Protein 4YK3 (pdb70)

Foldseek 3Di:
DLVVLLVLLVPPPQLVVLLQQLLVLCCLFAVGSCQCVVVLSVCSSPLVCLVVVLCCCLVPVPVRHDTPADQDVNDTDPSNVRNVVSSVSNSVSSVSNSVSSVVSSVVCVVCVVVSVPPPD/DVLLVVVCPPPQLVVLLQQLLVLCCLWAVGSCLCVVVLSVCSVPLVCLVVVLCCCLVPVCVSHDTPFDQDVNDTDPSNVSNVVSSVVSSVSSVSNSVSSVVSVVVVD/DPLVVLLVLCVPDPQLVVLLVQLLVLCCLFAVGSCLCVVVLSVCLSPLVCLVVVLCCCLVPVCVRHDTPFDQDVNDTDPSNVSNVVSSVSSSVSSVSNSVVSVVSVD/DCCPPPQLVVLLQQLLVLCCLFAVGSCLCVVVLVVCLVPLVCLVVVLVCCLVPVCVRHHTPFDQDPNDTDPSNVRNVVSSVSSSVSSVSNSVVSVVVVVD

Organism: Bartonella henselae (strain ATCC 49882 / DSM 28221 / CCUG 30454 / Houston 1) (NCBI:txid283166)

Solvent-accessible surface area: 23668 Å² total; per-residue (Å²): 111,132,72,62,26,4,93,24,1,40,102,9,70,92,4,88,61,81,24,113,75,0,32,91,50,0,125,40,0,4,49,64,31,78,35,2,81,132,80,0,98,90,3,12,90,92,6,89,72,0,145,98,8,15,56,58,0,34,152,73,30,43,18,13,42,79,42,12,20,101,65,29,92,24,10,85,3,111,47,34,47,109,2,77,72,2,57,114,71,0,22,103,5,0,73,14,1,9,69,6,0,70,103,2,31,57,56,16,134,153,62,79,144,48,30,86,205,100,109,51,107,84,49,5,65,68,8,46,142,46,106,106,0,66,51,70,14,107,76,0,42,83,50,0,118,36,0,5,51,65,33,76,42,6,102,76,26,4,78,106,2,4,109,36,15,94,76,0,68,96,13,9,43,88,0,36,107,36,0,38,62,33,71,72,12,15,33,154,50,101,145,59,130,75,53,111,48,20,39,88,0,30,128,2,15,107,67,0,19,103,6,0,77,14,0,19,72,12,0,69,52,10,79,69,129,68,132,136,69,195,78,43,51,59,47,67,21,60,150,38,103,119,5,44,58,84,29,111,74,0,32,97,48,0,116,47,0,3,39,63,34,76,43,0,88,149,44,0,97,102,4,30,70,32,38,101,75,0,75,100,8,9,56,24,0,33,151,67,29,69,3,10,39,142,41,13,23,104,69,35,84,27,10,84,3,102,47,39,47,106,1,72,71,2,41,107,80,0,19,107,3,1,78,12,1,9,68,15,0,75,138,36,52,125,145,43,74,96,44,108,107,2,38,57,75,42,112,76,0,53,90,45,0,126,43,0,4,49,64,34,86,37,4,43,74,30,4,56,117,4,36,88,38,43,99,45,0,71,96,16,12,38,83,0,34,106,39,0,44,60,41,60,158,5,16,31,162,47,91,143,60,114,52,50,89,48,20,113,89,0,34,127,2,14,109,64,0,20,107,4,0,74,14,0,12,70,8,0,59,120,16,64,103,106

Sequence (434 aa):
TREEIADRMQHNPLVQAYQQEVMHWCKIVYGNSDVLKEKMQEVLQKPSEGEDLSRQVAENPTSVHKLAGRNLCGLKTNNARRQAEEGFMHLCQALDGYTSAVTQAQENIKHVPQAEARRYGEEIADRMQHNPLVQAYQQEVMHWCKIVYGNSDVLKEKMQEVLQKPSEGEDLSRQVAENPTSVHKLAGRNLCGLKTNARRQAEEGFMHLCQALDGYTSAVTQAQENIKLTREEIADRMQHNPLVQAYQQEVMHWCKIVYGNSDVLKEKMQEVLQKPSEGEDLSRQVAENPTSVHKLAGRNLCGLKTNARRQAEEGFMHLCQALDGYTSAVTQAQERMQHNPLVQAYQQEVMHWCKIVYGNSDVLKEKMQEVLQKPSEGEDLSRQVAEENPTSVHKLAGRNLCGLKTNNARRQAEEGFMHLCQALDGYTSAVTQAQEN

Structure (mmCIF, N/CA/C/O backbone):
data_4YK3
#
_entry.id   4YK3
#
_cell.length_a   58.070
_cell.length_b   77.420
_cell.length_c   67.510
_cell.angle_alpha   90.000
_cell.angle_beta   93.660
_cell.angle_gamma   90.000
#
_symmetry.space_group_name_H-M   'P 1 21 1'
#
loop_
_entity.id
_entity.type
_entity.pdbx_description
1 polymer 'BepE protein'
2 non-polymer 1,2-ETHANEDIOL
3 water water
#
loop_
_atom_site.group_PDB
_atom_site.id
_atom_site.type_symbol
_atom_site.label_atom_id
_atom_site.label_alt_id
_atom_site.label_comp_id
_atom_site.label_asym_id
_atom_site.label_entity_id
_atom_site.label_seq_id
_atom_site.pdbx_PDB_ins_code
_atom_site.Cartn_x
_atom_site.Cartn_y
_atom_site.Cartn_z
_atom_site.occupancy
_atom_site.B_iso_or_equiv
_atom_site.auth_seq_id
_atom_site.auth_comp_id
_atom_site.auth_asym_id
_atom_site.auth_atom_id
_atom_site.pdbx_PDB_model_num
ATOM 1 N N . THR A 1 20 ? -10.851 -1.299 7.469 1.00 103.58 142 THR A N 1
ATOM 2 C CA . THR A 1 20 ? -9.939 -0.668 6.525 1.00 104.06 142 THR A CA 1
ATOM 3 C C . THR A 1 20 ? -9.446 0.677 7.052 1.00 110.54 142 THR A C 1
ATOM 4 O O . THR A 1 20 ? -8.249 0.952 7.018 1.00 116.47 142 THR A O 1
ATOM 6 N N . ARG A 1 21 ? -10.357 1.518 7.533 1.00 105.02 143 ARG A N 1
ATOM 7 C CA . ARG A 1 21 ? -9.967 2.827 8.053 1.00 99.49 143 ARG A CA 1
ATOM 8 C C . ARG A 1 21 ? -8.982 2.690 9.216 1.00 94.62 143 ARG A C 1
ATOM 9 O O . ARG A 1 21 ? -8.061 3.501 9.372 1.00 83.25 143 ARG A O 1
ATOM 17 N N . GLU A 1 22 ? -9.187 1.657 10.029 1.00 95.40 144 GLU A N 1
ATOM 18 C CA . GLU A 1 22 ? -8.280 1.349 11.130 1.00 88.53 144 GLU A CA 1
ATOM 19 C C . GLU A 1 22 ? -6.980 0.757 10.583 1.00 81.09 144 GLU A C 1
ATOM 20 O O . GLU A 1 22 ? -5.911 0.927 11.170 1.00 83.25 144 GLU A O 1
ATOM 22 N N . GLU A 1 23 ? -7.078 0.068 9.452 1.00 70.51 145 GLU A N 1
ATOM 23 C CA . GLU A 1 23 ? -5.895 -0.478 8.801 1.00 75.39 145 GLU A CA 1
ATOM 24 C C . GLU A 1 23 ? -5.058 0.650 8.181 1.00 77.76 145 GLU A C 1
ATOM 25 O O . GLU A 1 23 ? -3.828 0.643 8.257 1.00 76.80 145 GLU A O 1
ATOM 27 N N . ILE A 1 24 ? -5.732 1.622 7.575 1.00 74.19 146 ILE A N 1
ATOM 28 C CA . ILE A 1 24 ? -5.056 2.760 6.965 1.00 65.41 146 ILE A CA 1
ATOM 29 C C . ILE A 1 24 ? -4.239 3.503 8.023 1.00 66.08 146 ILE A C 1
ATOM 30 O O . ILE A 1 24 ? -3.063 3.813 7.807 1.00 62.09 146 ILE A O 1
ATOM 35 N N . ALA A 1 25 ? -4.843 3.761 9.180 1.00 64.39 147 ALA A N 1
ATOM 36 C CA . ALA A 1 25 ? -4.127 4.431 10.261 1.00 62.04 147 ALA A CA 1
ATOM 37 C C . ALA A 1 25 ? -2.945 3.589 10.733 1.00 62.55 147 ALA A C 1
ATOM 38 O O . ALA A 1 25 ? -1.931 4.122 11.177 1.00 64.89 147 ALA A O 1
ATOM 40 N N . ASP A 1 26 ? -3.076 2.272 10.637 1.00 63.87 148 ASP A N 1
ATOM 41 C CA . ASP A 1 26 ? -1.976 1.392 10.984 1.00 71.22 148 ASP A CA 1
ATOM 42 C C . ASP A 1 26 ? -0.788 1.613 10.036 1.00 71.36 148 ASP A C 1
ATOM 43 O O . ASP A 1 26 ? 0.352 1.734 10.490 1.00 76.82 148 ASP A O 1
ATOM 48 N N . ARG A 1 27 ? -1.053 1.676 8.729 1.00 60.59 149 ARG A N 1
ATOM 49 C CA . ARG A 1 27 ? -0.002 1.980 7.748 1.00 58.11 149 ARG A CA 1
ATOM 50 C C . ARG A 1 27 ? 0.609 3.356 7.995 1.00 55.14 149 ARG A C 1
ATOM 51 O O . ARG A 1 27 ? 1.827 3.519 8.010 1.00 59.07 149 ARG A O 1
ATOM 53 N N . MET A 1 28 ? -0.243 4.346 8.212 1.00 56.07 150 MET A N 1
ATOM 54 C CA . MET A 1 28 ? 0.235 5.717 8.369 1.00 60.63 150 MET A CA 1
ATOM 55 C C . MET A 1 28 ? 1.104 5.909 9.610 1.00 66.27 150 MET A C 1
ATOM 56 O O . MET A 1 28 ? 1.851 6.878 9.694 1.00 68.49 150 MET A O 1
ATOM 61 N N . GLN A 1 29 ? 1.019 4.985 10.562 1.00 73.49 151 GLN A N 1
ATOM 62 C CA . GLN A 1 29 ? 1.854 5.050 11.760 1.00 73.11 151 GLN A CA 1
ATOM 63 C C . GLN A 1 29 ? 3.338 4.974 11.403 1.00 67.80 151 GLN A C 1
ATOM 64 O O . GLN A 1 29 ? 4.165 5.628 12.024 1.00 67.34 151 GLN A O 1
ATOM 66 N N . HIS A 1 30 ? 3.663 4.190 10.382 1.00 65.68 152 HIS A N 1
ATOM 67 C CA . HIS A 1 30 ? 5.050 3.978 9.983 1.00 63.53 152 HIS A CA 1
ATOM 68 C C . HIS A 1 30 ? 5.507 4.909 8.865 1.00 64.25 152 HIS A C 1
ATOM 69 O O . HIS A 1 30 ? 6.690 4.931 8.524 1.00 69.29 152 HIS A O 1
ATOM 76 N N . ASN A 1 31 ? 4.574 5.655 8.281 1.00 51.22 153 ASN A N 1
ATOM 77 C CA . ASN A 1 31 ? 4.925 6.581 7.213 1.00 50.57 153 ASN A CA 1
ATOM 78 C C . ASN A 1 31 ? 6.037 7.507 7.695 1.00 55.38 153 ASN A C 1
ATOM 79 O O . ASN A 1 31 ? 5.920 8.117 8.762 1.00 56.84 153 ASN A O 1
ATOM 84 N N . PRO A 1 32 ? 7.125 7.601 6.917 1.00 55.73 154 PRO A N 1
ATOM 85 C CA . PRO A 1 32 ? 8.283 8.394 7.342 1.00 54.91 154 PRO A CA 1
ATOM 86 C C . PRO A 1 32 ? 7.955 9.860 7.606 1.00 54.02 154 PRO A C 1
ATOM 87 O O . PRO A 1 32 ? 8.385 10.386 8.627 1.00 53.71 154 PRO A O 1
ATOM 91 N N . LEU A 1 33 ? 7.204 10.505 6.720 1.00 48.81 155 LEU A N 1
ATOM 92 C CA . LEU A 1 33 ? 6.857 11.900 6.942 1.00 48.94 155 LEU A CA 1
ATOM 93 C C . LEU A 1 33 ? 5.961 12.070 8.174 1.00 44.61 155 LEU A C 1
ATOM 94 O O . LEU A 1 33 ? 6.099 13.029 8.929 1.00 42.83 155 LEU A O 1
ATOM 99 N N . VAL A 1 34 ? 5.030 11.145 8.361 1.00 49.70 156 VAL A N 1
ATOM 100 C CA . VAL A 1 34 ? 4.093 11.237 9.472 1.00 46.65 156 VAL A CA 1
ATOM 101 C C . VAL A 1 34 ? 4.857 11.131 10.777 1.00 46.38 156 VAL A C 1
ATOM 102 O O . VAL A 1 34 ? 4.673 11.946 11.680 1.00 49.91 156 VAL A O 1
ATOM 106 N N . GLN A 1 35 ? 5.743 10.144 10.858 1.00 45.47 157 GLN A N 1
ATOM 107 C CA . GLN A 1 35 ? 6.576 9.969 12.040 1.00 45.33 157 GLN A CA 1
ATOM 108 C C . GLN A 1 35 ? 7.460 11.183 12.305 1.00 49.67 157 GLN A C 1
ATOM 109 O O . GLN A 1 35 ? 7.532 11.663 13.432 1.00 49.39 157 GLN A O 1
ATOM 115 N N . ALA A 1 36 ? 8.133 11.667 11.264 1.00 51.61 158 ALA A N 1
ATOM 116 C CA . ALA A 1 36 ? 9.058 12.785 11.399 1.00 46.03 158 ALA A CA 1
ATOM 117 C C . ALA A 1 36 ? 8.355 14.039 11.919 1.00 44.34 158 ALA A C 1
ATOM 118 O O . ALA A 1 36 ? 8.854 14.713 12.824 1.00 43.95 158 ALA A O 1
ATOM 120 N N . TYR A 1 37 ? 7.196 14.355 11.350 1.00 42.62 159 TYR A N 1
ATOM 121 C CA . TYR A 1 37 ? 6.444 15.523 11.800 1.00 37.62 159 TYR A CA 1
ATOM 122 C C . TYR A 1 37 ? 5.879 15.337 13.208 1.00 40.13 159 TYR A C 1
ATOM 123 O O . TYR A 1 37 ? 5.839 16.280 13.987 1.00 38.68 159 TYR A O 1
ATOM 132 N N . GLN A 1 38 ? 5.430 14.124 13.519 1.00 41.67 160 GLN A N 1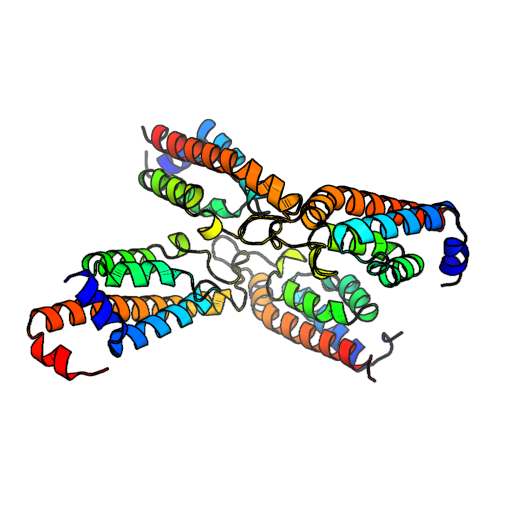
ATOM 133 C CA . GLN A 1 38 ? 4.947 13.808 14.853 1.00 39.13 160 GLN A CA 1
ATOM 134 C C . GLN A 1 38 ? 6.018 14.141 15.885 1.00 43.26 160 GLN A C 1
ATOM 135 O O . GLN A 1 38 ? 5.758 14.873 16.849 1.00 38.90 160 GLN A O 1
ATOM 141 N N . GLN A 1 39 ? 7.220 13.608 15.673 1.00 36.48 161 GLN A N 1
ATOM 142 C CA . GLN A 1 39 ? 8.358 13.920 16.530 1.00 37.54 161 GLN A CA 1
ATOM 143 C C . GLN A 1 39 ? 8.660 15.416 16.594 1.00 45.41 161 GLN A C 1
ATOM 144 O O . GLN A 1 39 ? 9.053 15.936 17.644 1.00 45.76 161 GLN A O 1
ATOM 150 N N . GLU A 1 40 ? 8.467 16.101 15.472 1.00 41.29 162 GLU A N 1
ATOM 151 C CA . GLU A 1 40 ? 8.682 17.545 15.399 1.00 41.16 162 GLU A CA 1
ATOM 152 C C . GLU A 1 40 ? 7.677 18.312 16.258 1.00 38.23 162 GLU A C 1
ATOM 153 O O . GLU A 1 40 ? 8.032 19.242 16.986 1.00 36.44 162 GLU A O 1
ATOM 159 N N . VAL A 1 41 ? 6.408 17.929 16.143 1.00 35.42 163 VAL A N 1
ATOM 160 C CA . VAL A 1 41 ? 5.361 18.508 16.964 1.00 35.04 163 VAL A CA 1
ATOM 161 C C . VAL A 1 41 ? 5.701 18.328 18.448 1.00 38.81 163 VAL A C 1
ATOM 162 O O . VAL A 1 41 ? 5.564 19.267 19.218 1.00 38.57 163 VAL A O 1
ATOM 166 N N . MET A 1 42 ? 6.154 17.137 18.848 1.00 33.62 164 MET A N 1
ATOM 167 C CA . MET A 1 42 ? 6.422 16.907 20.269 1.00 42.90 164 MET A CA 1
ATOM 168 C C . MET A 1 42 ? 7.567 17.783 20.759 1.00 48.71 164 MET A C 1
ATOM 169 O O . MET A 1 42 ? 7.545 18.271 21.894 1.00 40.58 164 MET A O 1
ATOM 174 N N . HIS A 1 43 ? 8.579 17.956 19.914 1.00 41.61 165 HIS A N 1
ATOM 175 C CA . HIS A 1 43 ? 9.708 18.801 20.279 1.00 42.43 165 HIS A CA 1
ATOM 176 C C . HIS A 1 43 ? 9.228 20.222 20.577 1.00 42.39 165 HIS A C 1
ATOM 177 O O . HIS A 1 43 ? 9.559 20.806 21.601 1.00 41.33 165 HIS A O 1
ATOM 184 N N . TRP A 1 44 ? 8.433 20.775 19.678 1.00 37.45 166 TRP A N 1
ATOM 185 C CA . TRP A 1 44 ? 8.014 22.146 19.844 1.00 39.32 166 TRP A CA 1
ATOM 186 C C . TRP A 1 44 ? 6.932 22.278 20.924 1.00 38.52 166 TRP A C 1
ATOM 187 O O . TRP A 1 44 ? 6.802 23.352 21.515 1.00 37.86 166 TRP A O 1
ATOM 198 N N . CYS A 1 45 ? 6.177 21.206 21.204 1.00 33.63 167 CYS A N 1
ATOM 199 C CA . CYS A 1 45 ? 5.245 21.245 22.343 1.00 32.83 167 CYS A CA 1
ATOM 200 C C . CYS A 1 45 ? 6.038 21.415 23.631 1.00 37.30 167 CYS A C 1
ATOM 201 O O . CYS A 1 45 ? 5.673 22.217 24.497 1.00 32.59 167 CYS A O 1
ATOM 204 N N . LYS A 1 46 ? 7.137 20.673 23.744 1.00 30.14 168 LYS A N 1
ATOM 205 C CA . LYS A 1 46 ? 8.011 20.811 24.905 1.00 44.25 168 LYS A CA 1
ATOM 206 C C . LYS A 1 46 ? 8.471 22.268 25.075 1.00 37.94 168 LYS A C 1
ATOM 207 O O . LYS A 1 46 ? 8.505 22.789 26.175 1.00 36.62 168 LYS A O 1
ATOM 213 N N . ILE A 1 47 ? 8.793 22.929 23.971 1.00 33.45 169 ILE A N 1
ATOM 214 C CA . ILE A 1 47 ? 9.281 24.303 24.038 1.00 37.10 169 ILE A CA 1
ATOM 215 C C . ILE A 1 47 ? 8.169 25.325 24.284 1.00 39.96 169 ILE A C 1
ATOM 216 O O . ILE A 1 47 ? 8.330 26.238 25.095 1.00 39.08 169 ILE A O 1
ATOM 221 N N . VAL A 1 48 ? 7.040 25.169 23.599 1.00 30.40 170 VAL A N 1
ATOM 222 C CA . VAL A 1 48 ? 5.963 26.142 23.709 1.00 34.63 170 VAL A CA 1
ATOM 223 C C . VAL A 1 48 ? 5.155 25.942 25.002 1.00 35.46 170 VAL A C 1
ATOM 224 O O . VAL A 1 48 ? 4.752 26.906 25.660 1.00 31.87 170 VAL A O 1
ATOM 228 N N . TYR A 1 49 ? 4.933 24.681 25.364 1.00 28.65 171 TYR A N 1
ATOM 229 C CA . TYR A 1 49 ? 4.063 24.345 26.482 1.00 30.22 171 TYR A CA 1
ATOM 230 C C . TYR A 1 49 ? 4.791 23.816 27.719 1.00 36.30 171 TYR A C 1
ATOM 231 O O . TYR A 1 49 ? 4.181 23.656 28.776 1.00 38.23 171 TYR A O 1
ATOM 240 N N . GLY A 1 50 ? 6.071 23.491 27.585 1.00 32.25 172 GLY A N 1
ATOM 241 C CA . GLY A 1 50 ? 6.788 22.876 28.687 1.00 32.92 172 GLY A CA 1
ATOM 242 C C . GLY A 1 50 ? 6.530 21.383 28.816 1.00 39.50 172 GLY A C 1
ATOM 243 O O . GLY A 1 50 ? 6.940 20.766 29.792 1.00 42.10 172 GLY A O 1
ATOM 244 N N . ASN A 1 51 ? 5.856 20.798 27.826 1.00 35.27 173 ASN A N 1
ATOM 245 C CA . ASN A 1 51 ? 5.475 19.393 27.887 1.00 38.68 173 ASN A CA 1
ATOM 246 C C . ASN A 1 51 ? 5.308 18.804 26.484 1.00 41.50 173 ASN A C 1
ATOM 247 O O . ASN A 1 51 ? 4.439 19.228 25.720 1.00 36.34 173 ASN A O 1
ATOM 252 N N . SER A 1 52 ? 6.111 17.799 26.161 1.00 41.14 174 SER A N 1
ATOM 253 C CA . SER A 1 52 ? 6.155 17.301 24.791 1.00 39.75 174 SER A CA 1
ATOM 254 C C . SER A 1 52 ? 4.936 16.464 24.426 1.00 38.35 174 SER A C 1
ATOM 255 O O . SER A 1 52 ? 4.666 16.237 23.245 1.00 41.76 174 SER A O 1
ATOM 258 N N . ASP A 1 53 ? 4.200 16.009 25.436 1.00 35.95 175 ASP A N 1
ATOM 259 C CA . ASP A 1 53 ? 3.113 15.063 25.218 1.00 44.68 175 ASP A CA 1
ATOM 260 C C . ASP A 1 53 ? 1.746 15.697 25.002 1.00 41.73 175 ASP A C 1
ATOM 261 O O . ASP A 1 53 ? 0.757 15.002 24.757 1.00 42.19 175 ASP A O 1
ATOM 266 N N . VAL A 1 54 ? 1.695 17.016 25.083 1.00 35.80 176 VAL A N 1
ATOM 267 C CA . VAL A 1 54 ? 0.426 17.721 25.155 1.00 38.49 176 VAL A CA 1
ATOM 268 C C . VAL A 1 54 ? -0.486 17.426 23.956 1.00 38.60 176 VAL A C 1
ATOM 269 O O . VAL A 1 54 ? -1.698 17.311 24.101 1.00 37.62 176 VAL A O 1
ATOM 273 N N . LEU A 1 55 ? 0.098 17.264 22.775 1.00 36.39 177 LEU A N 1
ATOM 274 C CA . LEU A 1 55 ? -0.708 16.982 21.595 1.00 32.46 177 LEU A CA 1
ATOM 275 C C . LEU A 1 55 ? -0.640 15.520 21.140 1.00 38.72 177 LEU A C 1
ATOM 276 O O . LEU A 1 55 ? -1.136 15.171 20.056 1.00 40.95 177 LEU A O 1
ATOM 281 N N . LYS A 1 56 ? -0.027 14.660 21.941 1.00 48.33 178 LYS A N 1
ATOM 282 C CA . LYS A 1 56 ? 0.181 13.284 21.487 1.00 56.44 178 LYS A CA 1
ATOM 283 C C . LYS A 1 56 ? -1.124 12.549 21.180 1.00 55.53 178 LYS A C 1
ATOM 284 O O . LYS A 1 56 ? -1.271 11.928 20.108 1.00 53.09 178 LYS A O 1
ATOM 290 N N . GLU A 1 57 ? -2.062 12.637 22.110 1.00 51.63 179 GLU A N 1
ATOM 291 C CA . GLU A 1 57 ? -3.363 11.996 21.964 1.00 54.99 179 GLU A CA 1
ATOM 292 C C . GLU A 1 57 ? -4.112 12.492 20.720 1.00 59.31 179 GLU A C 1
ATOM 293 O O . GLU A 1 57 ? -4.628 11.695 19.928 1.00 56.91 179 GLU A O 1
ATOM 299 N N . LYS A 1 58 ? -4.153 13.807 20.537 1.00 51.83 180 LYS A N 1
ATOM 300 C CA . LYS A 1 58 ? -4.870 14.382 19.413 1.00 52.74 180 LYS A CA 1
ATOM 301 C C . LYS A 1 58 ? -4.214 14.026 18.077 1.00 54.00 180 LYS A C 1
ATOM 302 O O . LYS A 1 58 ? -4.899 13.897 17.074 1.00 49.39 180 LYS A O 1
ATOM 308 N N . MET A 1 59 ? -2.894 13.879 18.060 1.00 46.73 181 MET A N 1
ATOM 309 C CA . MET A 1 59 ? -2.223 13.486 16.833 1.00 49.17 181 MET A CA 1
ATOM 310 C C . MET A 1 59 ? -2.575 12.041 16.483 1.00 51.85 181 MET A C 1
ATOM 311 O O . MET A 1 59 ? -2.716 11.709 15.308 1.00 50.42 181 MET A O 1
ATOM 316 N N . GLN A 1 60 ? -2.734 11.197 17.502 1.00 54.04 182 GLN A N 1
ATOM 317 C CA . GLN A 1 60 ? -3.177 9.823 17.278 1.00 58.18 182 GLN A CA 1
ATOM 318 C C . GLN A 1 60 ? -4.597 9.841 16.747 1.00 60.66 182 GLN A C 1
ATOM 319 O O . GLN A 1 60 ? -4.942 9.074 15.851 1.00 59.40 182 GLN A O 1
ATOM 325 N N . GLU A 1 61 ? -5.416 10.738 17.282 1.00 59.66 183 GLU A N 1
ATOM 326 C CA . GLU A 1 61 ? -6.810 10.814 16.863 1.00 58.15 183 GLU A CA 1
ATOM 327 C C . GLU A 1 61 ? -6.914 11.215 15.404 1.00 60.81 183 GLU A C 1
ATOM 328 O O . GLU A 1 61 ? -7.768 10.715 14.671 1.00 59.34 183 GLU A O 1
ATOM 334 N N . VAL A 1 62 ? -6.018 12.095 14.972 1.00 53.62 184 VAL A N 1
ATOM 335 C CA . VAL A 1 62 ? -6.021 12.531 13.593 1.00 53.15 184 VAL A CA 1
ATOM 336 C C . VAL A 1 62 ? -5.695 11.367 12.642 1.00 58.15 184 VAL A C 1
ATOM 337 O O . VAL A 1 62 ? -6.284 11.274 11.575 1.00 56.34 184 VAL A O 1
ATOM 341 N N . LEU A 1 63 ? -4.797 10.466 13.032 1.00 55.46 185 LEU A N 1
ATOM 342 C CA . LEU A 1 63 ? -4.546 9.275 12.213 1.00 60.39 185 LEU A CA 1
ATOM 343 C C . LEU A 1 63 ? -5.838 8.513 11.935 1.00 61.99 185 LEU A C 1
ATOM 344 O O . LEU A 1 63 ? -6.071 8.096 10.807 1.00 62.63 185 LEU A O 1
ATOM 349 N N . GLN A 1 64 ? -6.687 8.358 12.948 1.00 61.83 186 GLN A N 1
ATOM 350 C CA . GLN A 1 64 ? -7.944 7.635 12.766 1.00 64.86 186 GLN A CA 1
ATOM 351 C C . GLN A 1 64 ? -8.937 8.419 11.917 1.00 64.48 186 GLN A C 1
ATOM 352 O O . GLN A 1 64 ? -9.737 7.826 11.205 1.00 72.65 186 GLN A O 1
ATOM 358 N N . LYS A 1 65 ? -8.890 9.747 11.987 1.00 65.87 187 LYS A N 1
ATOM 359 C CA . LYS A 1 65 ? -9.778 10.575 11.171 1.00 67.26 187 LYS A CA 1
ATOM 360 C C . LYS A 1 65 ? -9.063 11.820 10.655 1.00 60.07 187 LYS A C 1
ATOM 361 O O . LYS A 1 65 ? -9.156 12.894 11.242 1.00 58.82 187 LYS A O 1
ATOM 367 N N . PRO A 1 66 ? -8.340 11.677 9.534 1.00 65.89 188 PRO A N 1
ATOM 368 C CA . PRO A 1 66 ? -7.514 12.754 8.964 1.00 59.12 188 PRO A CA 1
ATOM 369 C C . PRO A 1 66 ? -8.265 14.070 8.749 1.00 52.98 188 PRO A C 1
ATOM 370 O O . PRO A 1 66 ? -7.667 15.148 8.801 1.00 50.42 188 PRO A O 1
ATOM 374 N N . SER A 1 67 ? -9.570 13.969 8.531 1.00 56.45 189 SER A N 1
ATOM 375 C CA . SER A 1 67 ? -10.412 15.130 8.277 1.00 60.11 189 SER A CA 1
ATOM 376 C C . SER A 1 67 ? -10.468 16.083 9.472 1.00 59.45 189 SER A C 1
ATOM 377 O O . SER A 1 67 ? -10.910 17.219 9.336 1.00 66.75 189 SER A O 1
ATOM 380 N N . GLU A 1 68 ? -10.034 15.622 10.640 1.00 53.85 190 GLU A N 1
ATOM 381 C CA . GLU A 1 68 ? -9.989 16.483 11.821 1.00 53.51 190 GLU A CA 1
ATOM 382 C C . GLU A 1 68 ? -8.633 17.155 11.986 1.00 50.25 190 GLU A C 1
ATOM 383 O O . GLU A 1 68 ? -8.428 17.945 12.908 1.00 44.86 190 GLU A O 1
ATOM 389 N N . GLY A 1 69 ? -7.698 16.839 11.098 1.00 46.96 191 GLY A N 1
ATOM 390 C CA . GLY A 1 69 ? -6.382 17.443 11.170 1.00 44.49 191 GLY A CA 1
ATOM 391 C C . GLY A 1 69 ? -6.417 18.949 10.992 1.00 42.68 191 GLY A C 1
ATOM 392 O O . GLY A 1 69 ? -5.719 19.678 11.697 1.00 38.75 191 GLY A O 1
ATOM 393 N N . GLU A 1 70 ? -7.227 19.421 10.050 1.00 43.99 192 GLU A N 1
ATOM 394 C CA . GLU A 1 70 ? -7.319 20.859 9.814 1.00 54.67 192 GLU A CA 1
ATOM 395 C C . GLU A 1 70 ? -7.792 21.560 11.085 1.00 53.23 192 GLU A C 1
ATOM 396 O O . GLU A 1 70 ? -7.279 22.608 11.444 1.00 54.33 192 GLU A O 1
ATOM 402 N N . ASP A 1 71 ? -8.755 20.959 11.773 1.00 50.83 193 ASP A N 1
ATOM 403 C CA . ASP A 1 71 ? -9.270 21.533 13.001 1.00 51.16 193 ASP A CA 1
ATOM 404 C C . ASP A 1 71 ? -8.179 21.636 14.056 1.00 48.36 193 ASP A C 1
ATOM 405 O O . ASP A 1 71 ? -8.004 22.686 14.670 1.00 43.41 193 ASP A O 1
ATOM 410 N N . LEU A 1 72 ? -7.450 20.547 14.266 1.00 43.61 194 LEU A N 1
ATOM 411 C CA . LEU A 1 72 ? -6.374 20.538 15.245 1.00 37.69 194 LEU A CA 1
ATOM 412 C C . LEU A 1 72 ? -5.360 21.645 14.919 1.00 34.09 194 LEU A C 1
ATOM 413 O O . LEU A 1 72 ? -4.914 22.383 15.792 1.00 35.27 194 LEU A O 1
ATOM 418 N N . SER A 1 73 ? -5.037 21.780 13.644 1.00 35.29 195 SER A N 1
ATOM 419 C CA . SER A 1 73 ? -4.101 22.806 13.225 1.00 41.01 195 SER A CA 1
ATOM 420 C C . SER A 1 73 ? -4.589 24.218 13.565 1.00 41.30 195 SER A C 1
ATOM 421 O O . SER A 1 73 ? -3.829 25.026 14.094 1.00 42.58 195 SER A O 1
ATOM 424 N N . ARG A 1 74 ? -5.848 24.516 13.257 1.00 38.43 196 ARG A N 1
ATOM 425 C CA . ARG A 1 74 ? -6.363 25.850 13.497 1.00 42.18 196 ARG A CA 1
ATOM 426 C C . ARG A 1 74 ? -6.444 26.117 15.001 1.00 42.48 196 ARG A C 1
ATOM 427 O O . ARG A 1 74 ? -6.075 27.198 15.457 1.00 46.11 196 ARG A O 1
ATOM 429 N N . GLN A 1 75 ? -6.884 25.128 15.772 1.00 37.25 197 GLN A N 1
ATOM 430 C CA . GLN A 1 75 ? -7.050 25.333 17.207 1.00 33.53 197 GLN A CA 1
ATOM 431 C C . GLN A 1 75 ? -5.718 25.751 17.838 1.00 36.30 197 GLN A C 1
ATOM 432 O O . GLN A 1 75 ? -5.655 26.705 18.620 1.00 35.49 197 GLN A O 1
ATOM 438 N N . VAL A 1 76 ? -4.642 25.061 17.477 1.00 31.09 198 VAL A N 1
ATOM 439 C CA . VAL A 1 76 ? -3.367 25.385 18.088 1.00 31.03 198 VAL A CA 1
ATOM 440 C C . VAL A 1 76 ? -2.873 26.731 17.581 1.00 35.47 198 VAL A C 1
ATOM 441 O O . VAL A 1 76 ? -2.340 27.515 18.352 1.00 34.01 198 VAL A O 1
ATOM 445 N N . ALA A 1 77 ? -3.093 27.027 16.304 1.00 29.52 199 ALA A N 1
ATOM 446 C CA . ALA A 1 77 ? -2.548 28.254 15.747 1.00 31.23 199 ALA A CA 1
ATOM 447 C C . ALA A 1 77 ? -3.339 29.459 16.202 1.00 35.28 199 ALA A C 1
ATOM 448 O O . ALA A 1 77 ? -2.787 30.533 16.398 1.00 33.99 199 ALA A O 1
ATOM 450 N N . GLU A 1 78 ? -4.644 29.309 16.355 1.00 33.18 200 GLU A N 1
ATOM 451 C CA . GLU A 1 78 ? -5.414 30.502 16.661 1.00 35.45 200 GLU A CA 1
ATOM 452 C C . GLU A 1 78 ? -5.907 30.517 18.105 1.00 33.49 200 GLU A C 1
ATOM 453 O O . GLU A 1 78 ? -6.437 31.502 18.574 1.00 38.35 200 GLU A O 1
ATOM 459 N N . ASN A 1 79 ? -5.692 29.434 18.825 1.00 30.61 201 ASN A N 1
ATOM 460 C CA . ASN A 1 79 ? -6.001 29.476 20.245 1.00 29.17 201 ASN A CA 1
ATOM 461 C C . ASN A 1 79 ? -5.092 28.570 21.024 1.00 26.38 201 ASN A C 1
ATOM 462 O O . ASN A 1 79 ? -5.542 27.607 21.611 1.00 27.45 201 ASN A O 1
ATOM 467 N N . PRO A 1 80 ? -3.796 28.887 21.042 1.00 25.68 202 PRO A N 1
ATOM 468 C CA . PRO A 1 80 ? -2.818 27.955 21.607 1.00 23.68 202 PRO A CA 1
ATOM 469 C C . PRO A 1 80 ? -3.014 27.644 23.103 1.00 33.33 202 PRO A C 1
ATOM 470 O O . PRO A 1 80 ? -2.709 26.518 23.517 1.00 32.79 202 PRO A O 1
ATOM 474 N N . THR A 1 81 ? -3.541 28.584 23.887 1.00 25.99 203 THR A N 1
ATOM 475 C CA . THR A 1 81 ? -3.707 28.342 25.317 1.00 28.48 203 THR A CA 1
ATOM 476 C C . THR A 1 81 ? -4.960 27.522 25.641 1.00 34.76 203 THR A C 1
ATOM 477 O O . THR A 1 81 ? -5.190 27.162 26.800 1.00 38.10 203 THR A O 1
ATOM 481 N N . SER A 1 82 ? -5.760 27.209 24.630 1.00 32.31 204 SER A N 1
ATOM 482 C CA . SER A 1 82 ? -6.892 26.298 24.821 1.00 35.18 204 SER A CA 1
ATOM 483 C C . SER A 1 82 ? -6.391 24.870 24.998 1.00 31.48 204 SER A C 1
ATOM 484 O O . SER A 1 82 ? -7.123 23.990 25.382 1.00 40.57 204 SER A O 1
ATOM 487 N N . VAL A 1 83 ? -5.119 24.665 24.702 1.00 34.32 205 VAL A N 1
ATOM 488 C CA . VAL A 1 83 ? -4.526 23.350 24.729 1.00 36.82 205 VAL A CA 1
ATOM 489 C C . VAL A 1 83 ? -3.747 23.126 26.034 1.00 32.38 205 VAL A C 1
ATOM 490 O O . VAL A 1 83 ? -3.832 22.064 26.647 1.00 29.89 205 VAL A O 1
ATOM 494 N N . HIS A 1 84 ? -3.016 24.139 26.473 1.00 27.25 206 HIS A N 1
ATOM 495 C CA . HIS A 1 84 ? -2.103 24.007 27.608 1.00 31.54 206 HIS A CA 1
ATOM 496 C C . HIS A 1 84 ? -1.582 25.408 27.887 1.00 32.76 206 HIS A C 1
ATOM 497 O O . HIS A 1 84 ? -1.634 26.265 26.999 1.00 28.96 206 HIS A O 1
ATOM 504 N N . LYS A 1 85 ? -1.096 25.666 29.098 1.00 32.79 207 LYS A N 1
ATOM 505 C CA . LYS A 1 85 ? -0.506 26.975 29.372 1.00 35.01 207 LYS A CA 1
ATOM 506 C C . LYS A 1 85 ? 0.878 27.084 28.712 1.00 34.75 207 LYS A C 1
ATOM 507 O O . LYS A 1 85 ? 1.577 26.078 28.480 1.00 26.41 207 LYS A O 1
ATOM 513 N N . LEU A 1 86 ? 1.248 28.312 28.376 1.00 26.71 208 LEU A N 1
ATOM 514 C CA . LEU A 1 86 ? 2.564 28.584 27.794 1.00 29.55 208 LEU A CA 1
ATOM 515 C C . LEU A 1 86 ? 3.639 28.331 28.821 1.00 26.04 208 LEU A C 1
ATOM 516 O O . LEU A 1 86 ? 3.470 28.686 29.968 1.00 30.31 208 LEU A O 1
ATOM 521 N N . ALA A 1 87 ? 4.752 27.738 28.407 1.00 27.45 209 ALA A N 1
ATOM 522 C CA . ALA A 1 87 ? 5.877 27.580 29.311 1.00 31.96 209 ALA A CA 1
ATOM 523 C C . ALA A 1 87 ? 6.349 28.927 29.857 1.00 33.31 209 ALA A C 1
ATOM 524 O O . ALA A 1 87 ? 6.152 29.967 29.234 1.00 34.38 209 ALA A O 1
ATOM 526 N N . GLY A 1 88 ? 6.975 28.886 31.027 1.00 42.51 210 GLY A N 1
ATOM 527 C CA . GLY A 1 88 ? 7.476 30.080 31.679 1.00 42.99 210 GLY A CA 1
ATOM 528 C C . GLY A 1 88 ? 6.399 31.058 32.101 1.00 41.54 210 GLY A C 1
ATOM 529 O O . GLY A 1 88 ? 5.233 30.692 32.243 1.00 38.36 210 GLY A O 1
ATOM 530 N N . ARG A 1 89 ? 6.795 32.315 32.273 1.00 37.26 211 ARG A N 1
ATOM 531 C CA . ARG A 1 89 ? 5.927 33.336 32.848 1.00 40.28 211 ARG A CA 1
ATOM 532 C C . ARG A 1 89 ? 6.175 34.686 32.188 1.00 44.57 211 ARG A C 1
ATOM 533 O O . ARG A 1 89 ? 7.306 34.995 31.784 1.00 40.16 211 ARG A O 1
ATOM 541 N N . ASN A 1 90 ? 5.118 35.486 32.092 1.00 37.43 212 ASN A N 1
ATOM 542 C CA . ASN A 1 90 ? 5.228 36.873 31.665 1.00 41.07 212 ASN A CA 1
ATOM 543 C C . ASN A 1 90 ? 4.789 37.763 32.824 1.00 45.68 212 ASN A C 1
ATOM 544 O O . ASN A 1 90 ? 3.607 37.884 33.117 1.00 52.27 212 ASN A O 1
ATOM 549 N N . LEU A 1 91 ? 5.762 38.385 33.473 1.00 42.62 213 LEU A N 1
ATOM 550 C CA . LEU A 1 91 ? 5.514 39.179 34.658 1.00 49.04 213 LEU A CA 1
ATOM 551 C C . LEU A 1 91 ? 5.470 40.638 34.304 1.00 49.62 213 LEU A C 1
ATOM 552 O O . LEU A 1 91 ? 6.510 41.300 34.246 1.00 48.19 213 LEU A O 1
ATOM 557 N N . CYS A 1 92 ? 4.259 41.122 34.045 1.00 53.32 214 CYS A N 1
ATOM 558 C CA . CYS A 1 92 ? 4.017 42.522 33.721 1.00 55.21 214 CYS A CA 1
ATOM 559 C C . CYS A 1 92 ? 4.874 42.986 32.543 1.00 50.10 214 CYS A C 1
ATOM 560 O O . CYS A 1 92 ? 5.223 44.150 32.446 1.00 53.79 214 CYS A O 1
ATOM 563 N N . GLY A 1 93 ? 5.215 42.068 31.648 1.00 47.77 215 GLY A N 1
ATOM 564 C CA . GLY A 1 93 ? 6.037 42.426 30.507 1.00 54.28 215 GLY A CA 1
ATOM 565 C C . GLY A 1 93 ? 7.426 41.820 30.552 1.00 55.28 215 GLY A C 1
ATOM 566 O O . GLY A 1 93 ? 8.110 41.757 29.528 1.00 54.15 215 GLY A O 1
ATOM 567 N N . LEU A 1 94 ? 7.852 41.378 31.735 1.00 44.23 216 LEU A N 1
ATOM 568 C CA . LEU A 1 94 ? 9.141 40.716 31.842 1.00 40.42 216 LEU A CA 1
ATOM 569 C C . LEU A 1 94 ? 8.958 39.242 31.567 1.00 38.08 216 LEU A C 1
ATOM 570 O O . LEU A 1 94 ? 8.340 38.543 32.340 1.00 45.63 216 LEU A O 1
ATOM 575 N N . LYS A 1 95 ? 9.483 38.770 30.446 1.00 44.41 217 LYS A N 1
ATOM 576 C CA . LYS A 1 95 ? 9.335 37.363 30.081 1.00 39.26 217 LYS A CA 1
ATOM 577 C C . LYS A 1 95 ? 10.518 36.557 30.592 1.00 40.49 217 LYS A C 1
ATOM 578 O O . LYS A 1 95 ? 11.659 36.949 30.410 1.00 44.37 217 LYS A O 1
ATOM 584 N N . THR A 1 96 ? 10.249 35.447 31.266 1.00 38.16 218 THR A N 1
ATOM 585 C CA . THR A 1 96 ? 11.329 34.577 31.715 1.00 39.93 218 THR A CA 1
ATOM 586 C C . THR A 1 96 ? 11.889 33.886 30.490 1.00 39.74 218 THR A C 1
ATOM 587 O O . THR A 1 96 ? 11.282 33.941 29.425 1.00 37.44 218 THR A O 1
ATOM 591 N N . ASN A 1 97 ? 13.025 33.220 30.625 1.00 39.64 219 ASN A N 1
ATOM 592 C CA A ASN A 1 97 ? 13.668 32.603 29.476 0.52 44.83 219 ASN A CA 1
ATOM 593 C CA B ASN A 1 97 ? 13.647 32.644 29.445 0.48 44.63 219 ASN A CA 1
ATOM 594 C C . ASN A 1 97 ? 12.768 31.567 28.813 1.00 37.29 219 ASN A C 1
ATOM 595 O O . ASN A 1 97 ? 12.660 31.519 27.599 1.00 40.65 219 ASN A O 1
ATOM 604 N N . ALA A 1 98 ? 12.126 30.735 29.627 1.00 38.28 220 ALA A N 1
ATOM 605 C CA . ALA A 1 98 ? 11.269 29.671 29.102 1.00 38.11 220 ALA A CA 1
ATOM 606 C C . ALA A 1 98 ? 10.126 30.255 28.267 1.00 41.98 220 ALA A C 1
ATOM 607 O O . ALA A 1 98 ? 9.742 29.673 27.252 1.00 38.74 220 ALA A O 1
ATOM 609 N N . ARG A 1 99 ? 9.592 31.397 28.696 1.00 35.12 221 ARG A N 1
ATOM 610 C CA . ARG A 1 99 ? 8.502 32.044 27.968 1.00 35.45 221 ARG A CA 1
ATOM 611 C C . ARG A 1 99 ? 8.990 32.662 26.662 1.00 38.08 221 ARG A C 1
ATOM 612 O O . ARG A 1 99 ? 8.306 32.613 25.649 1.00 37.12 221 ARG A O 1
ATOM 620 N N . ARG A 1 100 ? 10.176 33.255 26.698 1.00 35.29 222 ARG A N 1
ATOM 621 C CA . ARG A 1 100 ? 10.742 33.845 25.505 1.00 37.98 222 ARG A CA 1
ATOM 622 C C . ARG A 1 100 ? 10.961 32.734 24.476 1.00 40.22 222 ARG A C 1
ATOM 623 O O . ARG A 1 100 ? 10.626 32.889 23.309 1.00 39.88 222 ARG A O 1
ATOM 625 N N . GLN A 1 101 ? 11.488 31.599 24.916 1.00 37.14 223 GLN A N 1
ATOM 626 C CA . GLN A 1 101 ? 11.658 30.475 24.006 1.00 38.61 223 GLN A CA 1
ATOM 627 C C . GLN A 1 101 ? 10.315 29.936 23.524 1.00 35.39 223 GLN A C 1
ATOM 628 O O . GLN A 1 101 ? 10.176 29.553 22.369 1.00 34.66 223 GLN A O 1
ATOM 634 N N . ALA A 1 102 ? 9.313 29.929 24.397 1.00 34.47 224 ALA A N 1
ATOM 635 C CA . ALA A 1 102 ? 7.985 29.492 23.980 1.00 34.11 224 ALA A CA 1
ATOM 636 C C . ALA A 1 102 ? 7.449 30.382 22.859 1.00 38.74 224 ALA A C 1
ATOM 637 O O . ALA A 1 102 ? 6.950 29.880 21.855 1.00 36.77 224 ALA A O 1
ATOM 639 N N . GLU A 1 103 ? 7.544 31.700 23.035 1.00 36.17 225 GLU A N 1
ATOM 640 C CA . GLU A 1 103 ? 7.024 32.630 22.029 1.00 37.77 225 GLU A CA 1
ATOM 641 C C . GLU A 1 103 ? 7.734 32.478 20.701 1.00 38.62 225 GLU A C 1
ATOM 642 O O . GLU A 1 103 ? 7.094 32.486 19.636 1.00 38.05 225 GLU A O 1
ATOM 648 N N . GLU A 1 104 ? 9.055 32.329 20.780 1.00 32.40 226 GLU A N 1
ATOM 649 C CA . GLU A 1 104 ? 9.904 32.155 19.609 1.00 43.20 226 GLU A CA 1
ATOM 650 C C . GLU A 1 104 ? 9.564 30.846 18.893 1.00 45.04 226 GLU A C 1
ATOM 651 O O . GLU A 1 104 ? 9.529 30.779 17.669 1.00 50.14 226 GLU A O 1
ATOM 653 N N . GLY A 1 105 ? 9.271 29.815 19.674 1.00 40.45 227 GLY A N 1
ATOM 654 C CA . GLY A 1 105 ? 8.973 28.513 19.112 1.00 36.25 227 GLY A CA 1
ATOM 655 C C . GLY A 1 105 ? 7.561 28.320 18.595 1.00 36.91 227 GLY A C 1
ATOM 656 O O . GLY A 1 105 ? 7.308 27.352 17.874 1.00 40.64 227 GLY A O 1
ATOM 657 N N . PHE A 1 106 ? 6.644 29.225 18.953 1.00 32.70 228 PHE A N 1
ATOM 658 C CA . PHE A 1 106 ? 5.241 29.054 18.580 1.00 30.28 228 PHE A CA 1
ATOM 659 C C . PHE A 1 106 ? 5.045 28.873 17.063 1.00 38.39 228 PHE A C 1
ATOM 660 O O . PHE A 1 106 ? 4.307 27.983 16.642 1.00 35.15 228 PHE A O 1
ATOM 668 N N . MET A 1 107 ? 5.703 29.715 16.260 1.00 32.23 229 MET A N 1
ATOM 669 C CA . MET A 1 107 ? 5.623 29.637 14.801 1.00 34.27 229 MET A CA 1
ATOM 670 C C . MET A 1 107 ? 6.071 28.279 14.293 1.00 36.67 229 MET A C 1
ATOM 671 O O . MET A 1 107 ? 5.476 27.728 13.376 1.00 39.79 229 MET A O 1
ATOM 676 N N . HIS A 1 108 ? 7.135 27.751 14.883 1.00 31.09 230 HIS A N 1
ATOM 677 C CA . HIS A 1 108 ? 7.647 26.468 14.461 1.00 38.42 230 HIS A CA 1
ATOM 678 C C . HIS A 1 108 ? 6.679 25.360 14.858 1.00 42.29 230 HIS A C 1
ATOM 679 O O . HIS A 1 108 ? 6.555 24.359 14.155 1.00 38.68 230 HIS A O 1
ATOM 686 N N . LEU A 1 109 ? 5.963 25.556 15.962 1.00 37.45 231 LEU A N 1
ATOM 687 C CA . LEU A 1 109 ? 5.027 24.533 16.408 1.00 37.54 231 LEU A CA 1
ATOM 688 C C . LEU A 1 109 ? 3.874 24.471 15.408 1.00 36.88 231 LEU A C 1
ATOM 689 O O . LEU A 1 109 ? 3.448 23.391 15.006 1.00 40.72 231 LEU A O 1
ATOM 694 N N . CYS A 1 110 ? 3.398 25.635 14.983 1.00 28.63 232 CYS A N 1
ATOM 695 C CA . CYS A 1 110 ? 2.321 25.704 13.997 1.00 36.96 232 CYS A CA 1
ATOM 696 C C . CYS A 1 110 ? 2.716 25.083 12.640 1.00 39.96 232 CYS A C 1
ATOM 697 O O . CYS A 1 110 ? 1.937 24.336 12.050 1.00 36.09 232 CYS A O 1
ATOM 700 N N . GLN A 1 111 ? 3.923 25.383 12.174 1.00 35.36 233 GLN A N 1
ATOM 701 C CA . GLN A 1 111 ? 4.471 24.766 10.966 1.00 39.24 233 GLN A CA 1
ATOM 702 C C . GLN A 1 111 ? 4.569 23.257 11.100 1.00 40.27 233 GLN A C 1
ATOM 703 O O . GLN A 1 111 ? 4.177 22.537 10.204 1.00 39.93 233 GLN A O 1
ATOM 709 N N . ALA A 1 112 ? 5.131 22.786 12.210 1.00 39.47 234 ALA A N 1
ATOM 710 C CA . ALA A 1 112 ? 5.307 21.358 12.419 1.00 37.59 234 ALA A CA 1
ATOM 711 C C . ALA A 1 112 ? 3.958 20.659 12.407 1.00 37.02 234 ALA A C 1
ATOM 712 O O . ALA A 1 112 ? 3.816 19.584 11.833 1.00 36.20 234 ALA A O 1
ATOM 714 N N . LEU A 1 113 ? 2.961 21.306 12.999 1.00 37.11 235 LEU A N 1
ATOM 715 C CA . LEU A 1 113 ? 1.619 20.745 13.094 1.00 33.78 235 LEU A CA 1
ATOM 716 C C . LEU A 1 113 ? 0.888 20.740 11.757 1.00 35.92 235 LEU A C 1
ATOM 717 O O . LEU A 1 113 ? 0.202 19.770 11.424 1.00 41.33 235 LEU A O 1
ATOM 722 N N . ASP A 1 114 ? 1.019 21.837 11.014 1.00 38.80 236 ASP A N 1
ATOM 723 C CA . ASP A 1 114 ? 0.559 21.902 9.634 1.00 45.46 236 ASP A CA 1
ATOM 724 C C . ASP A 1 114 ? 1.192 20.793 8.809 1.00 41.45 236 ASP A C 1
ATOM 725 O O . ASP A 1 114 ? 0.519 20.130 8.032 1.00 50.21 236 ASP A O 1
ATOM 730 N N . GLY A 1 115 ? 2.500 20.624 8.971 1.00 37.69 237 GLY A N 1
ATOM 731 C CA . GLY A 1 115 ? 3.235 19.564 8.300 1.00 40.63 237 GLY A CA 1
ATOM 732 C C . GLY A 1 115 ? 2.702 18.183 8.660 1.00 40.06 237 GLY A C 1
ATOM 733 O O . GLY A 1 115 ? 2.480 17.350 7.774 1.00 39.96 237 GLY A O 1
ATOM 734 N N . TYR A 1 116 ? 2.478 17.947 9.955 1.00 35.72 238 TYR A N 1
ATOM 735 C CA . TYR A 1 116 ? 1.917 16.676 10.403 1.00 37.75 238 TYR A CA 1
ATOM 736 C C . TYR A 1 116 ? 0.550 16.383 9.781 1.00 39.85 238 TYR A C 1
ATOM 737 O O . TYR A 1 116 ? 0.334 15.302 9.222 1.00 37.42 238 TYR A O 1
ATOM 746 N N . THR A 1 117 ? -0.382 17.327 9.901 1.00 38.17 239 THR A N 1
ATOM 747 C CA . THR A 1 117 ? -1.757 17.054 9.492 1.00 40.05 239 THR A CA 1
ATOM 748 C C . THR A 1 117 ? -1.863 16.975 7.959 1.00 42.54 239 THR A C 1
ATOM 749 O O . THR A 1 117 ? -2.643 16.186 7.425 1.00 46.76 239 THR A O 1
ATOM 753 N N . SER A 1 118 ? -1.064 17.766 7.251 1.00 37.73 240 SER A N 1
ATOM 754 C CA . SER A 1 118 ? -1.016 17.641 5.794 1.00 43.38 240 SER A CA 1
ATOM 755 C C . SER A 1 118 ? -0.404 16.301 5.372 1.00 48.40 240 SER A C 1
ATOM 756 O O . SER A 1 118 ? -0.868 15.672 4.418 1.00 54.58 240 SER A O 1
ATOM 759 N N . ALA A 1 119 ? 0.633 15.858 6.079 1.00 42.86 241 ALA A N 1
ATOM 760 C CA . ALA A 1 119 ? 1.269 14.589 5.728 1.00 45.21 241 ALA A CA 1
ATOM 761 C C . ALA A 1 119 ? 0.308 13.426 5.968 1.00 45.37 241 ALA A C 1
ATOM 762 O O . ALA A 1 119 ? 0.261 12.482 5.181 1.00 42.29 241 ALA A O 1
ATOM 764 N N . VAL A 1 120 ? -0.455 13.500 7.055 1.00 43.53 242 VAL A N 1
ATOM 765 C CA . VAL A 1 120 ? -1.465 12.485 7.347 1.00 44.66 242 VAL A CA 1
ATOM 766 C C . VAL A 1 120 ? -2.533 12.451 6.255 1.00 46.54 242 VAL A C 1
ATOM 767 O O . VAL A 1 120 ? -2.918 11.384 5.763 1.00 49.77 242 VAL A O 1
ATOM 771 N N . THR A 1 121 ? -3.028 13.623 5.890 1.00 44.39 243 THR A N 1
ATOM 772 C CA . THR A 1 121 ? -4.023 13.716 4.832 1.00 45.54 243 THR A CA 1
ATOM 773 C C . THR A 1 121 ? -3.437 13.223 3.505 1.00 43.66 243 THR A C 1
ATOM 774 O O . THR A 1 121 ? -4.074 12.482 2.769 1.00 39.94 243 THR A O 1
ATOM 778 N N . GLN A 1 122 ? -2.198 13.607 3.232 1.00 49.19 244 GLN A N 1
ATOM 779 C CA . GLN A 1 122 ? -1.537 13.229 1.986 1.00 52.09 244 GLN A CA 1
ATOM 780 C C . GLN A 1 122 ? -1.276 11.726 1.939 1.00 52.68 244 GLN A C 1
ATOM 781 O O . GLN A 1 122 ? -1.289 11.119 0.874 1.00 48.73 244 GLN A O 1
ATOM 787 N N . ALA A 1 123 ? -1.069 11.117 3.103 1.00 53.41 245 ALA A N 1
ATOM 788 C CA . ALA A 1 123 ? -0.765 9.689 3.146 1.00 50.69 245 ALA A CA 1
ATOM 789 C C . ALA A 1 123 ? -2.027 8.877 2.941 1.00 49.74 245 ALA A C 1
ATOM 790 O O . ALA A 1 123 ? -2.003 7.864 2.241 1.00 50.51 245 ALA A O 1
ATOM 792 N N . GLN A 1 124 ? -3.121 9.323 3.563 1.00 48.94 246 GLN A N 1
ATOM 793 C CA . GLN A 1 124 ? -4.410 8.645 3.439 1.00 51.20 246 GLN A CA 1
ATOM 794 C C . GLN A 1 124 ? -4.832 8.611 1.984 1.00 48.57 246 GLN A C 1
ATOM 795 O O . GLN A 1 124 ? -5.328 7.604 1.487 1.00 47.38 246 GLN A O 1
ATOM 801 N N . GLU A 1 125 ? -4.624 9.732 1.304 1.00 46.96 247 GLU A N 1
ATOM 802 C CA . GLU A 1 125 ? -4.999 9.839 -0.085 1.00 49.50 247 GLU A CA 1
ATOM 803 C C . GLU A 1 125 ? -4.182 8.869 -0.924 1.00 49.79 247 GLU A C 1
ATOM 804 O O . GLU A 1 125 ? -4.741 8.153 -1.749 1.00 53.08 247 GLU A O 1
ATOM 806 N N . ASN A 1 126 ? -2.865 8.817 -0.724 1.00 46.25 248 ASN A N 1
ATOM 807 C CA . ASN A 1 126 ? -2.079 8.038 -1.671 1.00 58.28 248 ASN A CA 1
ATOM 808 C C . ASN A 1 126 ? -2.198 6.539 -1.356 1.00 60.14 248 ASN A C 1
ATOM 809 O O . ASN A 1 126 ? -1.979 5.695 -2.238 1.00 65.58 248 ASN A O 1
ATOM 814 N N . ILE A 1 127 ? -2.591 6.205 -0.128 1.00 53.99 249 ILE A N 1
ATOM 815 C CA . ILE A 1 127 ? -2.899 4.806 0.182 1.00 54.93 249 ILE A CA 1
ATOM 816 C C . ILE A 1 127 ? -4.207 4.422 -0.512 1.00 58.06 249 ILE A C 1
ATOM 817 O O . ILE A 1 127 ? -4.298 3.344 -1.105 1.00 67.70 249 ILE A O 1
ATOM 822 N N . LYS A 1 128 ? -5.208 5.305 -0.473 1.00 54.37 250 LYS A N 1
ATOM 823 C CA . LYS A 1 128 ? -6.468 5.046 -1.182 1.00 53.66 250 LYS A CA 1
ATOM 824 C C . LYS A 1 128 ? -6.281 5.067 -2.695 1.00 58.77 250 LYS A C 1
ATOM 825 O O . LYS A 1 128 ? -6.969 4.350 -3.419 1.00 62.22 250 LYS A O 1
ATOM 831 N N . HIS A 1 129 ? -5.369 5.900 -3.183 1.00 60.18 251 HIS A N 1
ATOM 832 C CA . HIS A 1 129 ? -5.149 5.990 -4.627 1.00 60.04 251 HIS A CA 1
ATOM 833 C C . HIS A 1 129 ? -4.428 4.755 -5.146 1.00 57.15 251 HIS A C 1
ATOM 834 O O . HIS A 1 129 ? -4.871 4.130 -6.109 1.00 67.37 251 HIS A O 1
ATOM 841 N N . VAL A 1 130 ? -3.316 4.401 -4.513 1.00 59.55 252 VAL A N 1
ATOM 842 C CA . VAL A 1 130 ? -2.516 3.287 -5.003 1.00 55.58 252 VAL A CA 1
ATOM 843 C C . VAL A 1 130 ? -1.997 2.446 -3.826 1.00 59.64 252 VAL A C 1
ATOM 844 O O . VAL A 1 130 ? -0.845 2.579 -3.395 1.00 51.53 252 VAL A O 1
ATOM 848 N N . PRO A 1 131 ? -2.874 1.584 -3.279 1.00 64.29 253 PRO A N 1
ATOM 849 C CA . PRO A 1 131 ? -2.557 0.714 -2.136 1.00 68.75 253 PRO A CA 1
ATOM 850 C C . PRO A 1 131 ? -1.405 -0.255 -2.407 1.00 59.94 253 PRO A C 1
ATOM 851 O O . PRO A 1 131 ? -0.637 -0.570 -1.498 1.00 61.19 253 PRO A O 1
ATOM 855 N N . GLN A 1 132 ? -1.291 -0.711 -3.651 1.00 58.33 254 GLN A N 1
ATOM 856 C CA . GLN A 1 132 ? -0.217 -1.612 -4.046 1.00 57.85 254 GLN A CA 1
ATOM 857 C C . GLN A 1 132 ? 1.149 -0.989 -3.770 1.00 54.81 254 GLN A C 1
ATOM 858 O O . GLN A 1 132 ? 2.065 -1.676 -3.322 1.00 56.27 254 GLN A O 1
ATOM 864 N N . ALA A 1 133 ? 1.278 0.309 -4.038 1.00 51.17 255 ALA A N 1
ATOM 865 C CA . ALA A 1 133 ? 2.509 1.044 -3.745 1.00 50.20 255 ALA A CA 1
ATOM 866 C C . ALA A 1 133 ? 2.822 1.103 -2.242 1.00 50.80 255 ALA A C 1
ATOM 867 O O . ALA A 1 133 ? 3.976 1.006 -1.848 1.00 58.80 255 ALA A O 1
ATOM 869 N N . GLU A 1 134 ? 1.807 1.265 -1.407 1.00 53.41 256 GLU A N 1
ATOM 870 C CA . GLU A 1 134 ? 2.034 1.279 0.033 1.00 59.61 256 GLU A CA 1
ATOM 871 C C . GLU A 1 134 ? 2.440 -0.115 0.523 1.00 65.60 256 GLU A C 1
ATOM 872 O O . GLU A 1 134 ? 3.243 -0.256 1.446 1.00 62.31 256 GLU A O 1
ATOM 878 N N . ALA A 1 135 ? 1.893 -1.143 -0.116 1.00 65.88 257 ALA A N 1
ATOM 879 C CA . ALA A 1 135 ? 2.235 -2.521 0.217 1.00 72.24 257 ALA A CA 1
ATOM 880 C C . ALA A 1 135 ? 3.715 -2.803 -0.050 1.00 70.45 257 ALA A C 1
ATOM 881 O O . ALA A 1 135 ? 4.293 -3.731 0.512 1.00 72.10 257 ALA A O 1
ATOM 883 N N . ARG A 1 136 ? 4.328 -1.992 -0.903 1.00 60.46 258 ARG A N 1
ATOM 884 C CA . ARG A 1 136 ? 5.700 -2.238 -1.322 1.00 65.38 258 ARG A CA 1
ATOM 885 C C . ARG A 1 136 ? 6.692 -1.415 -0.510 1.00 67.82 258 ARG A C 1
ATOM 886 O O . ARG A 1 136 ? 7.902 -1.528 -0.697 1.00 69.62 258 ARG A O 1
ATOM 894 N N . ARG A 1 137 ? 6.178 -0.583 0.384 1.00 58.55 259 ARG A N 1
ATOM 895 C CA . ARG A 1 137 ? 7.035 0.318 1.152 1.00 65.09 259 ARG A CA 1
ATOM 896 C C . ARG A 1 137 ? 7.893 -0.451 2.159 1.00 71.55 259 ARG A C 1
ATOM 897 O O . ARG A 1 137 ? 9.102 -0.224 2.265 1.00 70.11 259 ARG A O 1
ATOM 905 N N . TYR A 1 138 ? 7.250 -1.351 2.895 1.00 67.63 260 TYR A N 1
ATOM 906 C CA . TYR A 1 138 ? 7.912 -2.156 3.916 1.00 92.76 260 TYR A CA 1
ATOM 907 C C . TYR A 1 138 ? 8.535 -1.268 4.993 1.00 97.86 260 TYR A C 1
ATOM 908 O O . TYR A 1 13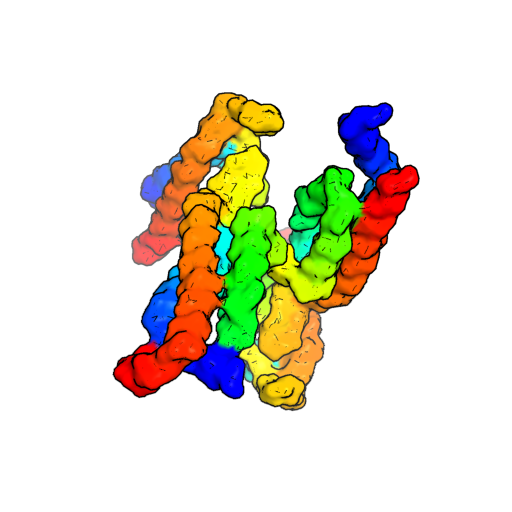8 ? 9.428 -1.703 5.720 1.00 106.43 260 TYR A O 1
ATOM 910 N N . GLY A 1 139 ? 8.049 -0.030 5.098 1.00 91.54 261 GLY A N 1
ATOM 911 C CA . GLY A 1 139 ? 8.561 0.927 6.066 1.00 89.70 261 GLY A CA 1
ATOM 912 C C . GLY A 1 139 ? 7.779 2.226 6.149 1.00 81.70 261 GLY A C 1
ATOM 913 O O . GLY A 1 139 ? 6.563 2.226 6.352 1.00 81.29 261 GLY A O 1
ATOM 914 N N . GLU B 1 22 ? 23.630 24.412 69.335 1.00 80.56 144 GLU B N 1
ATOM 915 C CA . GLU B 1 22 ? 24.716 23.455 69.528 1.00 86.07 144 GLU B CA 1
ATOM 916 C C . GLU B 1 22 ? 24.544 22.683 70.834 1.00 96.25 144 GLU B C 1
ATOM 917 O O . GLU B 1 22 ? 24.077 21.541 70.837 1.00 97.72 144 GLU B O 1
ATOM 919 N N . GLU B 1 23 ? 24.919 23.319 71.942 1.00 100.34 145 GLU B N 1
ATOM 920 C CA . GLU B 1 23 ? 24.822 22.702 73.262 1.00 103.64 145 GLU B CA 1
ATOM 921 C C . GLU B 1 23 ? 23.375 22.590 73.725 1.00 101.50 145 GLU B C 1
ATOM 922 O O . GLU B 1 23 ? 23.039 21.713 74.521 1.00 101.95 145 GLU B O 1
ATOM 924 N N . ILE B 1 24 ? 22.527 23.486 73.223 1.00 99.05 146 ILE B N 1
ATOM 925 C CA . ILE B 1 24 ? 21.112 23.519 73.592 1.00 92.56 146 ILE B CA 1
ATOM 926 C C . ILE B 1 24 ? 20.379 22.305 73.036 1.00 85.73 146 ILE B C 1
ATOM 927 O O . ILE B 1 24 ? 19.378 21.857 73.596 1.00 77.00 146 ILE B O 1
ATOM 929 N N . ALA B 1 25 ? 20.878 21.780 71.925 1.00 88.06 147 ALA B N 1
ATOM 930 C CA . ALA B 1 25 ? 20.295 20.592 71.326 1.00 85.18 147 ALA B CA 1
ATOM 931 C C . ALA B 1 25 ? 20.542 19.396 72.236 1.00 88.07 147 ALA B C 1
ATOM 932 O O . ALA B 1 25 ? 19.680 18.528 72.394 1.00 86.33 147 ALA B O 1
ATOM 934 N N . ASP B 1 26 ? 21.728 19.363 72.835 1.00 90.34 148 ASP B N 1
ATOM 935 C CA . ASP B 1 26 ? 22.085 18.313 73.777 1.00 91.78 148 ASP B CA 1
ATOM 936 C C . ASP B 1 26 ? 21.096 18.297 74.933 1.00 89.63 148 ASP B C 1
ATOM 937 O O . ASP B 1 26 ? 20.662 17.237 75.375 1.00 98.50 148 ASP B O 1
ATOM 939 N N . ARG B 1 27 ? 20.730 19.480 75.410 1.00 82.03 149 ARG B N 1
ATOM 940 C CA . ARG B 1 27 ? 19.794 19.581 76.523 1.00 82.50 149 ARG B CA 1
ATOM 941 C C . ARG B 1 27 ? 18.387 19.214 76.062 1.00 78.30 149 ARG B C 1
ATOM 942 O O . ARG B 1 27 ? 17.614 18.617 76.810 1.00 81.31 149 ARG B O 1
ATOM 944 N N . MET B 1 28 ? 18.060 19.556 74.823 1.00 73.14 150 MET B N 1
ATOM 945 C CA . MET B 1 28 ? 16.726 19.275 74.303 1.00 74.73 150 MET B CA 1
ATOM 946 C C . MET B 1 28 ? 16.494 17.792 73.992 1.00 74.14 150 MET B C 1
ATOM 947 O O . MET B 1 28 ? 15.351 17.358 73.886 1.00 73.36 150 MET B O 1
ATOM 952 N N . GLN B 1 29 ? 17.560 17.010 73.861 1.00 74.15 151 GLN B N 1
ATOM 953 C CA . GLN B 1 29 ? 17.396 15.581 73.602 1.00 74.16 151 GLN B CA 1
ATOM 954 C C . GLN B 1 29 ? 16.995 14.836 74.877 1.00 69.90 151 GLN B C 1
ATOM 955 O O . GLN B 1 29 ? 16.481 13.721 74.821 1.00 67.97 151 GLN B O 1
ATOM 961 N N . HIS B 1 30 ? 17.222 15.456 76.027 1.00 68.18 152 HIS B N 1
ATOM 962 C CA . HIS B 1 30 ? 16.826 14.843 77.290 1.00 76.32 152 HIS B CA 1
ATOM 963 C C . HIS B 1 30 ? 15.474 15.376 77.761 1.00 70.69 152 HIS B C 1
ATOM 964 O O . HIS B 1 30 ? 14.965 14.975 78.808 1.00 70.22 152 HIS B O 1
ATOM 971 N N . ASN B 1 31 ? 14.897 16.277 76.973 1.00 65.06 153 ASN B N 1
ATOM 972 C CA . ASN B 1 31 ? 13.563 16.787 77.243 1.00 63.99 153 ASN B CA 1
ATOM 973 C C . ASN B 1 31 ? 12.533 15.687 76.977 1.00 54.75 153 ASN B C 1
ATOM 974 O O . ASN B 1 31 ? 12.399 15.212 75.852 1.00 56.42 153 ASN B O 1
ATOM 979 N N . PRO B 1 32 ? 11.800 15.282 78.018 1.00 55.96 154 PRO B N 1
ATOM 980 C CA . PRO B 1 32 ? 10.815 14.193 77.955 1.00 54.72 154 PRO B CA 1
ATOM 981 C C . PRO B 1 32 ? 9.740 14.371 76.878 1.00 59.59 154 PRO B C 1
ATOM 982 O O . PRO B 1 32 ? 9.225 13.382 76.352 1.00 57.46 154 PRO B O 1
ATOM 986 N N . LEU B 1 33 ? 9.402 15.617 76.564 1.00 54.34 155 LEU B N 1
ATOM 987 C CA . LEU B 1 33 ? 8.357 15.900 75.588 1.00 56.96 155 LEU B CA 1
ATOM 988 C C . LEU B 1 33 ? 8.918 15.821 74.170 1.00 51.94 155 LEU B C 1
ATOM 989 O O . LEU B 1 33 ? 8.287 15.269 73.265 1.00 48.17 155 LEU B O 1
ATOM 994 N N . VAL B 1 34 ? 10.118 16.360 73.985 1.00 48.64 156 VAL B N 1
ATOM 995 C CA . VAL B 1 34 ? 10.833 16.196 72.725 1.00 45.80 156 VAL B CA 1
ATOM 996 C C . VAL B 1 34 ? 10.995 14.707 72.402 1.00 41.57 156 VAL B C 1
ATOM 997 O O . VAL B 1 34 ? 10.752 14.276 71.271 1.00 39.08 156 VAL B O 1
ATOM 1001 N N . GLN B 1 35 ? 11.400 13.934 73.407 1.00 51.80 157 GLN B N 1
ATOM 1002 C CA . GLN B 1 35 ? 11.597 12.499 73.249 1.00 46.13 157 GLN B CA 1
ATOM 1003 C C . GLN B 1 35 ? 10.282 11.826 72.921 1.00 45.73 157 GLN B C 1
ATOM 1004 O O . GLN B 1 35 ? 10.221 10.992 72.014 1.00 40.42 157 GLN B O 1
ATOM 1010 N N . ALA B 1 36 ? 9.225 12.195 73.640 1.00 45.45 158 ALA B N 1
ATOM 1011 C CA . ALA B 1 36 ? 7.924 11.594 73.367 1.00 47.54 158 ALA B CA 1
ATOM 1012 C C . ALA B 1 36 ? 7.501 11.852 71.919 1.00 43.45 158 ALA B C 1
ATOM 1013 O O . ALA B 1 36 ? 7.054 10.941 71.233 1.00 45.38 158 ALA B O 1
ATOM 1015 N N . TYR B 1 37 ? 7.655 13.082 71.443 1.00 42.65 159 TYR B N 1
ATOM 1016 C CA . TYR B 1 37 ? 7.279 13.366 70.064 1.00 37.83 159 TYR B CA 1
ATOM 1017 C C . TYR B 1 37 ? 8.186 12.634 69.066 1.00 38.38 159 TYR B C 1
ATOM 1018 O O . TYR B 1 37 ? 7.734 12.218 68.011 1.00 39.23 159 TYR B O 1
ATOM 1027 N N . GLN B 1 38 ? 9.456 12.446 69.398 1.00 43.06 160 GLN B N 1
ATOM 1028 C CA . GLN B 1 38 ? 10.297 11.663 68.504 1.00 45.37 160 GLN B CA 1
ATOM 1029 C C . GLN B 1 38 ? 9.762 10.243 68.379 1.00 45.42 160 GLN B C 1
ATOM 1030 O O . GLN B 1 38 ? 9.704 9.702 67.271 1.00 40.10 160 GLN B O 1
ATOM 1036 N N . GLN B 1 39 ? 9.355 9.656 69.507 1.00 43.00 161 GLN B N 1
ATOM 1037 C CA . GLN B 1 39 ? 8.819 8.298 69.497 1.00 43.30 161 GLN B CA 1
ATOM 1038 C C . GLN B 1 39 ? 7.547 8.240 68.675 1.00 41.06 161 GLN B C 1
ATOM 1039 O O . GLN B 1 39 ? 7.329 7.290 67.929 1.00 35.29 161 GLN B O 1
ATOM 1045 N N . GLU B 1 40 ? 6.712 9.266 68.814 1.00 32.38 162 GLU B N 1
ATOM 1046 C CA . GLU B 1 40 ? 5.423 9.288 68.135 1.00 35.39 162 GLU B CA 1
ATOM 1047 C C . GLU B 1 40 ? 5.632 9.364 66.622 1.00 34.16 162 GLU B C 1
ATOM 1048 O O . GLU B 1 40 ? 4.971 8.668 65.859 1.00 39.08 162 GLU B O 1
ATOM 1054 N N . VAL B 1 41 ? 6.573 10.198 66.202 1.00 32.43 163 VAL B N 1
ATOM 1055 C CA . VAL B 1 41 ? 6.963 10.279 64.794 1.00 31.97 163 VAL B CA 1
ATOM 1056 C C . VAL B 1 41 ? 7.503 8.945 64.295 1.00 37.42 163 VAL B C 1
ATOM 1057 O O . VAL B 1 41 ? 7.187 8.507 63.195 1.00 36.48 163 VAL B O 1
ATOM 1061 N N . MET B 1 42 ? 8.354 8.310 65.093 1.00 38.81 164 MET B N 1
ATOM 1062 C CA . MET B 1 42 ? 8.976 7.070 64.645 1.00 41.41 164 MET B CA 1
ATOM 1063 C C . MET B 1 42 ? 7.917 6.020 64.456 1.00 39.77 164 MET B C 1
ATOM 1064 O O . MET B 1 42 ? 7.978 5.221 63.512 1.00 36.12 164 MET B O 1
ATOM 1069 N N . HIS B 1 43 ? 6.930 6.026 65.344 1.00 33.38 165 HIS B N 1
ATOM 1070 C CA . HIS B 1 43 ? 5.842 5.075 65.204 1.00 35.01 165 HIS B CA 1
ATOM 1071 C C . HIS B 1 43 ? 5.091 5.274 63.894 1.00 37.40 165 HIS B C 1
ATOM 1072 O O . HIS B 1 43 ? 4.824 4.311 63.181 1.00 38.17 165 HIS B O 1
ATOM 1079 N N . TRP B 1 44 ? 4.734 6.515 63.581 1.00 30.70 166 TRP B N 1
ATOM 1080 C CA . TRP B 1 44 ? 3.911 6.755 62.401 1.00 34.38 166 TRP B CA 1
ATOM 1081 C C . TRP B 1 44 ? 4.742 6.551 61.133 1.00 36.27 166 TRP B C 1
ATOM 1082 O O . TRP B 1 44 ? 4.194 6.224 60.090 1.00 38.19 166 TRP B O 1
ATOM 1093 N N . CYS B 1 45 ? 6.061 6.699 61.243 1.00 33.67 167 CYS B N 1
ATOM 1094 C CA . CYS B 1 45 ? 6.955 6.380 60.136 1.00 34.81 167 CYS B CA 1
ATOM 1095 C C . CYS B 1 45 ? 6.899 4.900 59.835 1.00 34.96 167 CYS B C 1
ATOM 1096 O O . CYS B 1 45 ? 6.948 4.496 58.680 1.00 31.85 167 CYS B O 1
ATOM 1099 N N . LYS B 1 46 ? 6.795 4.093 60.882 1.00 34.83 168 LYS B N 1
ATOM 1100 C CA . LYS B 1 46 ? 6.642 2.666 60.699 1.00 37.82 168 LYS B CA 1
ATOM 1101 C C . LYS B 1 46 ? 5.381 2.393 59.891 1.00 34.15 168 LYS B C 1
ATOM 1102 O O . LYS B 1 46 ? 5.400 1.597 58.958 1.00 37.40 168 LYS B O 1
ATOM 1108 N N . ILE B 1 47 ? 4.297 3.062 60.263 1.00 35.56 169 ILE B N 1
ATOM 1109 C CA . ILE B 1 47 ? 3.005 2.866 59.610 1.00 35.56 169 ILE B CA 1
ATOM 1110 C C . ILE B 1 47 ? 3.016 3.322 58.150 1.00 36.06 169 ILE B C 1
ATOM 1111 O O . ILE B 1 47 ? 2.495 2.629 57.271 1.00 33.53 169 ILE B O 1
ATOM 1116 N N . VAL B 1 48 ? 3.593 4.496 57.902 1.00 27.43 170 VAL B N 1
ATOM 1117 C CA . VAL B 1 48 ? 3.495 5.128 56.586 1.00 30.01 170 VAL B CA 1
ATOM 1118 C C . VAL B 1 48 ? 4.539 4.617 55.578 1.00 30.76 170 VAL B C 1
ATOM 1119 O O . VAL B 1 48 ? 4.228 4.395 54.413 1.00 30.82 170 VAL B O 1
ATOM 1123 N N . TYR B 1 49 ? 5.765 4.422 56.053 1.00 29.00 171 TYR B N 1
ATOM 1124 C CA . TYR B 1 49 ? 6.903 4.058 55.222 1.00 33.48 171 TYR B CA 1
ATOM 1125 C C . TYR B 1 49 ? 7.385 2.643 55.460 1.00 32.10 171 TYR B C 1
ATOM 1126 O O . TYR B 1 49 ? 8.176 2.140 54.697 1.00 37.89 171 TYR B O 1
ATOM 1135 N N . GLY B 1 50 ? 6.952 2.019 56.547 1.00 35.10 172 GLY B N 1
ATOM 1136 C CA . GLY B 1 50 ? 7.432 0.681 56.848 1.00 36.49 172 GLY B CA 1
ATOM 1137 C C . GLY B 1 50 ? 8.809 0.708 57.466 1.00 38.75 172 GLY B C 1
ATOM 1138 O O . GLY B 1 50 ? 9.507 -0.289 57.454 1.00 46.43 172 GLY B O 1
ATOM 1139 N N . ASN B 1 51 ? 9.203 1.849 58.021 1.00 38.91 173 ASN B N 1
ATOM 1140 C CA . ASN B 1 51 ? 10.546 1.981 58.564 1.00 45.12 173 ASN B CA 1
ATOM 1141 C C . ASN B 1 51 ? 10.556 3.118 59.565 1.00 41.20 173 ASN B C 1
ATOM 1142 O O . ASN B 1 51 ? 10.430 4.281 59.199 1.00 40.82 173 ASN B O 1
ATOM 1147 N N . SER B 1 52 ? 10.713 2.773 60.835 1.00 42.38 174 SER B N 1
ATOM 1148 C CA . SER B 1 52 ? 10.510 3.739 61.898 1.00 40.77 174 SER B CA 1
ATOM 1149 C C . SER B 1 52 ? 11.634 4.778 61.964 1.00 42.81 174 SER B C 1
ATOM 1150 O O . SER B 1 52 ? 11.481 5.819 62.598 1.00 41.90 174 SER B O 1
ATOM 1153 N N . ASP B 1 53 ? 12.747 4.520 61.279 1.00 46.91 175 ASP B N 1
ATOM 1154 C CA . ASP B 1 53 ? 13.945 5.333 61.478 1.00 47.16 175 ASP B CA 1
ATOM 1155 C C . ASP B 1 53 ? 14.163 6.405 60.420 1.00 44.36 175 ASP B C 1
ATOM 1156 O O . ASP B 1 53 ? 15.109 7.172 60.490 1.00 53.63 175 ASP B O 1
ATOM 1161 N N . VAL B 1 54 ? 13.270 6.486 59.454 1.00 41.24 176 VAL B N 1
ATOM 1162 C CA . VAL B 1 54 ? 13.586 7.230 58.246 1.00 47.86 176 VAL B CA 1
ATOM 1163 C C . VAL B 1 54 ? 13.681 8.743 58.492 1.00 48.99 176 VAL B C 1
ATOM 1164 O O . VAL B 1 54 ? 14.361 9.437 57.752 1.00 49.67 176 VAL B O 1
ATOM 1168 N N . LEU B 1 55 ? 13.040 9.255 59.543 1.00 42.43 177 LEU B N 1
ATOM 1169 C CA . LEU B 1 55 ? 13.167 10.680 59.860 1.00 43.16 177 LEU B CA 1
ATOM 1170 C C . LEU B 1 55 ? 14.087 10.956 61.051 1.00 48.41 177 LEU B C 1
ATOM 1171 O O . LEU B 1 55 ? 14.113 12.085 61.561 1.00 47.95 177 LEU B O 1
ATOM 1176 N N . LYS B 1 56 ? 14.827 9.945 61.507 1.00 39.89 178 LYS B N 1
ATOM 1177 C CA . LYS B 1 56 ? 15.644 10.121 62.703 1.00 47.82 178 LYS B CA 1
ATOM 1178 C C . LYS B 1 56 ? 16.687 11.211 62.483 1.00 50.86 178 LYS B C 1
ATOM 1179 O O . LYS B 1 56 ? 16.803 12.125 63.291 1.00 54.61 178 LYS B O 1
ATOM 1185 N N . GLU B 1 57 ? 17.417 11.131 61.375 1.00 51.22 179 GLU B N 1
ATOM 1186 C CA . GLU B 1 57 ? 18.449 12.122 61.078 1.00 59.33 179 GLU B CA 1
ATOM 1187 C C . GLU B 1 57 ? 17.852 13.520 60.930 1.00 55.78 179 GLU B C 1
ATOM 1188 O O . GLU B 1 57 ? 18.408 14.482 61.443 1.00 56.05 179 GLU B O 1
ATOM 1190 N N . LYS B 1 58 ? 16.722 13.631 60.238 1.00 53.86 180 LYS B N 1
ATOM 1191 C CA . LYS B 1 58 ? 16.095 14.933 60.066 1.00 55.53 180 LYS B CA 1
ATOM 1192 C C . LYS B 1 58 ? 15.630 15.510 61.403 1.00 54.99 180 LYS B C 1
ATOM 1193 O O . LYS B 1 58 ? 15.787 16.705 61.653 1.00 55.91 180 LYS B O 1
ATOM 1195 N N . MET B 1 59 ? 15.074 14.669 62.271 1.00 51.93 181 MET B N 1
ATOM 1196 C CA . MET B 1 59 ? 14.614 15.152 63.576 1.00 44.43 181 MET B CA 1
ATOM 1197 C C . MET B 1 59 ? 15.795 15.669 64.409 1.00 48.31 181 MET B C 1
ATOM 1198 O O . MET B 1 59 ? 15.684 16.683 65.093 1.00 48.96 181 MET B O 1
ATOM 1203 N N . GLN B 1 60 ? 16.931 14.985 64.327 1.00 52.18 182 GLN B N 1
ATOM 1204 C CA . GLN B 1 60 ? 18.148 15.435 65.002 1.00 61.23 182 GLN B CA 1
ATOM 1205 C C . GLN B 1 60 ? 18.610 16.799 64.493 1.00 67.89 182 GLN B C 1
ATOM 1206 O O . GLN B 1 60 ? 19.109 17.616 65.267 1.00 70.27 182 GLN B O 1
ATOM 1212 N N . GLU B 1 61 ? 18.452 17.036 63.192 1.00 63.34 183 GLU B N 1
ATOM 1213 C CA . GLU B 1 61 ? 18.826 18.316 62.600 1.00 66.72 183 GLU B CA 1
ATOM 1214 C C . GLU B 1 61 ? 17.956 19.446 63.158 1.00 66.61 183 GLU B C 1
ATOM 1215 O O . GLU B 1 61 ? 18.439 20.558 63.378 1.00 68.94 183 GLU B O 1
ATOM 1221 N N . VAL B 1 62 ? 16.682 19.156 63.402 1.00 47.40 184 VAL B N 1
ATOM 1222 C CA . VAL B 1 62 ? 15.771 20.158 63.941 1.00 55.22 184 VAL B CA 1
ATOM 1223 C C . VAL B 1 62 ? 16.217 20.617 65.337 1.00 59.00 184 VAL B C 1
ATOM 1224 O O . VAL B 1 62 ? 16.062 21.788 65.693 1.00 60.97 184 VAL B O 1
ATOM 1228 N N . LEU B 1 63 ? 16.781 19.703 66.124 1.00 55.40 185 LEU B N 1
ATOM 1229 C CA . LEU B 1 63 ? 17.289 20.074 67.443 1.00 63.54 185 LEU B CA 1
ATOM 1230 C C . LEU B 1 63 ? 18.428 21.086 67.325 1.00 67.26 185 LEU B C 1
ATOM 1231 O O . LEU B 1 63 ? 18.581 21.949 68.186 1.00 69.98 185 LEU B O 1
ATOM 1236 N N . GLN B 1 64 ? 19.218 20.982 66.258 1.00 64.23 186 GLN B N 1
ATOM 1237 C CA . GLN B 1 64 ? 20.314 21.920 66.024 1.00 71.81 186 GLN B CA 1
ATOM 1238 C C . GLN B 1 64 ? 19.786 23.272 65.548 1.00 76.60 186 GLN B C 1
ATOM 1239 O O . GLN B 1 64 ? 20.260 24.318 65.977 1.00 85.29 186 GLN B O 1
ATOM 1245 N N . LYS B 1 65 ? 18.807 23.242 64.651 1.00 73.44 187 LYS B N 1
ATOM 1246 C CA . LYS B 1 65 ? 18.197 24.466 64.146 1.00 69.82 187 LYS B CA 1
ATOM 1247 C C . LYS B 1 65 ? 16.682 24.304 64.128 1.00 67.79 187 LYS B C 1
ATOM 1248 O O . LYS B 1 65 ? 16.112 23.856 63.134 1.00 67.16 187 LYS B O 1
ATOM 1250 N N . PRO B 1 66 ? 16.029 24.649 65.246 1.00 65.97 188 PRO B N 1
ATOM 1251 C CA . PRO B 1 66 ? 14.580 24.527 65.430 1.00 63.38 188 PRO B CA 1
ATOM 1252 C C . PRO B 1 66 ? 13.755 25.235 64.368 1.00 67.76 188 PRO B C 1
ATOM 1253 O O . PRO B 1 66 ? 12.599 24.866 64.153 1.00 65.56 188 PRO B O 1
ATOM 1257 N N . SER B 1 67 ? 14.339 26.232 63.711 1.00 70.43 189 SER B N 1
ATOM 1258 C CA . SER B 1 67 ? 13.665 26.898 62.608 1.00 73.33 189 SER B CA 1
ATOM 1259 C C . SER B 1 67 ? 13.410 25.911 61.468 1.00 75.42 189 SER B C 1
ATOM 1260 O O . SER B 1 67 ? 12.419 26.023 60.747 1.00 86.02 189 SER B O 1
ATOM 1263 N N . GLU B 1 68 ? 14.287 24.924 61.320 1.00 68.28 190 GLU B N 1
ATOM 1264 C CA . GLU B 1 68 ? 14.112 23.918 60.272 1.00 62.82 190 GLU B CA 1
ATOM 1265 C C . GLU B 1 68 ? 12.952 22.965 60.565 1.00 60.04 190 GLU B C 1
ATOM 1266 O O . GLU B 1 68 ? 12.568 22.157 59.719 1.00 53.68 190 GLU B O 1
ATOM 1272 N N . GLY B 1 69 ? 12.405 23.050 61.772 1.00 62.37 191 GLY B N 1
ATOM 1273 C CA . GLY B 1 69 ? 11.281 22.215 62.148 1.00 52.16 191 GLY B CA 1
ATOM 1274 C C . GLY B 1 69 ? 10.075 22.368 61.243 1.00 51.30 191 GLY B C 1
ATOM 1275 O O . GLY B 1 69 ? 9.467 21.379 60.821 1.00 47.26 191 GLY B O 1
ATOM 1276 N N . GLU B 1 70 ? 9.725 23.612 60.939 1.00 55.34 192 GLU B N 1
ATOM 1277 C CA . GLU B 1 70 ? 8.591 23.892 60.069 1.00 55.32 192 GLU B CA 1
ATOM 1278 C C . GLU B 1 70 ? 8.844 23.355 58.667 1.00 53.61 192 GLU B C 1
ATOM 1279 O O . GLU B 1 70 ? 7.916 22.943 57.985 1.00 58.34 192 GLU B O 1
ATOM 1281 N N . ASP B 1 71 ? 10.104 23.381 58.241 1.00 56.77 193 ASP B N 1
ATOM 1282 C CA . ASP B 1 71 ? 10.490 22.908 56.914 1.00 57.62 193 ASP B CA 1
ATOM 1283 C C . ASP B 1 71 ? 10.225 21.412 56.795 1.00 54.69 193 ASP B C 1
ATOM 1284 O O . ASP B 1 71 ? 9.590 20.950 55.840 1.00 52.62 193 ASP B O 1
ATOM 1289 N N . LEU B 1 72 ? 10.733 20.667 57.774 1.00 44.65 194 LEU B N 1
ATOM 1290 C CA . LEU B 1 72 ? 10.563 19.228 57.815 1.00 47.36 194 LEU B CA 1
ATOM 1291 C C . LEU B 1 72 ? 9.086 18.870 57.721 1.00 48.37 194 LEU B C 1
ATOM 1292 O O . LEU B 1 72 ? 8.695 18.023 56.927 1.00 49.11 194 LEU B O 1
ATOM 1297 N N . SER B 1 73 ? 8.272 19.538 58.530 1.00 45.73 195 SER B N 1
ATOM 1298 C CA . SER B 1 73 ? 6.845 19.276 58.571 1.00 45.55 195 SER B CA 1
ATOM 1299 C C . SER B 1 73 ? 6.178 19.558 57.222 1.00 49.37 195 SER B C 1
ATOM 1300 O O . SER B 1 73 ? 5.348 18.771 56.745 1.00 45.28 195 SER B O 1
ATOM 1303 N N . ARG B 1 74 ? 6.548 20.681 56.606 1.00 41.53 196 ARG B N 1
ATOM 1304 C CA . ARG B 1 74 ? 6.013 21.042 55.308 1.00 42.96 196 ARG B CA 1
ATOM 1305 C C . ARG B 1 74 ? 6.458 20.035 54.251 1.00 48.36 196 ARG B C 1
ATOM 1306 O O . ARG B 1 74 ? 5.660 19.619 53.414 1.00 50.35 196 ARG B O 1
ATOM 1308 N N . GLN B 1 75 ? 7.723 19.627 54.297 1.00 45.15 197 GLN B N 1
ATOM 1309 C CA . GLN B 1 75 ? 8.227 18.682 53.308 1.00 49.44 197 GLN B CA 1
ATOM 1310 C C . GLN B 1 75 ? 7.421 17.385 53.335 1.00 48.85 197 GLN B C 1
ATOM 1311 O O . GLN B 1 75 ? 6.950 16.909 52.302 1.00 48.30 197 GLN B O 1
ATOM 1317 N N . VAL B 1 76 ? 7.256 16.823 54.526 1.00 44.28 198 VAL B N 1
ATOM 1318 C CA . VAL B 1 76 ? 6.530 15.572 54.660 1.00 41.39 198 VAL B CA 1
ATOM 1319 C C . VAL B 1 76 ? 5.067 15.732 54.244 1.00 41.30 198 VAL B C 1
ATOM 1320 O O . VAL B 1 76 ? 4.544 14.915 53.496 1.00 43.55 198 VAL B O 1
ATOM 1324 N N . ALA B 1 77 ? 4.422 16.800 54.699 1.00 37.19 199 ALA B N 1
ATOM 1325 C CA . ALA B 1 77 ? 3.014 17.006 54.401 1.00 34.72 199 ALA B CA 1
ATOM 1326 C C . ALA B 1 77 ? 2.774 17.238 52.905 1.00 40.40 199 ALA B C 1
ATOM 1327 O O . ALA B 1 77 ? 1.757 16.814 52.368 1.00 45.34 199 ALA B O 1
ATOM 1329 N N . GLU B 1 78 ? 3.699 17.926 52.244 1.00 42.46 200 GLU B N 1
ATOM 1330 C CA . GLU B 1 78 ? 3.506 18.339 50.851 1.00 46.88 200 GLU B CA 1
ATOM 1331 C C . GLU B 1 78 ? 4.062 17.314 49.879 1.00 45.49 200 GLU B C 1
ATOM 1332 O O . GLU B 1 78 ? 3.612 17.212 48.745 1.00 45.01 200 GLU B O 1
ATOM 1338 N N . ASN B 1 79 ? 5.063 16.569 50.320 1.00 43.83 201 ASN B N 1
ATOM 1339 C CA . ASN B 1 79 ? 5.694 15.603 49.438 1.00 40.78 201 ASN B CA 1
ATOM 1340 C C . ASN B 1 79 ? 6.148 14.373 50.212 1.00 36.83 201 ASN B C 1
ATOM 1341 O O . ASN B 1 79 ? 7.343 14.131 50.355 1.00 41.05 201 ASN B O 1
ATOM 1346 N N . PRO B 1 80 ? 5.195 13.582 50.703 1.00 38.85 202 PRO B N 1
ATOM 1347 C CA . PRO B 1 80 ? 5.578 12.495 51.622 1.00 36.72 202 PRO B CA 1
ATOM 1348 C C . PRO B 1 80 ? 6.510 11.449 50.997 1.00 46.25 202 PRO B C 1
ATOM 1349 O O . PRO B 1 80 ? 7.373 10.933 51.729 1.00 43.56 202 PRO B O 1
ATOM 1353 N N . THR B 1 81 ? 6.385 11.164 49.694 1.00 37.24 203 THR B N 1
ATOM 1354 C CA . THR B 1 81 ? 7.180 10.095 49.107 1.00 41.27 203 THR B CA 1
ATOM 1355 C C . THR B 1 81 ? 8.591 10.539 48.764 1.00 52.47 203 THR B C 1
ATOM 1356 O O . THR B 1 81 ? 9.367 9.747 48.242 1.00 47.75 203 THR B O 1
ATOM 1360 N N . SER B 1 82 ? 8.927 11.795 49.039 1.00 46.23 204 SER B N 1
ATOM 1361 C CA . SER B 1 82 ? 10.290 12.251 48.804 1.00 49.80 204 SER B CA 1
ATOM 1362 C C . SER B 1 82 ? 11.169 11.678 49.901 1.00 49.85 204 SER B C 1
ATOM 1363 O O . SER B 1 82 ? 12.379 11.607 49.781 1.00 56.92 204 SER B O 1
ATOM 1366 N N . VAL B 1 83 ? 10.531 11.259 50.979 1.00 48.53 205 VAL B N 1
ATOM 1367 C CA . VAL B 1 83 ? 11.246 10.729 52.114 1.00 51.74 205 VAL B CA 1
ATOM 1368 C C . VAL B 1 83 ? 11.617 9.274 51.877 1.00 48.36 205 VAL B C 1
ATOM 1369 O O . VAL B 1 83 ? 12.738 8.875 52.173 1.00 55.26 205 VAL B O 1
ATOM 1373 N N . HIS B 1 84 ? 10.698 8.512 51.285 1.00 43.60 206 HIS B N 1
ATOM 1374 C CA . HIS B 1 84 ? 10.785 7.054 51.262 1.00 37.10 206 HIS B CA 1
ATOM 1375 C C . HIS B 1 84 ? 9.523 6.533 50.591 1.00 37.94 206 HIS B C 1
ATOM 1376 O O . HIS B 1 84 ? 8.509 7.229 50.578 1.00 43.87 206 HIS B O 1
ATOM 1383 N N . LYS B 1 85 ? 9.577 5.328 50.037 1.00 39.94 207 LYS B N 1
ATOM 1384 C CA . LYS B 1 85 ? 8.396 4.674 49.466 1.00 42.94 207 LYS B CA 1
ATOM 1385 C C . LYS B 1 85 ? 7.359 4.423 50.558 1.00 32.55 207 LYS B C 1
ATOM 1386 O O . LYS B 1 85 ? 7.726 4.220 51.706 1.00 33.55 207 LYS B O 1
ATOM 1388 N N . LEU B 1 86 ? 6.077 4.425 50.199 1.00 27.73 208 LEU B N 1
ATOM 1389 C CA . LEU B 1 86 ? 5.020 4.098 51.148 1.00 36.47 208 LEU B CA 1
ATOM 1390 C C . LEU B 1 86 ? 5.073 2.617 51.458 1.00 33.18 208 LEU B C 1
ATOM 1391 O O . LEU B 1 86 ? 5.485 1.831 50.625 1.00 34.75 208 LEU B O 1
ATOM 1396 N N . ALA B 1 87 ? 4.657 2.236 52.658 1.00 32.06 209 ALA B N 1
ATOM 1397 C CA . ALA B 1 87 ? 4.490 0.817 52.994 1.00 34.16 209 ALA B CA 1
ATOM 1398 C C . ALA B 1 87 ? 3.444 0.149 52.095 1.00 29.51 209 ALA B C 1
ATOM 1399 O O . ALA B 1 87 ? 2.542 0.806 51.594 1.00 34.46 209 ALA B O 1
ATOM 1401 N N . GLY B 1 88 ? 3.548 -1.159 51.931 1.00 30.59 210 GLY B N 1
ATOM 1402 C CA . GLY B 1 88 ? 2.580 -1.932 51.172 1.00 28.01 210 GLY B CA 1
ATOM 1403 C C . GLY B 1 88 ? 2.621 -1.702 49.671 1.00 34.51 210 GLY B C 1
ATOM 1404 O O . GLY B 1 88 ? 3.565 -1.111 49.136 1.00 31.00 210 GLY B O 1
ATOM 1405 N N . ARG B 1 89 ? 1.577 -2.154 48.989 1.00 33.30 211 ARG B N 1
ATOM 1406 C CA . ARG B 1 89 ? 1.501 -2.004 47.541 1.00 32.97 211 ARG B CA 1
ATOM 1407 C C . ARG B 1 89 ? 0.147 -1.485 47.093 1.00 36.08 211 ARG B C 1
ATOM 1408 O O . ARG B 1 89 ? -0.882 -1.640 47.780 1.00 36.60 211 ARG B O 1
ATOM 1416 N N . ASN B 1 90 ? 0.172 -0.879 45.918 1.00 35.51 212 ASN B N 1
ATOM 1417 C CA . ASN B 1 90 ? -1.014 -0.458 45.215 1.00 36.36 212 ASN B CA 1
ATOM 1418 C C . ASN B 1 90 ? -0.927 -1.096 43.837 1.00 38.32 212 ASN B C 1
ATOM 1419 O O . ASN B 1 90 ? -0.234 -0.601 42.951 1.00 42.59 212 ASN B O 1
ATOM 1424 N N . LEU B 1 91 ? -1.648 -2.196 43.682 1.00 43.38 213 LEU B N 1
ATOM 1425 C CA . LEU B 1 91 ? -1.603 -3.041 42.497 1.00 51.78 213 LEU B CA 1
ATOM 1426 C C . LEU B 1 91 ? -2.878 -2.893 41.710 1.00 58.35 213 LEU B C 1
ATOM 1427 O O . LEU B 1 91 ? -3.871 -3.528 42.034 1.00 56.19 213 LEU B O 1
ATOM 1432 N N . CYS B 1 92 ? -2.852 -2.035 40.693 1.00 71.18 214 CYS B N 1
ATOM 1433 C CA . CYS B 1 92 ? -4.020 -1.759 39.852 1.00 78.73 214 CYS B CA 1
ATOM 1434 C C . CYS B 1 92 ? -5.201 -1.124 40.586 1.00 62.42 214 CYS B C 1
ATOM 1435 O O . CYS B 1 92 ? -6.339 -1.267 40.185 1.00 61.82 214 CYS B O 1
ATOM 1438 N N . GLY B 1 93 ? -4.936 -0.400 41.654 1.00 61.42 215 GLY B N 1
ATOM 1439 C CA . GLY B 1 93 ? -6.020 0.131 42.451 1.00 59.36 215 GLY B CA 1
ATOM 1440 C C . GLY B 1 93 ? -6.333 -0.795 43.607 1.00 49.25 215 GLY B C 1
ATOM 1441 O O . GLY B 1 93 ? -7.042 -0.409 44.537 1.00 52.78 215 GLY B O 1
ATOM 1442 N N . LEU B 1 94 ? -5.788 -2.011 43.569 1.00 37.79 216 LEU B N 1
ATOM 1443 C CA . LEU B 1 94 ? -5.891 -2.874 44.737 1.00 35.82 216 LEU B CA 1
ATOM 1444 C C . LEU B 1 94 ? -4.764 -2.532 45.704 1.00 36.47 216 LEU B C 1
ATOM 1445 O O . LEU B 1 94 ? -3.605 -2.827 45.442 1.00 33.49 216 LEU B O 1
ATOM 1450 N N . LYS B 1 95 ? -5.115 -1.889 46.815 1.00 37.66 217 LYS B N 1
ATOM 1451 C CA . LYS B 1 95 ? -4.152 -1.498 47.841 1.00 33.19 217 LYS B CA 1
ATOM 1452 C C . LYS B 1 95 ? -4.086 -2.552 48.914 1.00 33.77 217 LYS B C 1
ATOM 1453 O O . LYS B 1 95 ? -5.119 -2.963 49.416 1.00 39.65 217 LYS B O 1
ATOM 1459 N N . THR B 1 96 ? -2.882 -3.003 49.264 1.00 25.73 218 THR B N 1
ATOM 1460 C CA . THR B 1 96 ? -2.754 -4.039 50.284 1.00 28.63 218 THR B CA 1
ATOM 1461 C C . THR B 1 96 ? -3.071 -3.400 51.628 1.00 34.13 218 THR B C 1
ATOM 1462 O O . THR B 1 96 ? -3.106 -2.178 51.736 1.00 30.17 218 THR B O 1
ATOM 1466 N N . ASN B 1 97 ? -3.279 -4.220 52.650 1.00 30.27 219 ASN B N 1
ATOM 1467 C CA . ASN B 1 97 ? -3.630 -3.697 53.973 1.00 32.06 219 ASN B CA 1
ATOM 1468 C C . ASN B 1 97 ? -2.563 -2.749 54.515 1.00 33.61 219 ASN B C 1
ATOM 1469 O O . ASN B 1 97 ? -2.870 -1.739 55.140 1.00 31.88 219 ASN B O 1
ATOM 1474 N N . ALA B 1 98 ? -1.299 -3.038 54.248 1.00 34.67 220 ALA B N 1
ATOM 1475 C CA . ALA B 1 98 ? -0.261 -2.180 54.774 1.00 33.86 220 ALA B CA 1
ATOM 1476 C C . ALA B 1 98 ? -0.231 -0.848 54.023 1.00 38.31 220 ALA B C 1
ATOM 1477 O O . ALA B 1 98 ? 0.116 0.174 54.605 1.00 35.02 220 ALA B O 1
ATOM 1479 N N . ARG B 1 99 ? -0.605 -0.846 52.742 1.00 32.05 221 ARG B N 1
ATOM 1480 C CA . ARG B 1 99 ? -0.707 0.421 52.011 1.00 31.04 221 ARG B CA 1
ATOM 1481 C C . ARG B 1 99 ? -1.857 1.260 52.554 1.00 32.81 221 ARG B C 1
ATOM 1482 O O . ARG B 1 99 ? -1.731 2.472 52.690 1.00 34.31 221 ARG B O 1
ATOM 1490 N N . ARG B 1 100 ? -2.989 0.622 52.835 1.00 32.80 222 ARG B N 1
ATOM 1491 C CA . ARG B 1 100 ? -4.151 1.360 53.335 1.00 39.95 222 ARG B CA 1
ATOM 1492 C C . ARG B 1 100 ? -3.845 1.961 54.716 1.00 40.41 222 ARG B C 1
ATOM 1493 O O . ARG B 1 100 ? -4.178 3.119 54.993 1.00 31.18 222 ARG B O 1
ATOM 1495 N N . GLN B 1 101 ? -3.168 1.201 55.568 1.00 38.06 223 GLN B N 1
ATOM 1496 C CA . GLN B 1 101 ? -2.782 1.748 56.859 1.00 35.49 223 GLN B CA 1
ATOM 1497 C C . GLN B 1 101 ? -1.848 2.939 56.670 1.00 38.96 223 GLN B C 1
ATOM 1498 O O . GLN B 1 101 ? -1.913 3.924 57.423 1.00 35.52 223 GLN B O 1
ATOM 1504 N N . ALA B 1 102 ? -0.987 2.837 55.660 1.00 30.43 224 ALA B N 1
ATOM 1505 C CA . ALA B 1 102 ? -0.031 3.885 55.380 1.00 34.02 224 ALA B CA 1
ATOM 1506 C C . ALA B 1 102 ? -0.778 5.126 54.939 1.00 35.12 224 ALA B C 1
ATOM 1507 O O . ALA B 1 102 ? -0.430 6.232 55.333 1.00 38.66 224 ALA B O 1
ATOM 1509 N N . GLU B 1 103 ? -1.835 4.948 54.160 1.00 37.85 225 GLU B N 1
ATOM 1510 C CA . GLU B 1 103 ? -2.575 6.109 53.674 1.00 37.65 225 GLU B CA 1
ATOM 1511 C C . GLU B 1 103 ? -3.380 6.784 54.778 1.00 41.19 225 GLU B C 1
ATOM 1512 O O . GLU B 1 103 ? -3.479 8.015 54.813 1.00 37.31 225 GLU B O 1
ATOM 1518 N N . GLU B 1 104 ? -3.960 5.989 55.671 1.00 36.98 226 GLU B N 1
ATOM 1519 C CA . GLU B 1 104 ? -4.773 6.553 56.734 1.00 45.72 226 GLU B CA 1
ATOM 1520 C C . GLU B 1 104 ? -3.843 7.151 57.781 1.00 42.13 226 GLU B C 1
ATOM 1521 O O . GLU B 1 104 ? -4.186 8.125 58.439 1.00 42.39 226 GLU B O 1
ATOM 1527 N N . GLY B 1 105 ? -2.653 6.575 57.899 1.00 38.75 227 GLY B N 1
ATOM 1528 C CA . GLY B 1 105 ? -1.718 6.979 58.926 1.00 36.92 227 GLY B CA 1
ATOM 1529 C C . GLY B 1 105 ? -1.035 8.277 58.571 1.00 41.31 227 GLY B C 1
ATOM 1530 O O . GLY B 1 105 ? -0.538 8.972 59.444 1.00 39.27 227 GLY B O 1
ATOM 1531 N N . PHE B 1 106 ? -1.010 8.599 57.280 1.00 38.50 228 PHE B N 1
ATOM 1532 C CA . PHE B 1 106 ? -0.290 9.777 56.795 1.00 32.35 228 PHE B CA 1
ATOM 1533 C C . PHE B 1 106 ? -0.664 11.065 57.566 1.00 33.83 228 PHE B C 1
ATOM 1534 O O . PHE B 1 106 ? 0.220 11.826 57.940 1.00 34.35 228 PHE B O 1
ATOM 1542 N N . MET B 1 107 ? -1.952 11.288 57.826 1.00 27.15 229 MET B N 1
ATOM 1543 C CA . MET B 1 107 ? -2.382 12.506 58.510 1.00 31.12 229 MET B CA 1
ATOM 1544 C C . MET B 1 107 ? -1.893 12.529 59.978 1.00 32.68 229 MET B C 1
ATOM 1545 O O . MET B 1 107 ? -1.625 13.584 60.547 1.00 35.05 229 MET B O 1
ATOM 1550 N N . HIS B 1 108 ? -1.725 11.361 60.572 1.00 36.53 230 HIS B N 1
ATOM 1551 C CA . HIS B 1 108 ? -1.228 11.303 61.936 1.00 32.40 230 HIS B CA 1
ATOM 1552 C C . HIS B 1 108 ? 0.289 11.470 61.980 1.00 32.33 230 HIS B C 1
ATOM 1553 O O . HIS B 1 108 ? 0.814 12.036 62.920 1.00 36.70 230 HIS B O 1
ATOM 1560 N N . LEU B 1 109 ? 0.994 11.021 60.949 1.00 28.72 231 LEU B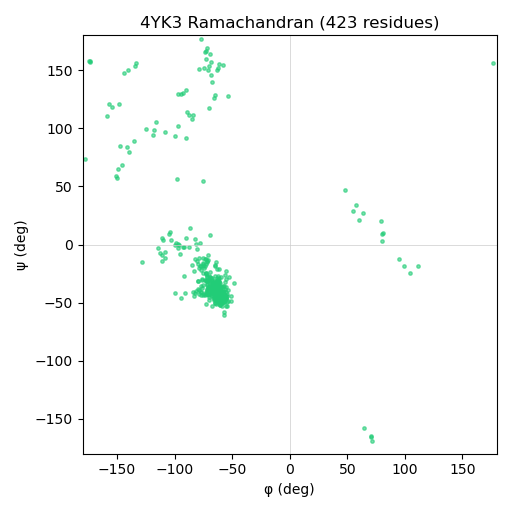 N 1
ATOM 1561 C CA . LEU B 1 109 ? 2.417 11.319 60.877 1.00 33.52 231 LEU B CA 1
ATOM 1562 C C . LEU B 1 109 ? 2.625 12.837 60.825 1.00 37.35 231 LEU B C 1
ATOM 1563 O O . LEU B 1 109 ? 3.528 13.368 61.465 1.00 31.04 231 LEU B O 1
ATOM 1568 N N . CYS B 1 110 ? 1.792 13.522 60.044 1.00 31.70 232 CYS B N 1
ATOM 1569 C CA . CYS B 1 110 ? 1.930 14.953 59.878 1.00 34.39 232 CYS B CA 1
ATOM 1570 C C . CYS B 1 110 ? 1.601 15.683 61.194 1.00 39.71 232 CYS B C 1
ATOM 1571 O O . CYS B 1 110 ? 2.220 16.692 61.529 1.00 36.19 232 CYS B O 1
ATOM 1574 N N . GLN B 1 111 ? 0.641 15.150 61.942 1.00 37.86 233 GLN B N 1
ATOM 1575 C CA . GLN B 1 111 ? 0.286 15.736 63.225 1.00 44.03 233 GLN B CA 1
ATOM 1576 C C . GLN B 1 111 ? 1.474 15.602 64.160 1.00 37.34 233 GLN B C 1
ATOM 1577 O O . GLN B 1 111 ? 1.873 16.562 64.796 1.00 37.56 233 GLN B O 1
ATOM 1583 N N . ALA B 1 112 ? 2.058 14.411 64.198 1.00 36.43 234 ALA B N 1
ATOM 1584 C CA . ALA B 1 112 ? 3.214 14.145 65.039 1.00 36.77 234 ALA B CA 1
ATOM 1585 C C . ALA B 1 112 ? 4.386 15.053 64.687 1.00 39.00 234 ALA B C 1
ATOM 1586 O O . ALA B 1 112 ? 5.081 15.527 65.567 1.00 39.79 234 ALA B O 1
ATOM 1588 N N . LEU B 1 113 ? 4.613 15.301 63.404 1.00 34.77 235 LEU B N 1
ATOM 1589 C CA . LEU B 1 113 ? 5.681 16.210 63.035 1.00 39.56 235 LEU B CA 1
ATOM 1590 C C . LEU B 1 113 ? 5.399 17.658 63.455 1.00 41.84 235 LEU B C 1
ATOM 1591 O O . LEU B 1 113 ? 6.315 18.365 63.837 1.00 41.37 235 LEU B O 1
ATOM 1596 N N . ASP B 1 114 ? 4.154 18.113 63.362 1.00 36.60 236 ASP B N 1
ATOM 1597 C CA . ASP B 1 114 ? 3.847 19.475 63.793 1.00 39.47 236 ASP B CA 1
ATOM 1598 C C . ASP B 1 114 ? 4.053 19.594 65.297 1.00 42.44 236 ASP B C 1
ATOM 1599 O O . ASP B 1 114 ? 4.528 20.622 65.797 1.00 45.15 236 ASP B O 1
ATOM 1604 N N . GLY B 1 115 ? 3.689 18.534 66.017 1.00 37.63 237 GLY B N 1
ATOM 1605 C CA . GLY B 1 115 ? 3.776 18.549 67.463 1.00 39.55 237 GLY B CA 1
ATOM 1606 C C . GLY B 1 115 ? 5.234 18.511 67.847 1.00 48.42 237 GLY B C 1
ATOM 1607 O O . GLY B 1 115 ? 5.650 19.153 68.810 1.00 46.60 237 GLY B O 1
ATOM 1608 N N . TYR B 1 116 ? 6.024 17.770 67.075 1.00 40.63 238 TYR B N 1
ATOM 1609 C CA . TYR B 1 116 ? 7.457 17.705 67.338 1.00 43.85 238 TYR B CA 1
ATOM 1610 C C . TYR B 1 116 ? 8.109 19.077 67.209 1.00 46.68 238 TYR B C 1
ATOM 1611 O O . TYR B 1 116 ? 8.877 19.491 68.067 1.00 47.31 238 TYR B O 1
ATOM 1620 N N . THR B 1 117 ? 7.821 19.781 66.125 1.00 46.79 239 THR B N 1
ATOM 1621 C CA . THR B 1 117 ? 8.425 21.090 65.939 1.00 49.12 239 THR B CA 1
ATOM 1622 C C . THR B 1 117 ? 7.952 22.061 67.004 1.00 48.77 239 THR B C 1
ATOM 1623 O O . THR B 1 117 ? 8.749 22.834 67.528 1.00 57.41 239 THR B O 1
ATOM 1627 N N . SER B 1 118 ? 6.671 22.013 67.360 1.00 50.85 240 SER B N 1
ATOM 1628 C CA . SER B 1 118 ? 6.185 22.914 68.408 1.00 57.84 240 SER B CA 1
ATOM 1629 C C . SER B 1 118 ? 6.903 22.638 69.719 1.00 55.77 240 SER B C 1
ATOM 1630 O O . SER B 1 118 ? 7.317 23.555 70.411 1.00 57.39 240 SER B O 1
ATOM 1633 N N . ALA B 1 119 ? 7.062 21.364 70.046 1.00 54.27 241 ALA B N 1
ATOM 1634 C CA . ALA B 1 119 ? 7.725 20.988 71.285 1.00 55.44 241 ALA B CA 1
ATOM 1635 C C . ALA B 1 119 ? 9.192 21.423 71.289 1.00 56.62 241 ALA B C 1
ATOM 1636 O O . ALA B 1 119 ? 9.698 21.868 72.311 1.00 64.07 241 ALA B O 1
ATOM 1638 N N . VAL B 1 120 ? 9.868 21.294 70.151 1.00 51.42 242 VAL B N 1
ATOM 1639 C CA . VAL B 1 120 ? 11.268 21.683 70.059 1.00 49.94 242 VAL B CA 1
ATOM 1640 C C . VAL B 1 120 ? 11.372 23.188 70.276 1.00 62.80 242 VAL B C 1
ATOM 1641 O O . VAL B 1 120 ? 12.147 23.658 71.110 1.00 72.05 242 VAL B O 1
ATOM 1645 N N . THR B 1 121 ? 10.562 23.936 69.537 1.00 59.09 243 THR B N 1
ATOM 1646 C CA . THR B 1 121 ? 10.524 25.381 69.666 1.00 59.80 243 THR B CA 1
ATOM 1647 C C . THR B 1 121 ? 10.265 25.827 71.107 1.00 65.55 243 THR B C 1
ATOM 1648 O O . THR B 1 121 ? 10.996 26.664 71.632 1.00 66.26 243 THR B O 1
ATOM 1652 N N . GLN B 1 122 ? 9.249 25.260 71.757 1.00 69.56 244 GLN B N 1
ATOM 1653 C CA . GLN B 1 122 ? 8.944 25.644 73.136 1.00 69.01 244 GLN B CA 1
ATOM 1654 C C . GLN B 1 122 ? 10.070 25.222 74.070 1.00 71.87 244 GLN B C 1
ATOM 1655 O O . GLN B 1 122 ? 10.350 25.900 75.058 1.00 77.38 244 GLN B O 1
ATOM 1657 N N . ALA B 1 123 ? 10.714 24.103 73.756 1.00 67.84 245 ALA B N 1
ATOM 1658 C CA . ALA B 1 123 ? 11.857 23.634 74.536 1.00 71.63 245 ALA B CA 1
ATOM 1659 C C . ALA B 1 123 ? 13.023 24.613 74.429 1.00 76.83 245 ALA B C 1
ATOM 1660 O O . ALA B 1 123 ? 13.731 24.864 75.405 1.00 85.93 245 ALA B O 1
ATOM 1662 N N . GLN B 1 124 ? 13.217 25.163 73.238 1.00 69.08 246 GLN B N 1
ATOM 1663 C CA . GLN B 1 124 ? 14.261 26.149 73.020 1.00 71.09 246 GLN B CA 1
ATOM 1664 C C . GLN B 1 124 ? 13.936 27.436 73.764 1.00 79.04 246 GLN B C 1
ATOM 1665 O O . GLN B 1 124 ? 14.748 27.937 74.542 1.00 78.99 246 GLN B O 1
ATOM 1671 N N . GLU B 1 125 ? 12.738 27.959 73.527 1.00 82.46 247 GLU B N 1
ATOM 1672 C CA . GLU B 1 125 ? 12.296 29.186 74.181 1.00 87.49 247 GLU B CA 1
ATOM 1673 C C . GLU B 1 125 ? 12.355 29.056 75.704 1.00 93.00 247 GLU B C 1
ATOM 1674 O O . GLU B 1 125 ? 12.615 30.032 76.405 1.00 91.87 247 GLU B O 1
ATOM 1676 N N . ASN B 1 126 ? 12.128 27.845 76.208 1.00 96.01 248 ASN B N 1
ATOM 1677 C CA . ASN B 1 126 ? 12.206 27.586 77.646 1.00 97.52 248 ASN B CA 1
ATOM 1678 C C . ASN B 1 126 ? 13.663 27.564 78.127 1.00 96.44 248 ASN B C 1
ATOM 1679 O O . ASN B 1 126 ? 13.924 27.601 79.330 1.00 104.59 248 ASN B O 1
ATOM 1684 N N . ILE B 1 127 ? 14.606 27.515 77.190 1.00 88.81 249 ILE B N 1
ATOM 1685 C CA . ILE B 1 127 ? 16.025 27.594 77.525 1.00 86.62 249 ILE B CA 1
ATOM 1686 C C . ILE B 1 127 ? 16.522 29.026 77.322 1.00 94.32 249 ILE B C 1
ATOM 1687 O O . ILE B 1 127 ? 17.474 29.265 76.578 1.00 96.98 249 ILE B O 1
ATOM 1689 N N . LYS B 1 128 ? 15.864 29.969 77.993 1.00 96.84 250 LYS B N 1
ATOM 1690 C CA . LYS B 1 128 ? 16.179 31.390 77.885 1.00 96.24 250 LYS B CA 1
ATOM 1691 C C . LYS B 1 128 ? 15.421 32.176 78.951 1.00 96.08 250 LYS B C 1
ATOM 1692 O O . LYS B 1 128 ? 14.889 31.600 79.903 1.00 90.81 250 LYS B O 1
ATOM 1694 N N . LEU C 1 19 ? -24.837 53.259 22.451 1.00 105.45 141 LEU C N 1
ATOM 1695 C CA . LEU C 1 19 ? -23.876 52.413 23.151 1.00 102.39 141 LEU C CA 1
ATOM 1696 C C . LEU C 1 19 ? -22.782 51.906 22.217 1.00 105.51 141 LEU C C 1
ATOM 1697 O O . LEU C 1 19 ? -23.019 51.043 21.370 1.00 107.92 141 LEU C O 1
ATOM 1699 N N . THR C 1 20 ? -21.580 52.451 22.378 1.00 103.08 142 THR C N 1
ATOM 1700 C CA . THR C 1 20 ? -20.415 51.983 21.644 1.00 95.72 142 THR C CA 1
ATOM 1701 C C . THR C 1 20 ? -19.917 50.677 22.260 1.00 93.63 142 THR C C 1
ATOM 1702 O O . THR C 1 20 ? -20.461 50.220 23.267 1.00 96.80 142 THR C O 1
ATOM 1704 N N . ARG C 1 21 ? -18.891 50.073 21.664 1.00 94.09 143 ARG C N 1
ATOM 1705 C CA . ARG C 1 21 ? -18.294 48.875 22.250 1.00 91.96 143 ARG C CA 1
ATOM 1706 C C . ARG C 1 21 ? -17.705 49.226 23.613 1.00 90.97 143 ARG C C 1
ATOM 1707 O O . ARG C 1 21 ? -17.714 48.408 24.528 1.00 85.00 143 ARG C O 1
ATOM 1715 N N . GLU C 1 22 ? -17.209 50.455 23.736 1.00 96.98 144 GLU C N 1
ATOM 1716 C CA . GLU C 1 22 ? -16.733 50.976 25.010 1.00 94.85 144 GLU C CA 1
ATOM 1717 C C . GLU C 1 22 ? -17.868 50.961 26.023 1.00 99.27 144 GLU C C 1
ATOM 1718 O O . GLU C 1 22 ? -17.687 50.575 27.179 1.00 94.06 144 GLU C O 1
ATOM 1720 N N . GLU C 1 23 ? -19.047 51.374 25.569 1.00 105.53 145 GLU C N 1
ATOM 1721 C CA . GLU C 1 23 ? -20.216 51.430 26.431 1.00 108.16 145 GLU C CA 1
ATOM 1722 C C . GLU C 1 23 ? -20.618 50.029 26.890 1.00 102.05 145 GLU C C 1
ATOM 1723 O O . GLU C 1 23 ? -20.846 49.810 28.081 1.00 99.47 145 GLU C O 1
ATOM 1725 N N . ILE C 1 24 ? -20.692 49.081 25.955 1.00 93.28 146 ILE C N 1
ATOM 1726 C CA . ILE C 1 24 ? -21.098 47.724 26.301 1.00 83.65 146 ILE C CA 1
ATOM 1727 C C . ILE C 1 24 ? -20.070 47.123 27.244 1.00 81.44 146 ILE C C 1
ATOM 1728 O O . ILE C 1 24 ? -20.423 46.395 28.167 1.00 79.74 146 ILE C O 1
ATOM 1730 N N . ALA C 1 25 ? -18.801 47.457 27.029 1.00 79.39 147 ALA C N 1
ATOM 1731 C CA . ALA C 1 25 ? -17.724 46.942 27.869 1.00 79.62 147 ALA C CA 1
ATOM 1732 C C . ALA C 1 25 ? -17.781 47.480 29.301 1.00 84.18 147 ALA C C 1
ATOM 1733 O O . ALA C 1 25 ? -17.517 46.737 30.246 1.00 81.18 147 ALA C O 1
ATOM 1735 N N . ASP C 1 26 ? -18.108 48.764 29.458 1.00 85.94 148 ASP C N 1
ATOM 1736 C CA . ASP C 1 26 ? -18.242 49.368 30.789 1.00 87.25 148 ASP C CA 1
ATOM 1737 C C . ASP C 1 26 ? -19.370 48.715 31.576 1.00 86.18 148 ASP C C 1
ATOM 1738 O O . ASP C 1 26 ? -19.216 48.393 32.756 1.00 82.96 148 ASP C O 1
ATOM 1740 N N . ARG C 1 27 ? -20.506 48.540 30.907 1.00 83.54 149 ARG C N 1
ATOM 1741 C CA . ARG C 1 27 ? -21.670 47.900 31.492 1.00 83.41 149 ARG C CA 1
ATOM 1742 C C . ARG C 1 27 ? -21.316 46.527 32.045 1.00 84.68 149 ARG C C 1
ATOM 1743 O O . ARG C 1 27 ? -21.579 46.238 33.213 1.00 91.24 149 ARG C O 1
ATOM 1745 N N . MET C 1 28 ? -20.705 45.691 31.211 1.00 82.34 150 MET C N 1
ATOM 1746 C CA . MET C 1 28 ? -20.305 44.352 31.635 1.00 89.90 150 MET C CA 1
ATOM 1747 C C . MET C 1 28 ? -19.419 44.388 32.882 1.00 88.56 150 MET C C 1
ATOM 1748 O O . MET C 1 28 ? -19.633 43.629 33.816 1.00 80.38 150 MET C O 1
ATOM 1753 N N . GLN C 1 29 ? -18.450 45.297 32.900 1.00 91.72 151 GLN C N 1
ATOM 1754 C CA . GLN C 1 29 ? -17.469 45.361 33.981 1.00 96.85 151 GLN C CA 1
ATOM 1755 C C . GLN C 1 29 ? -18.082 45.737 35.327 1.00 96.85 151 GLN C C 1
ATOM 1756 O O . GLN C 1 29 ? -17.598 45.316 36.375 1.00 98.63 151 GLN C O 1
ATOM 1758 N N . HIS C 1 30 ? -19.142 46.534 35.299 1.00 96.26 152 HIS C N 1
ATOM 1759 C CA . HIS C 1 30 ? -19.757 47.001 36.534 1.00 101.05 152 HIS C CA 1
ATOM 1760 C C . HIS C 1 30 ? -20.977 46.167 36.900 1.00 97.20 152 HIS C C 1
ATOM 1761 O O . HIS C 1 30 ? -21.631 46.431 37.904 1.00 105.65 152 HIS C O 1
ATOM 1768 N N . ASN C 1 31 ? -21.279 45.157 36.091 1.00 88.04 153 ASN C N 1
ATOM 1769 C CA . ASN C 1 31 ? -22.414 44.288 36.368 1.00 85.39 153 ASN C CA 1
ATOM 1770 C C . ASN C 1 31 ? -22.178 43.508 37.664 1.00 87.41 153 ASN C C 1
ATOM 1771 O O . ASN C 1 31 ? -21.139 42.874 37.842 1.00 87.03 153 ASN C O 1
ATOM 1776 N N . PRO C 1 32 ? -23.159 43.563 38.573 1.00 64.60 154 PRO C N 1
ATOM 1777 C CA . PRO C 1 32 ? -23.092 42.934 39.894 1.00 63.57 154 PRO C CA 1
ATOM 1778 C C . PRO C 1 32 ? -22.960 41.411 39.867 1.00 59.66 154 PRO C C 1
ATOM 1779 O O . PRO C 1 32 ? -22.132 40.885 40.603 1.00 64.93 154 PRO C O 1
ATOM 1783 N N . LEU C 1 33 ? -23.753 40.712 39.063 1.00 58.80 155 LEU C N 1
ATOM 1784 C CA . LEU C 1 33 ? -23.652 39.249 39.026 1.00 55.38 155 LEU C CA 1
ATOM 1785 C C . LEU C 1 33 ? -22.385 38.795 38.306 1.00 58.19 155 LEU C C 1
ATOM 1786 O O . LEU C 1 33 ? -21.724 37.841 38.731 1.00 56.85 155 LEU C O 1
ATOM 1791 N N . VAL C 1 34 ? -22.051 39.476 37.213 1.00 60.56 156 VAL C N 1
ATOM 1792 C CA . VAL C 1 34 ? -20.845 39.160 36.461 1.00 54.57 156 VAL C CA 1
ATOM 1793 C C . VAL C 1 34 ? -19.646 39.264 37.395 1.00 54.38 156 VAL C C 1
ATOM 1794 O O . VAL C 1 34 ? -18.842 38.338 37.485 1.00 54.34 156 VAL C O 1
ATOM 1798 N N . GLN C 1 35 ? -19.560 40.378 38.120 1.00 56.17 157 GLN C N 1
ATOM 1799 C CA . GLN C 1 35 ? -18.463 40.601 39.056 1.00 52.39 157 GLN C CA 1
ATOM 1800 C C . GLN C 1 35 ? -18.422 39.535 40.157 1.00 52.29 157 GLN C C 1
ATOM 1801 O O . GLN C 1 35 ? -17.351 39.057 40.507 1.00 51.59 157 GLN C O 1
ATOM 1803 N N . ALA C 1 36 ? -19.585 39.154 40.683 1.00 50.62 158 ALA C N 1
ATOM 1804 C CA . ALA C 1 36 ? -19.655 38.169 41.767 1.00 54.52 158 ALA C CA 1
ATOM 1805 C C . ALA C 1 36 ? -19.182 36.773 41.334 1.00 53.11 158 ALA C C 1
ATOM 1806 O O . ALA C 1 36 ? -18.377 36.138 42.026 1.00 54.57 158 ALA C O 1
ATOM 1808 N N . TYR C 1 37 ? -19.667 36.292 40.193 1.00 51.92 159 TYR C N 1
ATOM 1809 C CA . TYR C 1 37 ? -19.175 35.013 39.677 1.00 54.91 159 TYR C CA 1
ATOM 1810 C C . TYR C 1 37 ? -17.684 35.103 39.378 1.00 54.11 159 TYR C C 1
ATOM 1811 O O . TYR C 1 37 ? -16.940 34.151 39.603 1.00 47.45 159 TYR C O 1
ATOM 1820 N N . GLN C 1 38 ? -17.253 36.261 38.894 1.00 50.75 160 GLN C N 1
ATOM 1821 C CA . GLN C 1 38 ? -15.848 36.473 38.600 1.00 47.26 160 GLN C CA 1
ATOM 1822 C C . GLN C 1 38 ? -15.007 36.252 39.864 1.00 42.00 160 GLN C C 1
ATOM 1823 O O . GLN C 1 38 ? -14.005 35.541 39.825 1.00 46.08 160 GLN C O 1
ATOM 1829 N N . GLN C 1 39 ? -15.439 36.815 40.989 1.00 45.75 161 GLN C N 1
ATOM 1830 C CA . GLN C 1 39 ? -14.727 36.610 42.251 1.00 45.71 161 GLN C CA 1
ATOM 1831 C C . GLN C 1 39 ? -14.787 35.165 42.688 1.00 46.66 161 GLN C C 1
ATOM 1832 O O . GLN C 1 39 ? -13.827 34.628 43.243 1.00 48.04 161 GLN C O 1
ATOM 1838 N N . GLU C 1 40 ? -15.929 34.536 42.429 1.00 40.26 162 GLU C N 1
ATOM 1839 C CA . GLU C 1 40 ? -16.141 33.145 42.812 1.00 40.70 162 GLU C CA 1
ATOM 1840 C C . GLU C 1 40 ? -15.152 32.237 42.075 1.00 40.40 162 GLU C C 1
ATOM 1841 O O . GLU C 1 40 ? -14.503 31.371 42.670 1.00 39.80 162 GLU C O 1
ATOM 1847 N N . VAL C 1 41 ? -15.039 32.458 40.771 1.00 38.74 163 VAL C N 1
ATOM 1848 C CA . VAL C 1 41 ? -14.105 31.728 39.939 1.00 36.40 163 VAL C CA 1
ATOM 1849 C C . VAL C 1 41 ? -12.683 31.865 40.490 1.00 42.38 163 VAL C C 1
ATOM 1850 O O . VAL C 1 41 ? -11.954 30.876 40.602 1.00 42.20 163 VAL C O 1
ATOM 1854 N N . MET C 1 42 ? -12.305 33.094 40.846 1.00 49.23 164 MET C N 1
ATOM 1855 C CA . MET C 1 42 ? -10.969 33.356 41.377 1.00 47.85 164 MET C CA 1
ATOM 1856 C C . MET C 1 42 ? -10.730 32.604 42.677 1.00 43.87 164 MET C C 1
ATOM 1857 O O . MET C 1 42 ? -9.660 32.052 42.891 1.00 44.36 164 MET C O 1
ATOM 1862 N N . HIS C 1 43 ? -11.720 32.598 43.555 1.00 45.00 165 HIS C N 1
ATOM 1863 C CA . HIS C 1 43 ? -11.580 31.890 44.820 1.00 41.31 165 HIS C CA 1
ATOM 1864 C C . HIS C 1 43 ? -11.311 30.392 44.621 1.00 42.31 165 HIS C C 1
ATOM 1865 O O . HIS C 1 43 ? -10.409 29.815 45.236 1.00 40.12 165 HIS C O 1
ATOM 1872 N N . TRP C 1 44 ? -12.091 29.752 43.761 1.00 38.67 166 TRP C N 1
ATOM 1873 C CA . TRP C 1 44 ? -11.902 28.316 43.561 1.00 39.08 166 TRP C CA 1
ATOM 1874 C C . TRP C 1 44 ? -10.638 28.014 42.766 1.00 38.25 166 TRP C C 1
ATOM 1875 O O . TRP C 1 44 ? -10.089 26.941 42.930 1.00 42.94 166 TRP C O 1
ATOM 1886 N N . CYS C 1 45 ? -10.161 28.958 41.943 1.00 39.63 167 CYS C N 1
ATOM 1887 C CA . CYS C 1 45 ? -8.885 28.774 41.227 1.00 35.15 167 CYS C CA 1
ATOM 1888 C C . CYS C 1 45 ? -7.760 28.685 42.230 1.00 37.02 167 CYS C C 1
ATOM 1889 O O . CYS C 1 45 ? -6.856 27.858 42.093 1.00 36.99 167 CYS C O 1
ATOM 1892 N N . LYS C 1 46 ? -7.825 29.540 43.242 1.00 36.32 168 LYS C N 1
ATOM 1893 C CA . LYS C 1 46 ? -6.886 29.471 44.354 1.00 47.31 168 LYS C CA 1
ATOM 1894 C C . LYS C 1 46 ? -6.825 28.057 44.898 1.00 41.37 168 LYS C C 1
ATOM 1895 O O . LYS C 1 46 ? -5.751 27.507 45.080 1.00 37.53 168 LYS C O 1
ATOM 1901 N N . ILE C 1 47 ? -7.990 27.469 45.136 1.00 40.72 169 ILE C N 1
ATOM 1902 C CA . ILE C 1 47 ? -8.055 26.165 45.776 1.00 43.27 169 ILE C CA 1
ATOM 1903 C C . ILE C 1 47 ? -7.662 25.048 44.819 1.00 40.64 169 ILE C C 1
ATOM 1904 O O . ILE C 1 47 ? -6.921 24.148 45.203 1.00 40.73 169 ILE C O 1
ATOM 1909 N N . VAL C 1 48 ? -8.149 25.105 43.582 1.00 35.46 170 VAL C N 1
ATOM 1910 C CA . VAL C 1 48 ? -7.948 24.000 42.642 1.00 32.20 170 VAL C CA 1
ATOM 1911 C C . VAL C 1 48 ? -6.525 24.022 42.090 1.00 32.63 170 VAL C C 1
ATOM 1912 O O . VAL C 1 48 ? -5.900 22.988 41.959 1.00 33.00 170 VAL C O 1
ATOM 1916 N N . TYR C 1 49 ? -6.020 25.215 41.781 1.00 38.77 171 TYR C N 1
ATOM 1917 C CA . TYR C 1 49 ? -4.732 25.357 41.114 1.00 35.92 171 TYR C CA 1
ATOM 1918 C C . TYR C 1 49 ? -3.633 25.964 41.976 1.00 39.94 171 TYR C C 1
ATOM 1919 O O . TYR C 1 49 ? -2.494 26.009 41.545 1.00 31.75 171 TYR C O 1
ATOM 1928 N N . GLY C 1 50 ? -3.960 26.470 43.164 1.00 43.83 172 GLY C N 1
ATOM 1929 C CA . GLY C 1 50 ? -2.947 27.161 43.957 1.00 41.23 172 GLY C CA 1
ATOM 1930 C C . GLY C 1 50 ? -2.709 28.598 43.535 1.00 39.35 172 GLY C C 1
ATOM 1931 O O . GLY C 1 50 ? -1.772 29.246 43.997 1.00 46.30 172 GLY C O 1
ATOM 1932 N N . ASN C 1 51 ? -3.563 29.119 42.660 1.00 43.91 173 ASN C N 1
ATOM 1933 C CA . ASN C 1 51 ? -3.357 30.466 42.115 1.00 51.40 173 ASN C CA 1
ATOM 1934 C C . ASN C 1 51 ? -4.681 31.037 41.613 1.00 48.73 173 ASN C C 1
ATOM 1935 O O . ASN C 1 51 ? -5.308 30.474 40.714 1.00 44.98 173 ASN C O 1
ATOM 1940 N N . SER C 1 52 ? -5.087 32.173 42.166 1.00 42.56 174 SER C N 1
ATOM 1941 C CA . SER C 1 52 ? -6.427 32.671 41.914 1.00 42.64 174 SER C CA 1
ATOM 1942 C C . SER C 1 52 ? -6.562 33.434 40.596 1.00 42.22 174 SER C C 1
ATOM 1943 O O . SER C 1 52 ? -7.679 33.677 40.137 1.00 41.76 174 SER C O 1
ATOM 1946 N N . ASP C 1 53 ? -5.438 33.779 39.977 1.00 42.71 175 ASP C N 1
ATOM 1947 C CA . ASP C 1 53 ? -5.465 34.579 38.755 1.00 45.83 175 ASP C CA 1
ATOM 1948 C C . ASP C 1 53 ? -5.396 33.802 37.427 1.00 50.82 175 ASP C C 1
ATOM 1949 O O . ASP C 1 53 ? -5.432 34.421 36.363 1.00 40.87 175 ASP C O 1
ATOM 1954 N N . VAL C 1 54 ? -5.311 32.473 37.462 1.00 41.73 176 VAL C N 1
ATOM 1955 C CA . VAL C 1 54 ? -4.968 31.755 36.234 1.00 42.10 176 VAL C CA 1
ATOM 1956 C C . VAL C 1 54 ? -6.038 31.888 35.144 1.00 40.08 176 VAL C C 1
ATOM 1957 O O . VAL C 1 54 ? -5.759 31.664 33.969 1.00 49.99 176 VAL C O 1
ATOM 1961 N N . LEU C 1 55 ? -7.245 32.288 35.513 1.00 37.63 177 LEU C N 1
ATOM 1962 C CA . LEU C 1 55 ? -8.312 32.449 34.519 1.00 37.18 177 LEU C CA 1
ATOM 1963 C C . LEU C 1 55 ? -8.713 33.916 34.271 1.00 42.75 177 LEU C C 1
ATOM 1964 O O . LEU C 1 55 ? -9.662 34.190 33.523 1.00 44.40 177 LEU C O 1
ATOM 1969 N N . LYS C 1 56 ? -8.014 34.856 34.901 1.00 42.63 178 LYS C N 1
ATOM 1970 C CA . LYS C 1 56 ? -8.457 36.252 34.855 1.00 46.55 178 LYS C CA 1
ATOM 1971 C C . LYS C 1 56 ? -8.520 36.781 33.432 1.00 48.35 178 LYS C C 1
ATOM 1972 O O . LYS C 1 56 ? -9.526 37.354 33.029 1.00 50.60 178 LYS C O 1
ATOM 1978 N N . GLU C 1 57 ? -7.461 36.555 32.666 1.00 49.19 179 GLU C N 1
ATOM 1979 C CA . GLU C 1 57 ? -7.403 37.055 31.303 1.00 48.67 179 GLU C CA 1
ATOM 1980 C C . GLU C 1 57 ? -8.456 36.382 30.423 1.00 47.96 179 GLU C C 1
ATOM 1981 O O . GLU C 1 57 ? -9.120 37.045 29.630 1.00 52.01 179 GLU C O 1
ATOM 1987 N N . LYS C 1 58 ? -8.624 35.075 30.567 1.00 44.35 180 LYS C N 1
ATOM 1988 C CA . LYS C 1 58 ? -9.613 34.376 29.757 1.00 50.60 180 LYS C CA 1
ATOM 1989 C C . LYS C 1 58 ? -11.016 34.904 30.057 1.00 53.51 180 LYS C C 1
ATOM 1990 O O . LYS C 1 58 ? -11.782 35.184 29.136 1.00 58.23 180 LYS C O 1
ATOM 1996 N N . MET C 1 59 ? -11.348 35.058 31.337 1.00 46.40 181 MET C N 1
ATOM 1997 C CA . MET C 1 59 ? -12.638 35.637 31.708 1.00 49.16 181 MET C CA 1
ATOM 1998 C C . MET C 1 59 ? -12.830 37.021 31.088 1.00 52.18 181 MET C C 1
ATOM 1999 O O . MET C 1 59 ? -13.932 37.375 30.659 1.00 46.35 181 MET C O 1
ATOM 2004 N N . GLN C 1 60 ? -11.759 37.799 31.043 1.00 44.52 182 GLN C N 1
ATOM 2005 C CA . GLN C 1 60 ? -11.817 39.111 30.404 1.00 47.51 182 GLN C CA 1
ATOM 2006 C C . GLN C 1 60 ? -12.139 38.980 28.917 1.00 48.12 182 GLN C C 1
ATOM 2007 O O . GLN C 1 60 ? -12.916 39.762 28.370 1.00 49.72 182 GLN C O 1
ATOM 2013 N N . GLU C 1 61 ? -11.534 37.987 28.269 1.00 46.22 183 GLU C N 1
ATOM 2014 C CA . GLU C 1 61 ? -11.743 37.773 26.842 1.00 47.08 183 GLU C CA 1
ATOM 2015 C C . GLU C 1 61 ? -13.195 37.381 26.581 1.00 52.39 183 GLU C C 1
ATOM 2016 O O . GLU C 1 61 ? -13.777 37.768 25.571 1.00 54.90 183 GLU C O 1
ATOM 2022 N N . VAL C 1 62 ? -13.787 36.627 27.504 1.00 47.61 184 VAL C N 1
ATOM 2023 C CA . VAL C 1 62 ? -15.166 36.179 27.333 1.00 48.95 184 VAL C CA 1
ATOM 2024 C C . VAL C 1 62 ? -16.111 37.382 27.417 1.00 53.65 184 VAL C C 1
ATOM 2025 O O . VAL C 1 62 ? -17.122 37.445 26.711 1.00 53.46 184 VAL C O 1
ATOM 2029 N N . LEU C 1 63 ? -15.768 38.349 28.264 1.00 59.78 185 LEU C N 1
ATOM 2030 C CA . LEU C 1 63 ? -16.514 39.605 28.322 1.00 67.96 185 LEU C CA 1
ATOM 2031 C C . LEU C 1 63 ? -16.600 40.293 26.960 1.00 64.72 185 LEU C C 1
ATOM 2032 O O . LEU C 1 63 ? -17.617 40.895 26.634 1.00 68.25 185 LEU C O 1
ATOM 2037 N N . GLN C 1 64 ? -15.533 40.208 26.172 1.00 66.77 186 GLN C N 1
ATOM 2038 C CA . GLN C 1 64 ? -15.508 40.850 24.860 1.00 72.34 186 GLN C CA 1
ATOM 2039 C C . GLN C 1 64 ? -16.138 39.958 23.784 1.00 74.17 186 GLN C C 1
ATOM 2040 O O . GLN C 1 64 ? -16.490 40.436 22.702 1.00 76.59 186 GLN C O 1
ATOM 2042 N N . LYS C 1 65 ? -16.274 38.666 24.080 1.00 68.20 187 LYS C N 1
ATOM 2043 C CA . LYS C 1 65 ? -16.942 37.734 23.166 1.00 60.45 187 LYS C CA 1
ATOM 2044 C C . LYS C 1 65 ? -17.667 36.639 23.952 1.00 56.94 187 LYS C C 1
ATOM 2045 O O . LYS C 1 65 ? -17.122 35.550 24.181 1.00 53.73 187 LYS C O 1
ATOM 2047 N N . PRO C 1 66 ? -18.896 36.936 24.386 1.00 64.40 188 PRO C N 1
ATOM 2048 C CA . PRO C 1 66 ? -19.647 36.044 25.278 1.00 62.69 188 PRO C CA 1
ATOM 2049 C C . PRO C 1 66 ? -19.834 34.633 24.724 1.00 60.97 188 PRO C C 1
ATOM 2050 O O . PRO C 1 66 ? -19.968 33.691 25.503 1.00 58.48 188 PRO C O 1
ATOM 2054 N N . SER C 1 67 ? -19.822 34.482 23.401 1.00 70.05 189 SER C N 1
ATOM 2055 C CA . SER C 1 67 ? -20.101 33.182 22.799 1.00 66.48 189 SER C CA 1
ATOM 2056 C C . SER C 1 67 ? -18.947 32.225 23.050 1.00 65.88 189 SER C C 1
ATOM 2057 O O . SER C 1 67 ? -19.091 31.015 22.885 1.00 74.83 189 SER C O 1
ATOM 2060 N N . GLU C 1 68 ? -17.815 32.759 23.495 1.00 58.85 190 GLU C N 1
ATOM 2061 C CA . GLU C 1 68 ? -16.687 31.911 23.856 1.00 56.43 190 GLU C CA 1
ATOM 2062 C C . GLU C 1 68 ? -16.747 31.439 25.314 1.00 56.11 190 GLU C C 1
ATOM 2063 O O . GLU C 1 68 ? -15.898 30.657 25.761 1.00 56.25 190 GLU C O 1
ATOM 2069 N N . GLY C 1 69 ? -17.761 31.893 26.047 1.00 51.52 191 GLY C N 1
ATOM 2070 C CA . GLY C 1 69 ? -17.966 31.451 27.423 1.00 47.94 191 GLY C CA 1
ATOM 2071 C C . GLY C 1 69 ? -18.108 29.946 27.568 1.00 51.47 191 GLY C C 1
ATOM 2072 O O . GLY C 1 69 ? -17.449 29.330 28.416 1.00 48.02 191 GLY C O 1
ATOM 2073 N N . GLU C 1 70 ? -18.959 29.341 26.738 1.00 57.71 192 GLU C N 1
ATOM 2074 C CA . GLU C 1 70 ? -19.181 27.895 26.819 1.00 58.33 192 GLU C CA 1
ATOM 2075 C C . GLU C 1 70 ? -17.900 27.150 26.457 1.00 48.85 192 GLU C C 1
ATOM 2076 O O . GLU C 1 70 ? -17.666 26.041 26.937 1.00 51.31 192 GLU C O 1
ATOM 2078 N N . ASP C 1 71 ? -17.050 27.765 25.641 1.00 44.80 193 ASP C N 1
ATOM 2079 C CA . ASP C 1 71 ? -15.769 27.136 25.314 1.00 48.79 193 ASP C CA 1
ATOM 2080 C C . ASP C 1 71 ? -14.838 27.128 26.512 1.00 42.13 193 ASP C C 1
ATOM 2081 O O . ASP C 1 71 ? -14.190 26.128 26.790 1.00 44.24 193 ASP C O 1
ATOM 2086 N N . LEU C 1 72 ? -14.756 28.257 27.203 1.00 43.94 194 LEU C N 1
ATOM 2087 C CA . LEU C 1 72 ? -13.933 28.348 28.400 1.00 40.95 194 LEU C CA 1
ATOM 2088 C C . LEU C 1 72 ? -14.422 27.347 29.464 1.00 42.44 194 LEU C C 1
ATOM 2089 O O . LEU C 1 72 ? -13.636 26.658 30.097 1.00 38.03 194 LEU C O 1
ATOM 2094 N N . SER C 1 73 ? -15.732 27.276 29.639 1.00 43.62 195 SER C N 1
ATOM 2095 C CA . SER C 1 73 ? -16.327 26.390 30.626 1.00 45.68 195 SER C CA 1
ATOM 2096 C C . SER C 1 73 ? -16.052 24.931 30.284 1.00 45.33 195 SER C C 1
ATOM 2097 O O . SER C 1 73 ? -15.706 24.144 31.163 1.00 43.75 195 SER C O 1
ATOM 2100 N N . ARG C 1 74 ? -16.189 24.574 29.008 1.00 43.76 196 ARG C N 1
ATOM 2101 C CA . ARG C 1 74 ? -15.896 23.205 28.592 1.00 51.24 196 ARG C CA 1
ATOM 2102 C C . ARG C 1 74 ? -14.416 22.863 28.823 1.00 48.07 196 ARG C C 1
ATOM 2103 O O . ARG C 1 74 ? -14.095 21.792 29.368 1.00 44.52 196 ARG C O 1
ATOM 2105 N N . GLN C 1 75 ? -13.527 23.778 28.428 1.00 38.75 197 GLN C N 1
ATOM 2106 C CA . GLN C 1 75 ? -12.085 23.578 28.605 1.00 37.30 197 GLN C CA 1
ATOM 2107 C C . GLN C 1 75 ? -11.719 23.334 30.075 1.00 38.92 197 GLN C C 1
ATOM 2108 O O . GLN C 1 75 ? -10.945 22.434 30.390 1.00 38.66 197 GLN C O 1
ATOM 2114 N N . VAL C 1 76 ? -12.268 24.125 30.987 1.00 34.31 198 VAL C N 1
ATOM 2115 C CA . VAL C 1 76 ? -11.897 23.926 32.369 1.00 30.52 198 VAL C CA 1
ATOM 2116 C C . VAL C 1 76 ? -12.561 22.649 32.926 1.00 40.53 198 VAL C C 1
ATOM 2117 O O . VAL C 1 76 ? -11.907 21.856 33.615 1.00 36.84 198 VAL C O 1
ATOM 2121 N N . ALA C 1 77 ? -13.839 22.436 32.618 1.00 37.70 199 ALA C N 1
ATOM 2122 C CA . ALA C 1 77 ? -14.568 21.338 33.238 1.00 41.40 199 ALA C CA 1
ATOM 2123 C C . ALA C 1 77 ? -14.077 19.999 32.707 1.00 44.98 199 ALA C C 1
ATOM 2124 O O . ALA C 1 77 ? -14.088 18.998 33.427 1.00 47.48 199 ALA C O 1
ATOM 2126 N N . GLU C 1 78 ? -13.629 19.980 31.456 1.00 42.09 200 GLU C N 1
ATOM 2127 C CA . GLU C 1 78 ? -13.278 18.710 30.845 1.00 41.61 200 GLU C CA 1
ATOM 2128 C C . GLU C 1 78 ? -11.789 18.607 30.527 1.00 36.77 200 GLU C C 1
ATOM 2129 O O . GLU C 1 78 ? -11.333 17.564 30.092 1.00 38.39 200 GLU C O 1
ATOM 2135 N N . ASN C 1 79 ? -11.036 19.670 30.785 1.00 32.92 201 ASN C N 1
ATOM 2136 C CA . ASN C 1 79 ? -9.580 19.630 30.630 1.00 31.42 201 ASN C CA 1
ATOM 2137 C C . ASN C 1 79 ? -8.866 20.590 31.599 1.00 29.75 201 ASN C C 1
ATOM 2138 O O . ASN C 1 79 ? -8.084 21.453 31.174 1.00 32.22 201 ASN C O 1
ATOM 2143 N N . PRO C 1 80 ? -9.096 20.421 32.911 1.00 33.39 202 PRO C N 1
ATOM 2144 C CA . PRO C 1 80 ? -8.655 21.438 33.874 1.00 28.60 202 PRO C CA 1
ATOM 2145 C C . PRO C 1 80 ? -7.160 21.665 33.893 1.00 29.29 202 PRO C C 1
ATOM 2146 O O . PRO C 1 80 ? -6.710 22.803 34.120 1.00 28.36 202 PRO C O 1
ATOM 2150 N N . THR C 1 81 ? -6.391 20.617 33.617 1.00 27.82 203 THR C N 1
ATOM 2151 C CA . THR C 1 81 ? -4.940 20.779 33.634 1.00 28.39 203 THR C CA 1
ATOM 2152 C C . THR C 1 81 ? -4.441 21.456 32.372 1.00 28.32 203 THR C C 1
ATOM 2153 O O . THR C 1 81 ? -3.242 21.702 32.242 1.00 29.23 203 THR C O 1
ATOM 2157 N N . SER C 1 82 ? -5.343 21.820 31.461 1.00 26.86 204 SER C N 1
ATOM 2158 C CA . SER C 1 82 ? -4.909 22.671 30.330 1.00 30.33 204 SER C CA 1
ATOM 2159 C C . SER C 1 82 ? -4.696 24.107 30.791 1.00 29.88 204 SER C C 1
ATOM 2160 O O . SER C 1 82 ? -4.127 24.919 30.075 1.00 30.70 204 SER C O 1
ATOM 2163 N N . VAL C 1 83 ? -5.146 24.420 31.996 1.00 32.77 205 VAL C N 1
ATOM 2164 C CA . VAL C 1 83 ? -5.035 25.786 32.514 1.00 29.69 205 VAL C CA 1
ATOM 2165 C C . VAL C 1 83 ? -3.771 25.915 33.356 1.00 28.11 205 VAL C C 1
ATOM 2166 O O . VAL C 1 83 ? -2.997 26.837 33.187 1.00 35.11 205 VAL C O 1
ATOM 2170 N N . HIS C 1 84 ? -3.551 24.948 34.236 1.00 30.28 206 HIS C N 1
ATOM 2171 C CA . HIS C 1 84 ? -2.501 25.017 35.249 1.00 31.53 206 HIS C CA 1
ATOM 2172 C C . HIS C 1 84 ? -2.494 23.640 35.914 1.00 34.28 206 HIS C C 1
ATOM 2173 O O . HIS C 1 84 ? -3.499 22.927 35.869 1.00 30.46 206 HIS C O 1
ATOM 2180 N N . LYS C 1 85 ? -1.392 23.250 36.527 1.00 27.10 207 LYS C N 1
ATOM 2181 C CA . LYS C 1 85 ? -1.397 21.995 37.259 1.00 38.72 207 LYS C CA 1
ATOM 2182 C C . LYS C 1 85 ? -2.277 22.132 38.525 1.00 39.68 207 LYS C C 1
ATOM 2183 O O . LYS C 1 85 ? -2.500 23.240 39.044 1.00 32.16 207 LYS C O 1
ATOM 2189 N N . LEU C 1 86 ? -2.812 21.012 38.988 1.00 33.04 208 LEU C N 1
ATOM 2190 C CA . LEU C 1 86 ? -3.570 20.975 40.234 1.00 32.57 208 LEU C CA 1
ATOM 2191 C C . LEU C 1 86 ? -2.686 21.211 41.436 1.00 32.16 208 LEU C C 1
ATOM 2192 O O . LEU C 1 86 ? -1.541 20.766 41.455 1.00 35.72 208 LEU C O 1
ATOM 2197 N N . ALA C 1 87 ? -3.222 21.876 42.458 1.00 32.49 209 ALA C N 1
ATOM 2198 C CA . ALA C 1 87 ? -2.511 22.030 43.722 1.00 35.42 209 ALA C CA 1
ATOM 2199 C C . ALA C 1 87 ? -2.239 20.683 44.396 1.00 33.76 209 ALA C C 1
ATOM 2200 O O . ALA C 1 87 ? -2.990 19.730 44.230 1.00 37.83 209 ALA C O 1
ATOM 2202 N N . GLY C 1 88 ? -1.169 20.628 45.177 1.00 36.24 210 GLY C N 1
ATOM 2203 C CA . GLY C 1 88 ? -0.804 19.419 45.878 1.00 38.67 210 GLY C CA 1
ATOM 2204 C C . GLY C 1 88 ? -0.287 18.339 44.941 1.00 42.79 210 GLY C C 1
ATOM 2205 O O . GLY C 1 88 ? 0.046 18.602 43.778 1.00 38.89 210 GLY C O 1
ATOM 2206 N N . ARG C 1 89 ? -0.240 17.116 45.457 1.00 41.63 211 ARG C N 1
ATOM 2207 C CA . ARG C 1 89 ? 0.343 15.993 44.753 1.00 43.51 211 ARG C CA 1
ATOM 2208 C C . ARG C 1 89 ? -0.478 14.736 44.972 1.00 47.10 211 ARG C C 1
ATOM 2209 O O . ARG C 1 89 ? -1.089 14.547 46.035 1.00 39.63 211 ARG C O 1
ATOM 2217 N N . ASN C 1 90 ? -0.460 13.858 43.973 1.00 43.50 212 ASN C N 1
ATOM 2218 C CA . ASN C 1 90 ? -1.006 12.519 44.134 1.00 40.93 212 ASN C CA 1
ATOM 2219 C C . ASN C 1 90 ? 0.100 11.497 43.912 1.00 43.29 212 ASN C C 1
ATOM 2220 O O . ASN C 1 90 ? 0.371 11.088 42.798 1.00 56.51 212 ASN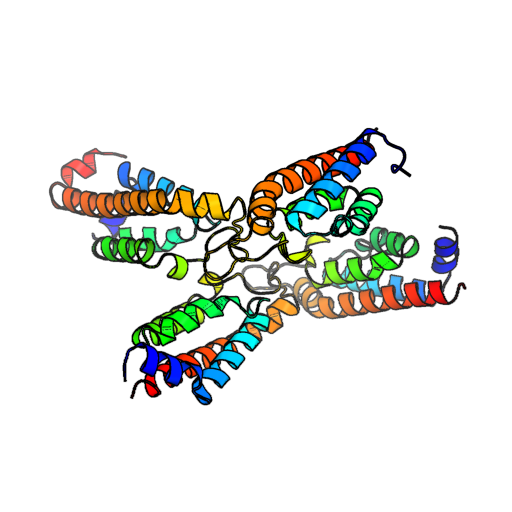 C O 1
ATOM 2225 N N . LEU C 1 91 ? 0.730 11.077 44.994 1.00 60.18 213 LEU C N 1
ATOM 2226 C CA . LEU C 1 91 ? 1.879 10.202 44.925 1.00 64.33 213 LEU C CA 1
ATOM 2227 C C . LEU C 1 91 ? 1.444 8.766 45.126 1.00 67.10 213 LEU C C 1
ATOM 2228 O O . LEU C 1 91 ? 1.182 8.338 46.254 1.00 65.53 213 LEU C O 1
ATOM 2233 N N . CYS C 1 92 ? 1.356 8.036 44.020 1.00 50.11 214 CYS C N 1
ATOM 2234 C CA . CYS C 1 92 ? 0.995 6.630 44.039 1.00 62.59 214 CYS C CA 1
ATOM 2235 C C . CYS C 1 92 ? -0.361 6.379 44.708 1.00 61.54 214 CYS C C 1
ATOM 2236 O O . CYS C 1 92 ? -0.550 5.349 45.353 1.00 61.94 214 CYS C O 1
ATOM 2239 N N . GLY C 1 93 ? -1.301 7.311 44.562 1.00 57.39 215 GLY C N 1
ATOM 2240 C CA . GLY C 1 93 ? -2.608 7.162 45.183 1.00 58.23 215 GLY C CA 1
ATOM 2241 C C . GLY C 1 93 ? -2.806 7.926 46.485 1.00 63.63 215 GLY C C 1
ATOM 2242 O O . GLY C 1 93 ? -3.938 8.157 46.917 1.00 67.95 215 GLY C O 1
ATOM 2243 N N . LEU C 1 94 ? -1.707 8.319 47.121 1.00 57.50 216 LEU C N 1
ATOM 2244 C CA . LEU C 1 94 ? -1.782 9.144 48.322 1.00 50.87 216 LEU C CA 1
ATOM 2245 C C . LEU C 1 94 ? -1.902 10.617 47.968 1.00 53.63 216 LEU C C 1
ATOM 2246 O O . LEU C 1 94 ? -0.951 11.212 47.472 1.00 52.29 216 LEU C O 1
ATOM 2251 N N . LYS C 1 95 ? -3.059 11.211 48.237 1.00 41.06 217 LYS C N 1
ATOM 2252 C CA . LYS C 1 95 ? -3.265 12.612 47.922 1.00 43.83 217 LYS C CA 1
ATOM 2253 C C . LYS C 1 95 ? -2.868 13.496 49.100 1.00 47.79 217 LYS C C 1
ATOM 2254 O O . LYS C 1 95 ? -3.211 13.199 50.241 1.00 45.28 217 LYS C O 1
ATOM 2260 N N . THR C 1 96 ? -2.101 14.551 48.833 1.00 41.76 218 THR C N 1
ATOM 2261 C CA . THR C 1 96 ? -1.735 15.463 49.905 1.00 42.48 218 THR C CA 1
ATOM 2262 C C . THR C 1 96 ? -2.992 16.260 50.213 1.00 45.88 218 THR C C 1
ATOM 2263 O O . THR C 1 96 ? -3.963 16.248 49.433 1.00 36.67 218 THR C O 1
ATOM 2267 N N . ASN C 1 97 ? -2.984 16.942 51.349 1.00 42.30 219 ASN C N 1
ATOM 2268 C CA . ASN C 1 97 ? -4.134 17.731 51.710 1.00 44.93 219 ASN C CA 1
ATOM 2269 C C . ASN C 1 97 ? -4.489 18.802 50.675 1.00 46.91 219 ASN C C 1
ATOM 2270 O O . ASN C 1 97 ? -5.658 18.985 50.355 1.00 48.38 219 ASN C O 1
ATOM 2275 N N . ALA C 1 98 ? -3.497 19.490 50.131 1.00 43.74 220 ALA C N 1
ATOM 2276 C CA . ALA C 1 98 ? -3.802 20.499 49.116 1.00 47.69 220 ALA C CA 1
ATOM 2277 C C . ALA C 1 98 ? -4.449 19.858 47.877 1.00 41.57 220 ALA C C 1
ATOM 2278 O O . ALA C 1 98 ? -5.363 20.427 47.304 1.00 44.89 220 ALA C O 1
ATOM 2280 N N . ARG C 1 99 ? -4.001 18.669 47.477 1.00 35.52 221 ARG C N 1
ATOM 2281 C CA . ARG C 1 99 ? -4.627 17.986 46.346 1.00 31.22 221 ARG C CA 1
ATOM 2282 C C . ARG C 1 99 ? -6.064 17.560 46.649 1.00 44.79 221 ARG C C 1
ATOM 2283 O O . ARG C 1 99 ? -6.931 17.668 45.790 1.00 43.04 221 ARG C O 1
ATOM 2291 N N . ARG C 1 100 ? -6.309 17.049 47.857 1.00 41.06 222 ARG C N 1
ATOM 2292 C CA . ARG C 1 100 ? -7.666 16.666 48.242 1.00 46.75 222 ARG C CA 1
ATOM 2293 C C . ARG C 1 100 ? -8.581 17.891 48.200 1.00 44.54 222 ARG C C 1
ATOM 2294 O O . ARG C 1 100 ? -9.694 17.828 47.667 1.00 41.98 222 ARG C O 1
ATOM 2296 N N . GLN C 1 101 ? -8.110 19.000 48.769 1.00 39.03 223 GLN C N 1
ATOM 2297 C CA . GLN C 1 101 ? -8.869 20.245 48.749 1.00 42.83 223 GLN C CA 1
ATOM 2298 C C . GLN C 1 101 ? -9.086 20.709 47.295 1.00 42.62 223 GLN C C 1
ATOM 2299 O O . GLN C 1 101 ? -10.173 21.161 46.940 1.00 42.64 223 GLN C O 1
ATOM 2305 N N . ALA C 1 102 ? -8.075 20.543 46.449 1.00 37.46 224 ALA C N 1
ATOM 2306 C CA . ALA C 1 102 ? -8.219 20.822 45.011 1.00 37.34 224 ALA C CA 1
ATOM 2307 C C . ALA C 1 102 ? -9.304 19.956 44.385 1.00 45.10 224 ALA C C 1
ATOM 2308 O O . ALA C 1 102 ? -10.169 20.454 43.668 1.00 45.66 224 ALA C O 1
ATOM 2310 N N . GLU C 1 103 ? -9.239 18.649 44.625 1.00 43.54 225 GLU C N 1
ATOM 2311 C CA . GLU C 1 103 ? -10.229 17.744 44.047 1.00 43.46 225 GLU C CA 1
ATOM 2312 C C . GLU C 1 103 ? -11.642 18.108 44.498 1.00 49.77 225 GLU C C 1
ATOM 2313 O O . GLU C 1 103 ? -12.562 18.158 43.684 1.00 50.59 225 GLU C O 1
ATOM 2319 N N . GLU C 1 104 ? -11.810 18.367 45.796 1.00 49.26 226 GLU C N 1
ATOM 2320 C CA . GLU C 1 104 ? -13.120 18.754 46.323 1.00 50.34 226 GLU C CA 1
ATOM 2321 C C . GLU C 1 104 ? -13.546 20.106 45.771 1.00 52.08 226 GLU C C 1
ATOM 2322 O O . GLU C 1 104 ? -14.732 20.346 45.567 1.00 58.68 226 GLU C O 1
ATOM 2324 N N . GLY C 1 105 ? -12.583 20.990 45.528 1.00 40.44 227 GLY C N 1
ATOM 2325 C CA . GLY C 1 105 ? -12.913 22.301 45.022 1.00 40.69 227 GLY C CA 1
ATOM 2326 C C . GLY C 1 105 ? -13.317 22.296 43.556 1.00 52.47 227 GLY C C 1
ATOM 2327 O O . GLY C 1 105 ? -13.982 23.229 43.080 1.00 50.85 227 GLY C O 1
ATOM 2328 N N . PHE C 1 106 ? -12.933 21.241 42.838 1.00 48.09 228 PHE C N 1
ATOM 2329 C CA . PHE C 1 106 ? -13.040 21.261 41.384 1.00 43.14 228 PHE C CA 1
ATOM 2330 C C . PHE C 1 106 ? -14.467 21.485 40.925 1.00 40.16 228 PHE C C 1
ATOM 2331 O O . PHE C 1 106 ? -14.712 22.226 39.974 1.00 43.50 228 PHE C O 1
ATOM 2339 N N . MET C 1 107 ? -15.396 20.841 41.613 1.00 43.40 229 MET C N 1
ATOM 2340 C CA . MET C 1 107 ? -16.807 20.936 41.293 1.00 55.14 229 MET C CA 1
ATOM 2341 C C . MET C 1 107 ? -17.308 22.353 41.402 1.00 47.86 229 MET C C 1
ATOM 2342 O O . MET C 1 107 ? -18.133 22.794 40.617 1.00 51.51 229 MET C O 1
ATOM 2347 N N . HIS C 1 108 ? -16.802 23.063 42.391 1.00 42.79 230 HIS C N 1
ATOM 2348 C CA . HIS C 1 108 ? -17.340 24.365 42.690 1.00 48.38 230 HIS C CA 1
ATOM 2349 C C . HIS C 1 108 ? -16.767 25.335 41.709 1.00 48.74 230 HIS C C 1
ATOM 2350 O O . HIS C 1 108 ? -17.444 26.286 41.312 1.00 51.98 230 HIS C O 1
ATOM 2357 N N . LEU C 1 109 ? -15.535 25.057 41.280 1.00 44.91 231 LEU C N 1
ATOM 2358 C CA . LEU C 1 109 ? -14.908 25.830 40.224 1.00 36.54 231 LEU C CA 1
ATOM 2359 C C . LEU C 1 109 ? -15.715 25.695 38.948 1.00 40.57 231 LEU C C 1
ATOM 2360 O O . LEU C 1 109 ? -15.954 26.679 38.262 1.00 38.90 231 LEU C O 1
ATOM 2365 N N . CYS C 1 110 ? -16.152 24.479 38.630 1.00 37.33 232 CYS C N 1
ATOM 2366 C CA . CYS C 1 110 ? -16.878 24.288 37.385 1.00 40.42 232 CYS C CA 1
ATOM 2367 C C . CYS C 1 110 ? -18.212 25.001 37.460 1.00 43.97 232 CYS C C 1
ATOM 2368 O O . CYS C 1 110 ? -18.651 25.586 36.477 1.00 43.00 232 CYS C O 1
ATOM 2371 N N . GLN C 1 111 ? -18.834 24.971 38.637 1.00 46.44 233 GLN C N 1
ATOM 2372 C CA . GLN C 1 111 ? -20.111 25.641 38.863 1.00 48.58 233 GLN C CA 1
ATOM 2373 C C . GLN C 1 111 ? -19.964 27.150 38.748 1.00 43.51 233 GLN C C 1
ATOM 2374 O O . GLN C 1 111 ? -20.800 27.811 38.162 1.00 45.83 233 GLN C O 1
ATOM 2380 N N . ALA C 1 112 ? -18.911 27.697 39.338 1.00 42.63 234 ALA C N 1
ATOM 2381 C CA . ALA C 1 112 ? -18.685 29.140 39.298 1.00 45.80 234 ALA C CA 1
ATOM 2382 C C . ALA C 1 112 ? -18.489 29.625 37.862 1.00 48.72 234 ALA C C 1
ATOM 2383 O O . ALA C 1 112 ? -19.035 30.645 37.451 1.00 54.02 234 ALA C O 1
ATOM 2385 N N . LEU C 1 113 ? -17.709 28.873 37.102 1.00 41.01 235 LEU C N 1
ATOM 2386 C CA . LEU C 1 113 ? -17.384 29.249 35.735 1.00 44.47 235 LEU C CA 1
ATOM 2387 C C . LEU C 1 113 ? -18.623 29.192 34.853 1.00 42.36 235 LEU C C 1
ATOM 2388 O O . LEU C 1 113 ? -18.851 30.076 34.023 1.00 46.62 235 LEU C O 1
ATOM 2393 N N . ASP C 1 114 ? -19.431 28.153 35.040 1.00 41.63 236 ASP C N 1
ATOM 2394 C CA . ASP C 1 114 ? -20.722 28.063 34.369 1.00 55.01 236 ASP C CA 1
ATOM 2395 C C . ASP C 1 114 ? -21.640 29.214 34.771 1.00 54.22 236 ASP C C 1
ATOM 2396 O O . ASP C 1 114 ? -22.394 29.737 33.948 1.00 52.77 236 ASP C O 1
ATOM 2401 N N . GLY C 1 115 ? -21.584 29.602 36.040 1.00 46.10 237 GLY C N 1
ATOM 2402 C CA . GLY C 1 115 ? -22.350 30.744 36.492 1.00 49.10 237 GLY C CA 1
ATOM 2403 C C . GLY C 1 115 ? -21.859 32.011 35.817 1.00 52.48 237 GLY C C 1
ATOM 2404 O 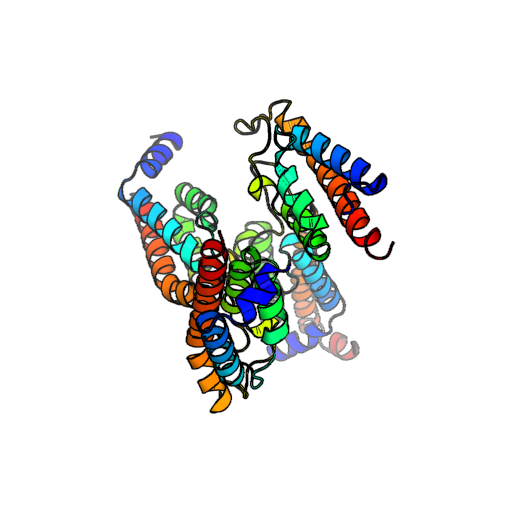O . GLY C 1 115 ? -22.643 32.828 35.336 1.00 57.25 237 GLY C O 1
ATOM 2405 N N . TYR C 1 116 ? -20.544 32.164 35.769 1.00 41.58 238 TYR C N 1
ATOM 2406 C CA . TYR C 1 116 ? -19.934 33.324 35.118 1.00 44.07 238 TYR C CA 1
ATOM 2407 C C . TYR C 1 116 ? -20.344 33.472 33.656 1.00 44.32 238 TYR C C 1
ATOM 2408 O O . TYR C 1 116 ? -20.889 34.497 33.245 1.00 49.86 238 TYR C O 1
ATOM 2417 N N . THR C 1 117 ? -20.070 32.443 32.868 1.00 46.35 239 THR C N 1
ATOM 2418 C CA . THR C 1 117 ? -20.321 32.516 31.434 1.00 54.79 239 THR C CA 1
ATOM 2419 C C . THR C 1 117 ? -21.813 32.678 31.130 1.00 60.87 239 THR C C 1
ATOM 2420 O O . THR C 1 117 ? -22.188 33.332 30.150 1.00 61.43 239 THR C O 1
ATOM 2424 N N . SER C 1 118 ? -22.668 32.115 31.979 1.00 58.05 240 SER C N 1
ATOM 2425 C CA . SER C 1 118 ? -24.106 32.313 31.810 1.00 57.20 240 SER C CA 1
ATOM 2426 C C . SER C 1 118 ? -24.531 33.718 32.196 1.00 55.25 240 SER C C 1
ATOM 2427 O O . SER C 1 118 ? -25.496 34.250 31.649 1.00 57.49 240 SER C O 1
ATOM 2430 N N . ALA C 1 119 ? -23.844 34.317 33.161 1.00 57.13 241 ALA C N 1
ATOM 2431 C CA . ALA C 1 119 ? -24.210 35.670 33.577 1.00 58.01 241 ALA C CA 1
ATOM 2432 C C . ALA C 1 119 ? -23.702 36.681 32.547 1.00 57.56 241 ALA C C 1
ATOM 2433 O O . ALA C 1 119 ? -24.356 37.683 32.262 1.00 64.71 241 ALA C O 1
ATOM 2435 N N . VAL C 1 120 ? -22.535 36.408 31.976 1.00 59.07 242 VAL C N 1
ATOM 2436 C CA . VAL C 1 120 ? -22.017 37.278 30.933 1.00 56.81 242 VAL C CA 1
ATOM 2437 C C . VAL C 1 120 ? -22.944 37.211 29.734 1.00 59.55 242 VAL C C 1
ATOM 2438 O O . VAL C 1 120 ? -23.387 38.234 29.223 1.00 57.37 242 VAL C O 1
ATOM 2442 N N . THR C 1 121 ? -23.252 35.991 29.311 1.00 61.29 243 THR C N 1
ATOM 2443 C CA . THR C 1 121 ? -24.144 35.771 28.186 1.00 64.14 243 THR C CA 1
ATOM 2444 C C . THR C 1 121 ? -25.466 36.479 28.401 1.00 65.23 243 THR C C 1
ATOM 2445 O O . THR C 1 121 ? -25.987 37.138 27.498 1.00 71.38 243 THR C O 1
ATOM 2449 N N . GLN C 1 122 ? -25.996 36.368 29.613 1.00 63.35 244 GLN C N 1
ATOM 2450 C CA . GLN C 1 122 ? -27.275 36.989 29.931 1.00 66.53 244 GLN C CA 1
ATOM 2451 C C . GLN C 1 122 ? -27.180 38.508 29.939 1.00 65.67 244 GLN C C 1
ATOM 2452 O O . GLN C 1 122 ? -28.108 39.187 29.505 1.00 70.21 244 GLN C O 1
ATOM 2458 N N . ALA C 1 123 ? -26.069 39.040 30.445 1.00 61.28 245 ALA C N 1
ATOM 2459 C CA . ALA C 1 123 ? -25.873 40.486 30.473 1.00 70.76 245 ALA C CA 1
ATOM 2460 C C . ALA C 1 123 ? -25.877 41.044 29.047 1.00 78.92 245 ALA C C 1
ATOM 2461 O O . ALA C 1 123 ? -26.357 42.154 28.808 1.00 78.89 245 ALA C O 1
ATOM 2463 N N . GLN C 1 124 ? -25.359 40.256 28.103 1.00 81.56 246 GLN C N 1
ATOM 2464 C CA . GLN C 1 124 ? -25.441 40.584 26.678 1.00 87.08 246 GLN C CA 1
ATOM 2465 C C . GLN C 1 124 ? -26.857 40.320 26.134 1.00 92.19 246 GLN C C 1
ATOM 2466 O O . GLN C 1 124 ? -27.037 39.586 25.161 1.00 94.67 246 GLN C O 1
ATOM 2468 N N . GLU C 1 125 ? -27.856 40.921 26.771 1.00 92.73 247 GLU C N 1
ATOM 2469 C CA . GLU C 1 125 ? -29.244 40.755 26.357 1.00 94.79 247 GLU C CA 1
ATOM 2470 C C . GLU C 1 125 ? -30.140 41.759 27.072 1.00 96.13 247 GLU C C 1
ATOM 2471 O O . GLU C 1 125 ? -29.736 42.894 27.319 1.00 97.00 247 GLU C O 1
ATOM 2473 N N . ARG D 1 27 ? 31.814 29.207 58.395 1.00 108.78 149 ARG D N 1
ATOM 2474 C CA . ARG D 1 27 ? 31.677 30.645 58.191 1.00 105.73 149 ARG D CA 1
ATOM 2475 C C . ARG D 1 27 ? 32.369 31.068 56.903 1.00 106.49 149 ARG D C 1
ATOM 2476 O O . ARG D 1 27 ? 33.526 31.496 56.918 1.00 103.83 149 ARG D O 1
ATOM 2478 N N . MET D 1 28 ? 31.646 30.949 55.792 1.00 106.87 150 MET D N 1
ATOM 2479 C CA . MET D 1 28 ? 32.202 31.194 54.461 1.00 106.77 150 MET D CA 1
ATOM 2480 C C . MET D 1 28 ? 32.072 32.632 53.989 1.00 100.05 150 MET D C 1
ATOM 2481 O O . MET D 1 28 ? 32.410 32.938 52.845 1.00 86.34 150 MET D O 1
ATOM 2486 N N . GLN D 1 29 ? 31.579 33.508 54.858 1.00 104.56 151 GLN D N 1
ATOM 2487 C CA . GLN D 1 29 ? 31.408 34.914 54.501 1.00 102.20 151 GLN D CA 1
ATOM 2488 C C . GLN D 1 29 ? 32.749 35.568 54.157 1.00 103.11 151 GLN D C 1
ATOM 2489 O O . GLN D 1 29 ? 32.794 36.589 53.467 1.00 98.30 151 GLN D O 1
ATOM 2491 N N . HIS D 1 30 ? 33.835 34.961 54.630 1.00 106.80 152 HIS D N 1
ATOM 2492 C CA . HIS D 1 30 ? 35.176 35.503 54.445 1.00 100.89 152 HIS D CA 1
ATOM 2493 C C . HIS D 1 30 ? 35.751 35.200 53.050 1.00 97.30 152 HIS D C 1
ATOM 2494 O O . HIS D 1 30 ? 36.713 35.839 52.613 1.00 91.73 152 HIS D O 1
ATOM 2496 N N . ASN D 1 31 ? 35.158 34.233 52.356 1.00 92.00 153 ASN D N 1
ATOM 2497 C CA . ASN D 1 31 ? 35.632 33.831 51.033 1.00 88.12 153 ASN D CA 1
ATOM 2498 C C . ASN D 1 31 ? 35.456 34.966 50.013 1.00 86.14 153 ASN D C 1
ATOM 2499 O O . ASN D 1 31 ? 34.361 35.496 49.849 1.00 85.32 153 ASN D O 1
ATOM 2504 N N . PRO D 1 32 ? 36.547 35.333 49.318 1.00 87.87 154 PRO D N 1
ATOM 2505 C CA . PRO D 1 32 ? 36.604 36.508 48.434 1.00 83.63 154 PRO D CA 1
ATOM 2506 C C . PRO D 1 32 ? 35.793 36.368 47.151 1.00 73.22 154 PRO D C 1
ATOM 2507 O O . PRO D 1 32 ? 35.356 37.367 46.583 1.00 67.48 154 PRO D O 1
ATOM 2511 N N . LEU D 1 33 ? 35.620 35.133 46.699 1.00 71.12 155 LEU D N 1
ATOM 2512 C CA . LEU D 1 33 ? 34.852 34.831 45.503 1.00 67.04 155 LEU D CA 1
ATOM 2513 C C . LEU D 1 33 ? 33.363 34.869 45.826 1.00 70.11 155 LEU D C 1
ATOM 2514 O O . LEU D 1 33 ? 32.548 35.393 45.060 1.00 65.59 155 LEU D O 1
ATOM 2519 N N . VAL D 1 34 ? 33.017 34.304 46.976 1.00 67.60 156 VAL D N 1
ATOM 2520 C CA . VAL D 1 34 ? 31.647 34.318 47.440 1.00 60.97 156 VAL D CA 1
ATOM 2521 C C . VAL D 1 34 ? 31.250 35.764 47.690 1.00 59.45 156 VAL D C 1
ATOM 2522 O O . VAL D 1 34 ? 30.158 36.190 47.328 1.00 60.60 156 VAL D O 1
ATOM 2526 N N . GLN D 1 35 ? 32.162 36.530 48.274 1.00 62.33 157 GLN D N 1
ATOM 2527 C CA . GLN D 1 35 ? 31.889 37.924 48.593 1.00 62.18 157 GLN D CA 1
ATOM 2528 C C . GLN D 1 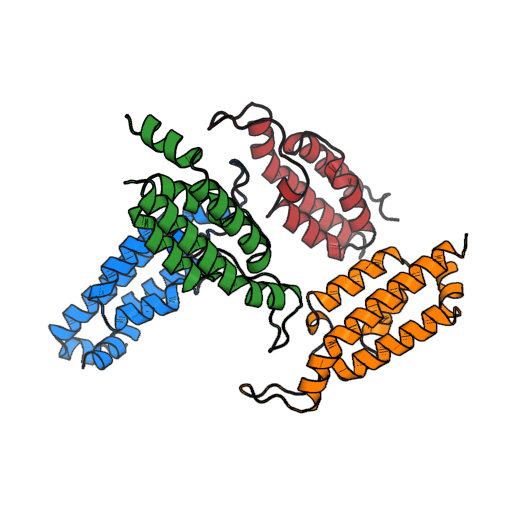35 ? 31.692 38.756 47.325 1.00 61.76 157 GLN D C 1
ATOM 2529 O O . GLN D 1 35 ? 30.809 39.609 47.265 1.00 63.68 157 GLN D O 1
ATOM 2531 N N . ALA D 1 36 ? 32.507 38.497 46.308 1.00 64.98 158 ALA D N 1
ATOM 2532 C CA . ALA D 1 36 ? 32.413 39.237 45.055 1.00 61.20 158 ALA D CA 1
ATOM 2533 C C . ALA D 1 36 ? 31.0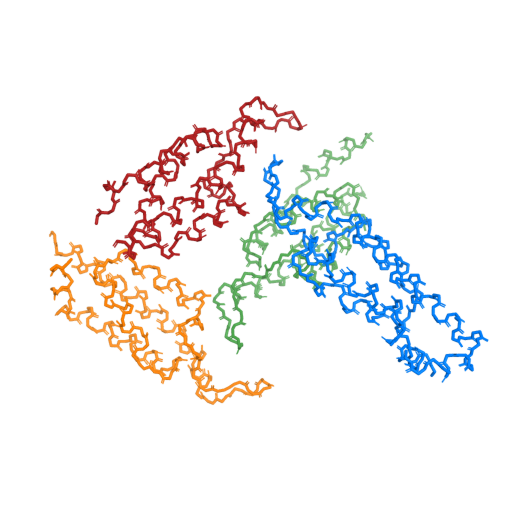85 38.972 44.354 1.00 53.49 158 ALA D C 1
ATOM 2534 O O . ALA D 1 36 ? 30.487 39.883 43.776 1.00 48.58 158 ALA D O 1
ATOM 2536 N N . TYR D 1 37 ? 30.617 37.728 44.405 1.00 51.40 159 TYR D N 1
ATOM 2537 C CA . TYR D 1 37 ? 29.326 37.404 43.799 1.00 51.40 159 TYR D CA 1
ATOM 2538 C C . TYR D 1 37 ? 28.163 37.977 44.615 1.00 52.89 159 TYR D C 1
ATOM 2539 O O . TYR D 1 37 ? 27.125 38.333 44.061 1.00 46.56 159 TYR D O 1
ATOM 2548 N N . GLN D 1 38 ? 28.333 38.081 45.929 1.00 56.66 160 GLN D N 1
ATOM 2549 C CA . GLN D 1 38 ? 27.299 38.712 46.735 1.00 54.02 160 GLN D CA 1
ATOM 2550 C C . GLN D 1 38 ? 27.140 40.171 46.334 1.00 49.85 160 GLN D C 1
ATOM 2551 O O . GLN D 1 38 ? 26.025 40.640 46.155 1.00 47.87 160 GLN D O 1
ATOM 2557 N N . GLN D 1 39 ? 28.251 40.889 46.188 1.00 50.90 161 GLN D N 1
ATOM 2558 C CA . GLN D 1 39 ? 28.163 42.281 45.765 1.00 51.11 161 GLN D CA 1
ATOM 2559 C C . GLN D 1 39 ? 27.503 42.382 44.392 1.00 44.18 161 GLN D C 1
ATOM 2560 O O . GLN D 1 39 ? 26.692 43.274 44.158 1.00 43.67 161 GLN D O 1
ATOM 2566 N N . GLU D 1 40 ? 27.826 41.445 43.503 1.00 42.65 162 GLU D N 1
ATOM 2567 C CA . GLU D 1 40 ? 27.250 41.424 42.151 1.00 41.40 162 GLU D CA 1
ATOM 2568 C C . GLU D 1 40 ? 25.733 41.246 42.199 1.00 38.44 162 GLU D C 1
ATOM 2569 O O . GLU D 1 40 ? 24.992 41.931 41.495 1.00 38.88 162 GLU D O 1
ATOM 2575 N N . VAL D 1 41 ? 25.273 40.328 43.044 1.00 37.81 163 VAL D N 1
ATOM 2576 C CA . VAL D 1 41 ? 23.849 40.090 43.208 1.00 38.83 163 VAL D CA 1
ATOM 2577 C C . VAL D 1 41 ? 23.178 41.344 43.767 1.00 42.79 163 VAL D C 1
ATOM 2578 O O . VAL D 1 41 ? 22.088 41.729 43.334 1.00 36.32 163 VAL D O 1
ATOM 2582 N N . MET D 1 42 ? 23.834 41.984 44.730 1.00 45.64 164 MET D N 1
ATOM 2583 C CA . MET D 1 42 ? 23.246 43.154 45.376 1.00 48.91 164 MET D CA 1
ATOM 2584 C C . MET D 1 42 ? 23.082 44.259 44.346 1.00 46.79 164 MET D C 1
ATOM 2585 O O . MET D 1 42 ? 22.039 44.917 44.276 1.00 43.55 164 MET D O 1
ATOM 2590 N N . HIS D 1 43 ? 24.101 44.433 43.517 1.00 39.24 165 HIS D N 1
ATOM 2591 C CA . HIS D 1 43 ? 24.034 45.444 42.472 1.00 42.75 165 HIS D CA 1
ATOM 2592 C C . HIS D 1 43 ? 22.856 45.219 41.501 1.00 40.72 165 HIS D C 1
ATOM 2593 O O . HIS D 1 43 ? 22.089 46.139 41.237 1.00 43.51 165 HIS D O 1
ATOM 2600 N N . TRP D 1 44 ? 22.691 44.008 40.983 1.00 38.24 166 TRP D N 1
ATOM 2601 C CA . TRP D 1 44 ? 21.608 43.774 40.029 1.00 31.88 166 TRP D CA 1
ATOM 2602 C C . TRP D 1 44 ? 20.244 43.759 40.694 1.00 30.92 166 TRP D C 1
ATOM 2603 O O . TRP D 1 44 ? 19.254 44.060 40.033 1.00 32.99 166 TRP D O 1
ATOM 2614 N N . CYS D 1 45 ? 20.186 43.453 41.994 1.00 31.16 167 CYS D N 1
ATOM 2615 C CA . CYS D 1 45 ? 18.925 43.550 42.731 1.00 36.93 167 CYS D CA 1
ATOM 2616 C C . CYS D 1 45 ? 18.445 44.989 42.807 1.00 35.87 167 CYS D C 1
ATOM 2617 O O . CYS D 1 45 ? 17.249 45.262 42.676 1.00 37.38 167 CYS D O 1
ATOM 2620 N N . LYS D 1 46 ? 19.378 45.903 43.045 1.00 34.41 168 LYS D N 1
ATOM 2621 C CA . LYS D 1 46 ? 19.064 47.329 43.033 1.00 41.74 168 LYS D CA 1
ATOM 2622 C C . LYS D 1 46 ? 18.438 47.704 41.700 1.00 40.78 168 LYS D C 1
ATOM 2623 O O . LYS D 1 46 ? 17.421 48.380 41.642 1.00 43.99 168 LYS D O 1
ATOM 2629 N N . ILE D 1 47 ? 19.056 47.230 40.629 1.00 35.84 169 ILE D N 1
ATOM 2630 C CA . ILE D 1 47 ? 18.601 47.507 39.286 1.00 35.46 169 ILE D CA 1
ATOM 2631 C C . ILE D 1 47 ? 17.299 46.802 38.970 1.00 35.14 169 ILE D C 1
ATOM 2632 O O . ILE D 1 47 ? 16.398 47.415 38.403 1.00 40.20 169 ILE D O 1
ATOM 2637 N N . VAL D 1 48 ? 17.167 45.530 39.346 1.00 31.04 170 VAL D N 1
ATOM 2638 C CA . VAL D 1 48 ? 15.985 44.786 38.909 1.00 26.81 170 VAL D CA 1
ATOM 2639 C C . VAL D 1 48 ? 14.800 45.145 39.789 1.00 30.77 170 VAL D C 1
ATOM 2640 O O . VAL D 1 48 ? 13.674 45.255 39.307 1.00 31.87 170 VAL D O 1
ATOM 2644 N N . TYR D 1 49 ? 15.050 45.327 41.085 1.00 27.48 171 TYR D N 1
ATOM 2645 C CA . TYR D 1 49 ? 13.958 45.471 42.028 1.00 32.65 171 TYR D CA 1
ATOM 2646 C C . TYR D 1 49 ? 13.882 46.869 42.635 1.00 36.06 171 TYR D C 1
ATOM 2647 O O . TYR D 1 49 ? 12.969 47.154 43.381 1.00 38.07 171 TYR D O 1
ATOM 2656 N N . GLY D 1 50 ? 14.862 47.720 42.360 1.00 36.01 172 GLY D N 1
ATOM 2657 C CA . GLY D 1 50 ? 14.896 49.013 43.016 1.00 37.87 172 GLY D CA 1
ATOM 2658 C C . GLY D 1 50 ? 15.455 48.968 44.423 1.00 46.27 172 GLY D C 1
ATOM 2659 O O . GLY D 1 50 ? 15.496 49.990 45.094 1.00 50.58 172 GLY D O 1
ATOM 2660 N N . ASN D 1 51 ? 15.900 47.793 44.870 1.00 50.85 173 ASN D N 1
ATOM 2661 C CA . ASN D 1 51 ? 16.348 47.602 46.259 1.00 45.00 173 ASN D CA 1
ATOM 2662 C C . ASN D 1 51 ? 17.459 46.554 46.317 1.00 50.37 173 ASN D C 1
ATOM 2663 O O . ASN D 1 51 ? 17.246 45.403 45.953 1.00 46.52 173 ASN D O 1
ATOM 2668 N N . SER D 1 52 ? 18.628 46.937 46.822 1.00 53.78 174 SER D N 1
ATOM 2669 C CA . SER D 1 52 ? 19.807 46.069 46.740 1.00 49.28 174 SER D CA 1
ATOM 2670 C C . SER D 1 52 ? 19.827 44.955 47.778 1.00 51.20 174 SER D C 1
ATOM 2671 O O . SER D 1 52 ? 20.641 44.031 47.684 1.00 51.90 174 SER D O 1
ATOM 2674 N N . ASP D 1 53 ? 18.945 45.031 48.765 1.00 49.35 175 ASP D N 1
ATOM 2675 C CA . ASP D 1 53 ? 19.028 44.129 49.913 1.00 54.53 175 ASP D CA 1
ATOM 2676 C C . ASP D 1 53 ? 18.000 43.010 49.855 1.00 55.21 175 ASP D C 1
ATOM 2677 O O . ASP D 1 53 ? 17.904 42.193 50.761 1.00 56.29 175 ASP D O 1
ATOM 2682 N N . VAL D 1 54 ? 17.249 42.971 48.765 1.00 55.26 176 VAL D N 1
ATOM 2683 C CA . VAL D 1 54 ? 16.107 42.080 48.644 1.00 52.67 176 VAL D CA 1
ATOM 2684 C C . VAL D 1 54 ? 16.487 40.586 48.748 1.00 53.31 176 VAL D C 1
ATOM 2685 O O . VAL D 1 54 ? 15.695 39.773 49.208 1.00 56.13 176 VAL D O 1
ATOM 2689 N N . LEU D 1 55 ? 17.705 40.224 48.358 1.00 53.95 177 LEU D N 1
ATOM 2690 C CA . LEU D 1 55 ? 18.130 38.823 48.448 1.00 50.46 177 LEU D CA 1
ATOM 2691 C C . LEU D 1 55 ? 19.204 38.594 49.510 1.00 53.13 177 LEU D C 1
ATOM 2692 O O . LEU D 1 55 ? 19.723 37.481 49.638 1.00 56.14 177 LEU D O 1
ATOM 2697 N N . LYS D 1 56 ? 19.527 39.635 50.274 1.00 56.89 178 LYS D N 1
ATOM 2698 C CA . LYS D 1 56 ? 20.588 39.541 51.280 1.00 64.00 178 LYS D CA 1
ATOM 2699 C C . LYS D 1 56 ? 20.314 38.404 52.257 1.00 66.21 178 LYS D C 1
ATOM 2700 O O . LYS D 1 56 ? 21.211 37.625 52.559 1.00 73.88 178 LYS D O 1
ATOM 2702 N N . GLU D 1 57 ? 19.074 38.288 52.723 1.00 63.11 179 GLU D N 1
ATOM 2703 C CA . GLU D 1 57 ? 18.747 37.252 53.703 1.00 69.16 179 GLU D CA 1
ATOM 2704 C C . GLU D 1 57 ? 18.767 35.880 53.040 1.00 69.49 179 GLU D C 1
ATOM 2705 O O . GLU D 1 57 ? 19.312 34.932 53.595 1.00 73.02 179 GLU D O 1
ATOM 2707 N N . LYS D 1 58 ? 18.209 35.779 51.839 1.00 67.05 180 LYS D N 1
ATOM 2708 C CA . LYS D 1 58 ? 18.179 34.496 51.147 1.00 65.15 180 LYS D CA 1
ATOM 2709 C C . LYS D 1 58 ? 19.592 34.016 50.786 1.00 70.92 180 LYS D C 1
ATOM 2710 O O . LYS D 1 58 ? 19.874 32.817 50.798 1.00 72.38 180 LYS D O 1
ATOM 2712 N N . MET D 1 59 ? 20.488 34.946 50.473 1.00 65.49 181 MET D N 1
ATOM 2713 C CA . MET D 1 59 ? 21.848 34.558 50.129 1.00 63.31 181 MET D CA 1
ATOM 2714 C C . MET D 1 59 ? 22.539 34.030 51.369 1.00 69.04 181 MET D C 1
ATOM 2715 O O . MET D 1 59 ? 23.321 33.075 51.304 1.00 63.32 181 MET D O 1
ATOM 2720 N N . GLN D 1 60 ? 22.230 34.657 52.501 1.00 75.98 182 GLN D N 1
ATOM 2721 C CA . GLN D 1 60 ? 22.800 34.274 53.787 1.00 79.93 182 GLN D CA 1
ATOM 2722 C C . GLN D 1 60 ? 22.397 32.846 54.146 1.00 83.67 182 GLN D C 1
ATOM 2723 O O . GLN D 1 60 ? 23.187 32.097 54.723 1.00 84.56 182 GLN D O 1
ATOM 2725 N N . GLU D 1 61 ? 21.171 32.473 53.788 1.00 82.85 183 GLU D N 1
ATOM 2726 C CA . GLU D 1 61 ? 20.682 31.120 54.035 1.00 87.94 183 GLU D CA 1
ATOM 2727 C C . GLU D 1 61 ? 21.462 30.104 53.206 1.00 89.61 183 GLU D C 1
ATOM 2728 O O . GLU D 1 61 ? 21.784 29.018 53.686 1.00 97.94 183 GLU D O 1
ATOM 2734 N N . VAL D 1 62 ? 21.775 30.472 51.966 1.00 83.91 184 VAL D N 1
ATOM 2735 C CA . VAL D 1 62 ? 22.446 29.572 51.034 1.00 76.13 184 VAL D CA 1
ATOM 2736 C C . VAL D 1 62 ? 23.843 29.188 51.531 1.00 79.14 184 VAL D C 1
ATOM 2737 O O . VAL D 1 62 ? 24.320 28.092 51.243 1.00 84.67 184 VAL D O 1
ATOM 2741 N N . LEU D 1 63 ? 24.490 30.067 52.295 1.00 80.28 185 LEU D N 1
ATOM 2742 C CA . LEU D 1 63 ? 25.727 29.682 52.975 1.00 84.48 185 LEU D CA 1
ATOM 2743 C C . LEU D 1 63 ? 25.446 28.526 53.919 1.00 89.30 185 LEU D C 1
ATOM 2744 O O . LEU D 1 63 ? 26.178 27.539 53.943 1.00 94.18 185 LEU D O 1
ATOM 2749 N N . GLN D 1 64 ? 24.364 28.662 54.682 1.00 91.49 186 GLN D N 1
ATOM 2750 C CA . GLN D 1 64 ? 24.027 27.716 55.743 1.00 95.23 186 GLN D CA 1
ATOM 2751 C C . GLN D 1 64 ? 23.223 26.520 55.233 1.00 101.26 186 GLN D C 1
ATOM 2752 O O . GLN D 1 64 ? 22.642 25.785 56.028 1.00 112.05 186 GLN D O 1
ATOM 2754 N N . LYS D 1 65 ? 23.191 26.343 53.912 1.00 95.86 187 LYS D N 1
ATOM 2755 C CA . LYS D 1 65 ? 22.613 25.154 53.274 1.00 91.56 187 LYS D CA 1
ATOM 2756 C C . LYS D 1 65 ? 22.780 25.246 51.758 1.00 83.11 187 LYS D C 1
ATOM 2757 O O . LYS D 1 65 ? 21.811 25.495 51.035 1.00 84.04 187 LYS D O 1
ATOM 2759 N N . PRO D 1 66 ? 24.013 25.044 51.272 1.00 76.61 188 PRO D N 1
ATOM 2760 C CA . PRO D 1 66 ? 24.396 25.217 49.863 1.00 76.94 188 PRO D CA 1
ATOM 2761 C C . PRO D 1 66 ? 23.464 24.548 48.851 1.00 87.50 188 PRO D C 1
ATOM 2762 O O . PRO D 1 66 ? 23.268 25.083 47.750 1.00 86.22 188 PRO D O 1
ATOM 2766 N N . SER D 1 67 ? 22.888 23.410 49.222 1.00 91.29 189 SER D N 1
ATOM 2767 C CA . SER D 1 67 ? 21.960 22.703 48.346 1.00 94.87 189 SER D CA 1
ATOM 2768 C C . SER D 1 67 ? 20.753 23.568 47.985 1.00 95.83 189 SER D C 1
ATOM 2769 O O . SER D 1 67 ? 20.161 23.407 46.917 1.00 101.53 189 SER D O 1
ATOM 2772 N N . GLU D 1 68 ? 20.395 24.489 48.874 1.00 92.33 190 GLU D N 1
ATOM 2773 C CA . GLU D 1 68 ? 19.264 25.379 48.638 1.00 91.77 190 GLU D CA 1
ATOM 2774 C C . GLU D 1 68 ? 19.580 26.430 47.572 1.00 89.14 190 GLU D C 1
ATOM 2775 O O . GLU D 1 68 ? 18.679 27.089 47.049 1.00 88.23 190 GLU D O 1
ATOM 2777 N N . GLY D 1 69 ? 20.863 26.579 47.256 1.00 87.82 191 GLY D N 1
ATOM 2778 C CA . GLY D 1 69 ? 21.311 27.561 46.287 1.00 81.06 191 GLY D CA 1
ATOM 2779 C C . GLY D 1 69 ? 20.676 27.418 44.918 1.00 76.98 191 GLY D C 1
ATOM 2780 O O . GLY D 1 69 ? 20.172 28.397 44.358 1.00 70.74 191 GLY D O 1
ATOM 2781 N N . GLU D 1 70 ? 20.690 26.198 44.386 1.00 74.76 192 GLU D N 1
ATOM 2782 C CA . GLU D 1 70 ? 20.133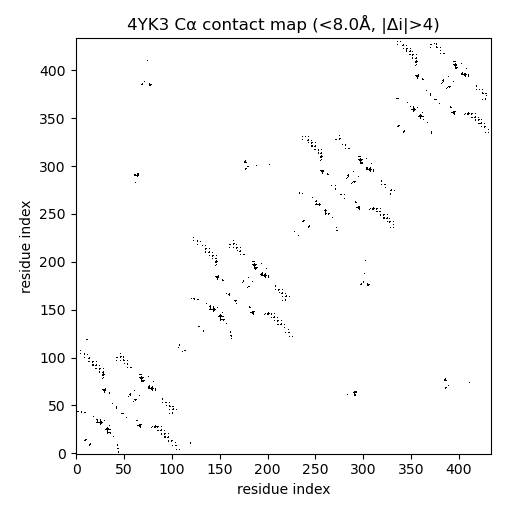 25.918 43.066 1.00 72.84 192 GLU D CA 1
ATOM 2783 C C . GLU D 1 70 ? 18.696 26.407 42.965 1.00 73.00 192 GLU D C 1
ATOM 2784 O O . GLU D 1 70 ? 18.272 26.950 41.944 1.00 70.33 192 GLU D O 1
ATOM 2786 N N . ASP D 1 71 ? 17.953 26.233 44.045 1.00 73.64 193 ASP D N 1
ATOM 2787 C CA . ASP D 1 71 ? 16.552 26.593 44.040 1.00 72.40 193 ASP D CA 1
ATOM 2788 C C . ASP D 1 71 ? 16.373 28.095 44.145 1.00 65.87 193 ASP D C 1
ATOM 2789 O O . ASP D 1 71 ? 15.408 28.648 43.621 1.00 61.15 193 ASP D O 1
ATOM 2794 N N . LEU D 1 72 ? 17.308 28.757 44.814 1.00 68.35 194 LEU D N 1
ATOM 2795 C CA . LEU D 1 72 ? 17.250 30.208 44.905 1.00 61.81 194 LEU D CA 1
ATOM 2796 C C . LEU D 1 72 ? 17.315 30.817 43.512 1.00 52.31 194 LEU D C 1
ATOM 2797 O O . LEU D 1 72 ? 16.466 31.618 43.143 1.00 52.38 194 LEU D O 1
ATOM 2802 N N . SER D 1 73 ? 18.311 30.414 42.732 1.00 53.48 195 SER D N 1
ATOM 2803 C CA . SER D 1 73 ? 18.455 30.954 41.385 1.00 57.04 195 SER D CA 1
ATOM 2804 C C . SER D 1 73 ? 17.315 30.490 40.477 1.00 57.16 195 SER D C 1
ATOM 2805 O O . SER D 1 73 ? 16.889 31.229 39.593 1.00 53.51 195 SER D O 1
ATOM 2808 N N . ARG D 1 74 ? 16.806 29.282 40.705 1.00 55.72 196 ARG D N 1
ATOM 2809 C CA . ARG D 1 74 ? 15.652 28.802 39.950 1.00 53.40 196 ARG D CA 1
ATOM 2810 C C . ARG D 1 74 ? 14.442 29.680 40.224 1.00 55.72 196 ARG D C 1
ATOM 2811 O O . ARG D 1 74 ? 13.700 30.036 39.313 1.00 62.85 196 ARG D O 1
ATOM 2813 N N . GLN D 1 75 ? 14.255 30.047 41.486 1.00 54.74 197 GLN D N 1
ATOM 2814 C CA . GLN D 1 75 ? 13.094 30.830 41.874 1.00 51.00 197 GLN D CA 1
ATOM 2815 C C . GLN D 1 75 ? 13.125 32.185 41.207 1.00 49.77 197 GLN D C 1
ATOM 2816 O O . GLN D 1 75 ? 12.128 32.645 40.660 1.00 49.12 197 GLN D O 1
ATOM 2822 N N . VAL D 1 76 ? 14.290 32.819 41.246 1.00 46.92 198 VAL D N 1
ATOM 2823 C CA . VAL D 1 76 ? 14.448 34.139 40.676 1.00 39.76 198 VAL D CA 1
ATOM 2824 C C . VAL D 1 76 ? 14.376 34.073 39.147 1.00 36.26 198 VAL D C 1
ATOM 2825 O O . VAL D 1 76 ? 13.793 34.942 38.510 1.00 35.93 198 VAL D O 1
ATOM 2829 N N . ALA D 1 77 ? 14.956 33.035 38.558 1.00 43.34 199 ALA D N 1
ATOM 2830 C CA . ALA D 1 77 ? 14.976 32.917 37.100 1.00 43.31 199 ALA D CA 1
ATOM 2831 C C . ALA D 1 77 ? 13.578 32.683 36.552 1.00 43.31 199 ALA D C 1
ATOM 2832 O O . ALA D 1 77 ? 13.189 33.298 35.565 1.00 43.59 199 ALA D O 1
ATOM 2834 N N . GLU D 1 78 ? 12.813 31.802 37.186 1.00 43.72 200 GLU D N 1
ATOM 2835 C CA A GLU D 1 78 ? 11.507 31.356 36.708 0.54 47.93 200 GLU D CA 1
ATOM 2836 C CA B GLU D 1 78 ? 11.524 31.507 36.572 0.46 47.21 200 GLU D CA 1
ATOM 2837 C C . GLU D 1 78 ? 10.352 32.173 37.285 1.00 52.69 200 GLU D C 1
ATOM 2838 O O . GLU D 1 78 ? 9.231 32.128 36.786 1.00 56.37 200 GLU D O 1
ATOM 2849 N N . ASN D 1 79 ? 10.619 32.875 38.382 1.00 52.74 201 ASN D N 1
ATOM 2850 C CA . ASN D 1 79 ? 9.556 33.601 39.082 1.00 50.74 201 ASN D CA 1
ATOM 2851 C C . ASN D 1 79 ? 10.080 34.848 39.813 1.00 49.13 201 ASN D C 1
ATOM 2852 O O . ASN D 1 79 ? 9.914 34.969 41.028 1.00 49.39 201 ASN D O 1
ATOM 2857 N N . PRO D 1 80 ? 10.695 35.785 39.077 1.00 38.87 202 PRO D N 1
ATOM 2858 C CA . PRO D 1 80 ? 11.412 36.884 39.738 1.00 34.61 202 PRO D CA 1
ATOM 2859 C C . PRO D 1 80 ? 10.557 37.801 40.616 1.00 42.35 202 PRO D C 1
ATOM 2860 O O . PRO D 1 80 ? 11.089 38.311 41.604 1.00 41.94 202 PRO D O 1
ATOM 2864 N N . THR D 1 81 ? 9.284 38.020 40.281 1.00 41.25 203 THR D N 1
ATOM 2865 C CA . THR D 1 81 ? 8.456 38.914 41.093 1.00 43.64 203 THR D CA 1
ATOM 2866 C C . THR D 1 81 ? 7.878 38.209 42.317 1.00 45.92 203 THR D C 1
ATOM 2867 O O . THR D 1 81 ? 7.105 38.796 43.056 1.00 46.43 203 THR D O 1
ATOM 2871 N N . SER D 1 82 ? 8.255 36.957 42.545 1.00 49.95 204 SER D N 1
ATOM 2872 C CA . SER D 1 82 ? 7.879 36.305 43.798 1.00 58.33 204 SER D CA 1
ATOM 2873 C C . SER D 1 82 ? 8.711 36.892 44.931 1.00 58.88 204 SER D C 1
ATOM 2874 O O . SER D 1 82 ? 8.390 36.727 46.105 1.00 55.80 204 SER D O 1
ATOM 2877 N N . VAL D 1 83 ? 9.795 37.568 44.559 1.00 55.82 205 VAL D N 1
ATOM 2878 C CA . VAL D 1 83 ? 10.718 38.135 45.527 1.00 56.38 205 VAL D CA 1
ATOM 2879 C C . VAL D 1 83 ? 10.365 39.576 45.913 1.00 49.98 205 VAL D C 1
ATOM 2880 O O . VAL D 1 83 ? 10.438 39.960 47.072 1.00 54.69 205 VAL D O 1
ATOM 2884 N N . HIS D 1 84 ? 9.984 40.364 44.926 1.00 44.08 206 HIS D N 1
ATOM 2885 C CA . HIS D 1 84 ? 9.807 41.794 45.094 1.00 47.68 206 HIS D CA 1
ATOM 2886 C C . HIS D 1 84 ? 9.238 42.252 43.773 1.00 40.81 206 HIS D C 1
ATOM 2887 O O . HIS D 1 84 ? 9.396 41.561 42.770 1.00 40.48 206 HIS D O 1
ATOM 2894 N N . LYS D 1 85 ? 8.567 43.390 43.760 1.00 36.87 207 LYS D N 1
ATOM 2895 C CA . LYS D 1 85 ? 8.075 43.934 42.503 1.00 41.89 207 LYS D CA 1
ATOM 2896 C C . LYS D 1 85 ? 9.254 44.464 41.715 1.00 34.68 207 LYS D C 1
ATOM 2897 O O . LYS D 1 85 ? 10.319 44.716 42.283 1.00 34.94 207 LYS D O 1
ATOM 2903 N N . LEU D 1 86 ? 9.080 44.621 40.406 1.00 32.07 208 LEU D N 1
ATOM 2904 C CA . LEU D 1 86 ? 10.161 45.094 39.551 1.00 31.21 208 LEU D CA 1
ATOM 2905 C C . LEU D 1 86 ? 10.271 46.602 39.711 1.00 33.91 208 LEU D C 1
ATOM 2906 O O . LEU D 1 86 ? 9.289 47.251 39.977 1.00 34.68 208 LEU D O 1
ATOM 2911 N N . ALA D 1 87 ? 11.458 47.160 39.533 1.00 31.56 209 ALA D N 1
ATOM 2912 C CA . ALA D 1 87 ? 11.610 48.613 39.572 1.00 34.56 209 ALA D CA 1
ATOM 2913 C C . ALA D 1 87 ? 10.934 49.283 38.374 1.00 34.55 209 ALA D C 1
ATOM 2914 O O . ALA D 1 87 ? 10.741 48.674 37.316 1.00 30.17 209 ALA D O 1
ATOM 2916 N N . GLY D 1 88 ? 10.598 50.555 38.539 1.00 37.34 210 GLY D N 1
ATOM 2917 C CA . GLY D 1 88 ? 9.958 51.302 37.478 1.00 37.10 210 GLY D CA 1
ATOM 2918 C C . GLY D 1 88 ? 8.529 50.885 37.217 1.00 38.13 210 GLY D C 1
ATOM 2919 O O . GLY D 1 88 ? 7.932 50.108 37.978 1.00 37.65 210 GLY D O 1
ATOM 2920 N N . ARG D 1 89 ? 7.981 51.383 36.116 1.00 34.13 211 ARG D N 1
ATOM 2921 C CA . ARG D 1 89 ? 6.592 51.093 35.774 1.00 33.74 211 ARG D CA 1
ATOM 2922 C C . ARG D 1 89 ? 6.429 50.715 34.309 1.00 38.78 211 ARG D C 1
ATOM 2923 O O . ARG D 1 89 ? 7.216 51.123 33.453 1.00 42.93 211 ARG D O 1
ATOM 2931 N N . ASN D 1 90 ? 5.382 49.948 34.044 1.00 39.23 212 ASN D N 1
ATOM 2932 C CA . ASN D 1 90 ? 4.910 49.677 32.696 1.00 42.21 212 ASN D CA 1
ATOM 2933 C C . ASN D 1 90 ? 3.499 50.232 32.578 1.00 42.86 212 ASN D C 1
ATOM 2934 O O . ASN D 1 90 ? 2.549 49.596 33.008 1.00 43.98 212 ASN D O 1
ATOM 2939 N N . LEU D 1 91 ? 3.371 51.423 32.003 1.00 40.48 213 LEU D N 1
ATOM 2940 C CA . LEU D 1 91 ? 2.077 52.048 31.823 1.00 44.09 213 LEU D CA 1
ATOM 2941 C C . LEU D 1 91 ? 1.474 51.657 30.482 1.00 47.97 213 LEU D C 1
ATOM 2942 O O . LEU D 1 91 ? 1.717 52.322 29.480 1.00 50.32 213 LEU D O 1
ATOM 2947 N N . CYS D 1 92 ? 0.684 50.587 30.477 1.00 50.63 214 CYS D N 1
ATOM 2948 C CA . CYS D 1 92 ? -0.027 50.129 29.284 1.00 49.94 214 CYS D CA 1
ATOM 2949 C C . CYS D 1 92 ? 0.878 50.064 28.072 1.00 46.17 214 CYS D C 1
ATOM 2950 O O . CYS D 1 92 ? 0.526 50.558 27.004 1.00 46.79 214 CYS D O 1
ATOM 2953 N N . GLY D 1 93 ? 2.054 49.482 28.248 1.00 42.96 215 GLY D N 1
ATOM 2954 C CA . GLY D 1 93 ? 2.980 49.350 27.141 1.00 50.11 215 GLY D CA 1
ATOM 2955 C C . GLY D 1 93 ? 4.142 50.321 27.194 1.00 47.77 215 GLY D C 1
ATOM 2956 O O . GLY D 1 93 ? 5.191 50.046 26.638 1.00 50.09 215 GLY D O 1
ATOM 2957 N N . LEU D 1 94 ? 3.970 51.456 27.867 1.00 45.24 216 LEU D N 1
ATOM 2958 C CA . LEU D 1 94 ? 5.076 52.397 27.994 1.00 44.07 216 LEU D CA 1
ATOM 2959 C C . LEU D 1 94 ? 5.904 52.082 29.243 1.00 46.54 216 LEU D C 1
ATOM 2960 O O . LEU D 1 94 ? 5.437 52.225 30.368 1.00 40.46 216 LEU D O 1
ATOM 2965 N N . LYS D 1 95 ? 7.145 51.662 29.039 1.00 40.10 217 LYS D N 1
ATOM 2966 C CA . LYS D 1 95 ? 8.005 51.297 30.152 1.00 34.28 217 LYS D CA 1
ATOM 2967 C C . LYS D 1 95 ? 8.895 52.468 30.501 1.00 39.65 217 LYS D C 1
ATOM 2968 O O . LYS D 1 95 ? 9.520 53.032 29.615 1.00 46.26 217 LYS D O 1
ATOM 2974 N N . THR D 1 96 ? 8.936 52.846 31.782 1.00 28.15 218 THR D N 1
ATOM 2975 C CA . THR D 1 96 ? 9.816 53.909 32.232 1.00 33.22 218 THR D CA 1
ATOM 2976 C C . THR D 1 96 ? 11.233 53.412 32.136 1.00 36.15 218 THR D C 1
ATOM 2977 O O . THR D 1 96 ? 11.450 52.208 32.049 1.00 34.52 218 THR D O 1
ATOM 2981 N N . ASN D 1 97 ? 12.195 54.326 32.191 1.00 36.29 219 ASN D N 1
ATOM 2982 C CA A ASN D 1 97 ? 13.581 53.918 32.029 0.40 37.99 219 ASN D CA 1
ATOM 2983 C CA B ASN D 1 97 ? 13.592 53.972 32.063 0.60 37.83 219 ASN D CA 1
ATOM 2984 C C . ASN D 1 97 ? 14.006 52.953 33.123 1.00 42.02 219 ASN D C 1
ATOM 2985 O O . ASN D 1 97 ? 14.757 52.019 32.841 1.00 36.42 219 ASN D O 1
ATOM 2994 N N . ALA D 1 98 ? 13.521 53.133 34.357 1.00 31.43 220 ALA D N 1
ATOM 2995 C CA . ALA D 1 98 ? 13.916 52.181 35.396 1.00 31.48 220 ALA D CA 1
ATOM 2996 C C . ALA D 1 98 ? 13.315 50.783 35.146 1.00 33.24 220 ALA D C 1
ATOM 2997 O O . ALA D 1 98 ? 13.881 49.781 35.565 1.00 32.28 220 ALA D O 1
ATOM 2999 N N . ARG D 1 99 ? 12.161 50.708 34.499 1.00 30.62 221 ARG D N 1
ATOM 3000 C CA . ARG D 1 99 ? 11.602 49.408 34.179 1.00 32.26 221 ARG D CA 1
ATOM 3001 C C . ARG D 1 99 ? 12.434 48.786 33.049 1.00 37.99 221 ARG D C 1
ATOM 3002 O O . ARG D 1 99 ? 12.736 47.604 33.085 1.00 33.44 221 ARG D O 1
ATOM 3010 N N . ARG D 1 100 ? 12.786 49.590 32.050 1.00 34.35 222 ARG D N 1
ATOM 3011 C CA . ARG D 1 100 ? 13.610 49.113 30.940 1.00 39.41 222 ARG D CA 1
ATOM 3012 C C . ARG D 1 100 ? 14.941 48.569 31.469 1.00 39.91 222 ARG D C 1
ATOM 3013 O O . ARG D 1 100 ? 15.406 47.508 31.057 1.00 34.35 222 ARG D O 1
ATOM 3021 N N . GLN D 1 101 ? 15.542 49.304 32.396 1.00 36.47 223 GLN D N 1
ATOM 3022 C CA . GLN D 1 101 ? 16.802 48.896 32.985 1.00 37.98 223 GLN D CA 1
ATOM 3023 C C . GLN D 1 101 ? 16.616 47.628 33.822 1.00 42.46 223 GLN D C 1
ATOM 3024 O O . GLN D 1 101 ? 17.482 46.746 33.817 1.00 35.36 223 GLN D O 1
ATOM 3030 N N . ALA D 1 102 ? 15.484 47.527 34.519 1.00 30.50 224 ALA D N 1
ATOM 3031 C CA . ALA D 1 102 ? 15.180 46.312 35.269 1.00 31.33 224 ALA D CA 1
ATOM 3032 C C . ALA D 1 102 ? 15.062 45.098 34.337 1.00 33.62 224 ALA D C 1
ATOM 3033 O O . ALA D 1 102 ? 15.582 44.031 34.637 1.00 35.65 224 ALA D O 1
ATOM 3035 N N . GLU D 1 103 ? 14.387 45.251 33.201 1.00 33.72 225 GLU D N 1
ATOM 3036 C CA . GLU D 1 103 ? 14.202 44.102 32.314 1.00 32.75 225 GLU D CA 1
ATOM 3037 C C . GLU D 1 103 ? 15.530 43.661 31.705 1.00 38.70 225 GLU D C 1
ATOM 3038 O O . GLU D 1 103 ? 15.812 42.465 31.629 1.00 43.74 225 GLU D O 1
ATOM 3044 N N . GLU D 1 104 ? 16.360 44.617 31.309 1.00 36.71 226 GLU D N 1
ATOM 3045 C CA . GLU D 1 104 ? 17.670 44.284 30.753 1.00 42.04 226 GLU D CA 1
ATOM 3046 C C . GLU D 1 104 ? 18.635 43.768 31.817 1.00 41.84 226 GLU D C 1
ATOM 3047 O O . GLU D 1 104 ? 19.546 42.996 31.513 1.00 44.80 226 GLU D O 1
ATOM 3053 N N . GLY D 1 105 ? 18.441 44.194 33.062 1.00 37.59 227 GLY D N 1
ATOM 3054 C CA . GLY D 1 105 ? 19.276 43.727 34.159 1.00 34.80 227 GLY D CA 1
ATOM 3055 C C . GLY D 1 105 ? 18.940 42.329 34.675 1.00 35.51 227 GLY D C 1
ATOM 3056 O O . GLY D 1 105 ? 19.755 41.699 35.353 1.00 33.12 227 GLY D O 1
ATOM 3057 N N . PHE D 1 106 ? 17.743 41.848 34.358 1.00 31.35 228 PHE D N 1
ATOM 3058 C CA . PHE D 1 106 ? 17.265 40.544 34.838 1.00 34.02 228 PHE D CA 1
ATOM 3059 C C . PHE D 1 106 ? 18.223 39.401 34.465 1.00 33.78 228 PHE D C 1
ATOM 3060 O O . PHE D 1 106 ? 18.559 38.566 35.305 1.00 38.35 228 PHE D O 1
ATOM 3068 N N . MET D 1 107 ? 18.676 39.380 33.214 1.00 36.31 229 MET D N 1
ATOM 3069 C CA . MET D 1 107 ? 19.617 38.342 32.765 1.00 39.40 229 MET D CA 1
ATOM 3070 C C . MET D 1 107 ? 20.877 38.363 33.640 1.00 41.21 229 MET D C 1
ATOM 3071 O O . MET D 1 107 ? 21.394 37.320 34.011 1.00 40.22 229 MET D O 1
ATOM 3076 N N . HIS D 1 108 ? 21.340 39.560 33.995 1.00 38.13 230 HIS D N 1
ATOM 3077 C CA . HIS D 1 108 ? 22.600 39.709 34.732 1.00 43.80 230 HIS D CA 1
ATOM 3078 C C . HIS D 1 108 ? 22.438 39.342 36.219 1.00 36.21 230 HIS D C 1
ATOM 3079 O O . HIS D 1 108 ? 23.323 38.747 36.821 1.00 44.70 230 HIS D O 1
ATOM 3086 N N . LEU D 1 109 ? 21.298 39.682 36.794 1.00 33.24 231 LEU D N 1
ATOM 3087 C CA . LEU D 1 109 ? 20.950 39.178 38.116 1.00 36.00 231 LEU D CA 1
ATOM 3088 C C . LEU D 1 109 ? 21.006 37.650 38.116 1.00 38.30 231 LEU D C 1
ATOM 3089 O O . LEU D 1 109 ? 21.585 37.043 39.021 1.00 41.53 231 LEU D O 1
ATOM 3094 N N . CYS D 1 110 ? 20.415 37.029 37.096 1.00 34.84 232 CYS D N 1
ATOM 3095 C CA . CYS D 1 110 ? 20.368 35.573 37.045 1.00 37.69 232 CYS D CA 1
ATOM 3096 C C . CYS D 1 110 ? 21.784 34.979 36.886 1.00 38.43 232 CYS D C 1
ATOM 3097 O O . CYS D 1 110 ? 22.110 33.969 37.510 1.00 40.38 232 CYS D O 1
ATOM 3100 N N . GLN D 1 111 ? 22.627 35.607 36.075 1.00 40.17 233 GLN D N 1
ATOM 3101 C CA . GLN D 1 111 ? 23.999 35.129 35.940 1.00 46.30 233 GLN D CA 1
ATOM 3102 C C . GLN D 1 111 ? 24.727 35.286 37.271 1.00 43.10 233 GLN D C 1
ATOM 3103 O O . GLN D 1 111 ? 25.443 34.395 37.706 1.00 44.15 233 GLN D O 1
ATOM 3109 N N . ALA D 1 112 ? 24.527 36.429 37.918 1.00 42.78 234 ALA D N 1
ATOM 3110 C CA . ALA D 1 112 ? 25.198 36.713 39.174 1.00 43.58 234 ALA D CA 1
ATOM 3111 C C . ALA D 1 112 ? 24.804 35.681 40.212 1.00 41.42 234 ALA D C 1
ATOM 3112 O O . ALA D 1 112 ? 25.626 35.217 40.999 1.00 41.26 234 ALA D O 1
ATOM 3114 N N . LEU D 1 113 ? 23.536 35.306 40.179 1.00 37.94 235 LEU D N 1
ATOM 3115 C CA . LEU D 1 113 ? 22.991 34.409 41.163 1.00 42.69 235 LEU D CA 1
ATOM 3116 C C . LEU D 1 113 ? 23.502 33.001 40.968 1.00 48.74 235 LEU D C 1
ATOM 3117 O O . LEU D 1 113 ? 23.814 32.320 41.937 1.00 48.13 235 LEU D O 1
ATOM 3122 N N . ASP D 1 114 ? 23.594 32.568 39.715 1.00 53.63 236 ASP D N 1
ATOM 3123 C CA . ASP D 1 114 ? 24.182 31.274 39.418 1.00 58.21 236 ASP D CA 1
ATOM 3124 C C . ASP D 1 114 ? 25.627 31.251 39.879 1.00 60.81 236 ASP D C 1
ATOM 3125 O O . ASP D 1 114 ? 26.084 30.265 40.458 1.00 65.95 236 ASP D O 1
ATOM 3130 N N . GLY D 1 115 ? 26.344 32.339 39.618 1.00 59.57 237 GLY D N 1
ATOM 3131 C CA . GLY D 1 115 ? 27.749 32.411 39.973 1.00 62.27 237 GLY D CA 1
ATOM 3132 C C . GLY D 1 115 ? 27.927 32.268 41.472 1.00 58.54 237 GLY D C 1
ATOM 3133 O O . GLY D 1 115 ? 28.796 31.535 41.947 1.00 58.34 237 GLY D O 1
ATOM 3134 N N . TYR D 1 116 ? 27.070 32.966 42.208 1.00 53.53 238 TYR D N 1
ATOM 3135 C CA . TYR D 1 116 ? 27.073 32.923 43.660 1.00 58.81 238 TYR D CA 1
ATOM 3136 C C . TYR D 1 116 ? 26.817 31.526 44.199 1.00 68.56 238 TYR D C 1
ATOM 3137 O O . TYR D 1 116 ? 27.564 31.024 45.035 1.00 77.58 238 TYR D O 1
ATOM 3146 N N . THR D 1 117 ? 25.741 30.912 43.731 1.00 65.67 239 THR D N 1
ATOM 3147 C CA . THR D 1 117 ? 25.350 29.613 44.233 1.00 69.67 239 THR D CA 1
ATOM 3148 C C . THR D 1 117 ? 26.422 28.596 43.888 1.00 71.85 239 THR D C 1
ATOM 3149 O O . THR D 1 117 ? 26.745 27.730 44.692 1.00 75.17 239 THR D O 1
ATOM 3153 N N . SER D 1 118 ? 27.003 28.734 42.704 1.00 74.33 240 SER D N 1
ATOM 3154 C CA . SER D 1 118 ? 28.084 27.857 42.294 1.00 74.88 240 SER D CA 1
ATOM 3155 C C . SER D 1 118 ? 29.383 28.211 42.999 1.00 78.19 240 SER D C 1
ATOM 3156 O O . SER D 1 118 ? 30.318 27.418 42.999 1.00 85.97 240 SER D O 1
ATOM 3159 N N . ALA D 1 119 ? 29.462 29.396 43.594 1.00 71.40 241 ALA D N 1
ATOM 3160 C CA . ALA D 1 119 ? 30.654 29.729 44.371 1.00 70.93 241 ALA D CA 1
ATOM 3161 C C . ALA D 1 119 ? 30.528 29.142 45.771 1.00 76.97 241 ALA D C 1
ATOM 3162 O O . ALA D 1 119 ? 31.474 28.553 46.296 1.00 85.80 241 ALA D O 1
ATOM 3164 N N . VAL D 1 120 ? 29.350 29.302 46.364 1.00 73.52 242 VAL D N 1
ATOM 3165 C CA . VAL D 1 120 ? 29.065 28.756 47.681 1.00 75.34 242 VAL D CA 1
ATOM 3166 C C . VAL D 1 120 ? 29.188 27.239 47.661 1.00 85.44 242 VAL D C 1
ATOM 3167 O O . VAL D 1 120 ? 29.887 26.654 48.487 1.00 93.09 242 VAL D O 1
ATOM 3171 N N . THR D 1 121 ? 28.518 26.611 46.699 1.00 83.41 243 THR D N 1
ATOM 3172 C CA . THR D 1 121 ? 28.504 25.157 46.578 1.00 80.29 243 THR D CA 1
ATOM 3173 C C . THR D 1 121 ? 29.858 24.584 46.159 1.00 85.79 243 THR D C 1
ATOM 3174 O O . THR D 1 121 ? 29.975 23.391 45.879 1.00 93.09 243 THR D O 1
ATOM 3176 N N . GLN D 1 122 ? 30.881 25.433 46.136 1.00 85.58 244 GLN D N 1
ATOM 3177 C CA . GLN D 1 122 ? 32.215 25.044 45.687 1.00 84.81 244 GLN D CA 1
ATOM 3178 C C . GLN D 1 122 ? 33.255 25.437 46.728 1.00 87.11 244 GLN D C 1
ATOM 3179 O O . GLN D 1 122 ? 34.399 24.981 46.681 1.00 95.88 244 GLN D O 1
ATOM 3185 N N . ALA D 1 123 ? 32.858 26.300 47.660 1.00 79.23 245 ALA D N 1
ATOM 3186 C CA . ALA D 1 123 ? 33.723 26.641 48.780 1.00 79.45 245 ALA D CA 1
ATOM 3187 C C . ALA D 1 123 ? 33.562 25.565 49.840 1.00 91.58 245 ALA D C 1
ATOM 3188 O O . ALA D 1 123 ? 34.451 25.348 50.666 1.00 94.86 245 ALA D O 1
ATOM 3190 N N . GLN D 1 124 ? 32.420 24.882 49.788 1.00 94.96 246 GLN D N 1
ATOM 3191 C CA . GLN D 1 124 ? 32.143 23.746 50.659 1.00 100.86 246 GLN D CA 1
ATOM 3192 C C . GLN D 1 124 ? 33.210 22.664 50.502 1.00 107.12 246 GLN D C 1
ATOM 3193 O O . GLN D 1 124 ? 33.908 22.331 51.464 1.00 116.96 246 GLN D O 1
ATOM 3195 N N . GLU D 1 125 ? 33.338 22.122 49.291 1.00 105.78 247 GLU D N 1
ATOM 3196 C CA . GLU D 1 125 ? 34.377 21.135 48.991 1.00 106.96 247 GLU D CA 1
ATOM 3197 C C . GLU D 1 125 ? 35.766 21.741 49.172 1.00 108.20 247 GLU D C 1
ATOM 3198 O O . GLU D 1 125 ? 36.729 21.033 49.465 1.00 111.53 247 GLU D O 1
ATOM 3200 N N . ASN D 1 126 ? 35.854 23.058 48.997 1.00 106.85 248 ASN D N 1
ATOM 3201 C CA . ASN D 1 126 ? 37.094 23.804 49.196 1.00 108.48 248 ASN D CA 1
ATOM 3202 C C . ASN D 1 126 ? 37.338 24.134 50.671 1.00 110.06 248 ASN D C 1
ATOM 3203 O O . ASN D 1 126 ? 37.115 23.308 51.559 1.00 111.79 248 ASN D O 1
#

B-factor: mean 54.01, std 18.96, range [21.73, 122.72]

Nearest PDB structures (foldseek):
  4yk3-assembly1_A  TM=1.008E+00  e=5.625E-18  Bartonella henselae str. Houston-1
  4yk3-assembly3_C  TM=9.908E-01  e=1.621E-14  Bartonella henselae str. Houston-1
  4yk3-assembly4_D  TM=1.002E+00  e=4.131E-13  Bartonella henselae str. Houston-1
  4yk1-assembly1_A  TM=8.528E-01  e=2.073E-05  Bartonella rochalimae ATCC BAA-1498
  4yk2-assembly2_B  TM=8.303E-01  e=2.546E-05  Bartonella clarridgeiae 73

Radius of gyration: 27.4 Å; Cα contacts (8 Å, |Δi|>4): 586; chains: 4; bounding box: 66×58×83 Å

Secondary structure (DSSP, 8-state):
-HHHHHHHHHH-HHHHHHHHHHHHHHHHHHS-TTTTHHHHHHHHH-GGGHHHHHHHHHH-GGGTSPPSS-EETTEE-HHHHHHHHHHHHHHHHHHHHHHHHHHHHHHHHH-HHHHHTT--/-HHHHHHTT-HHHHHHHHHHHHHHHHHHS-TTTTHHHHHHHHH-TTHHHHHHHHHHH-GGGTSPPSS-EETTEE-HHHHHHHHHHHHHHHHHHHHHHHHHHHHHT--/--HHHHHHHHHH-HHHHHHHHHHHHHHHHHHS-TTTTHHHHHHHHH-GGGHHHHHHHHHH-GGGTSPPSS-EETTEE-HHHHHHHHHHHHHHHHHHHHHHHHHHH--/-GGG-HHHHHHHHHHHHHHHHHHS-TTTTHHHHHHHHT-GGGHHHHHHHHHH-GGGTSPPSS-EETTEE-HHHHHHHHHHHHHHHHHHHHHHHHHHHTT-